Protein AF-A0A1G0GWR7-F1 (afdb_monomer_lite)

Radius of gyration: 89.34 Å; chains: 1; bounding box: 170×66×258 Å

Structure (mmCIF, N/CA/C/O backbone):
data_AF-A0A1G0GWR7-F1
#
_entry.id   AF-A0A1G0GWR7-F1
#
loop_
_atom_site.group_PDB
_atom_site.id
_atom_site.type_symbol
_atom_site.label_atom_id
_atom_site.label_alt_id
_atom_site.label_comp_id
_atom_site.label_asym_id
_atom_site.label_entity_id
_atom_site.label_seq_id
_atom_site.pdbx_PDB_ins_code
_atom_site.Cartn_x
_atom_site.Cartn_y
_atom_site.Cartn_z
_atom_site.occupancy
_atom_site.B_iso_or_equiv
_atom_site.auth_seq_id
_atom_site.auth_comp_id
_atom_site.auth_asym_id
_atom_site.auth_atom_id
_atom_site.pdbx_PDB_model_num
ATOM 1 N N . MET A 1 1 ? -38.645 11.127 32.306 1.00 42.06 1 MET A N 1
ATOM 2 C CA . MET A 1 1 ? -38.079 10.622 31.038 1.00 42.06 1 MET A CA 1
ATOM 3 C C . MET A 1 1 ? -36.682 10.114 31.333 1.00 42.06 1 MET A C 1
ATOM 5 O O . MET A 1 1 ? -35.895 10.870 31.886 1.00 42.06 1 MET A O 1
ATOM 9 N N . SER A 1 2 ? -36.414 8.832 31.087 1.00 45.28 2 SER A N 1
ATOM 10 C CA . SER A 1 2 ? -35.081 8.247 31.250 1.00 45.28 2 SER A CA 1
ATOM 11 C C . SER A 1 2 ? -34.125 8.934 30.279 1.00 45.28 2 SER A C 1
ATOM 13 O O . SER A 1 2 ? -34.294 8.790 29.069 1.00 45.28 2 SER A O 1
ATOM 15 N N . SER A 1 3 ? -33.160 9.706 30.778 1.00 58.22 3 SER A N 1
ATOM 16 C CA . SER A 1 3 ? -32.087 10.187 29.914 1.00 58.22 3 SER A CA 1
ATOM 17 C C . SER A 1 3 ? -31.274 8.975 29.467 1.00 58.22 3 SER A C 1
ATOM 19 O O . SER A 1 3 ? -30.761 8.222 30.295 1.00 58.22 3 SER A O 1
ATOM 21 N N . LEU A 1 4 ? -31.224 8.738 28.157 1.00 59.91 4 LEU A N 1
ATOM 22 C CA . LEU A 1 4 ? -30.293 7.779 27.576 1.00 59.91 4 LEU A CA 1
ATOM 23 C C . LEU A 1 4 ? -28.876 8.318 27.837 1.00 59.91 4 LEU A C 1
ATOM 25 O O . LEU A 1 4 ? -28.631 9.519 27.706 1.00 59.91 4 LEU A O 1
ATOM 29 N N . ARG A 1 5 ? -27.963 7.454 28.286 1.00 63.62 5 ARG A N 1
ATOM 30 C CA . ARG A 1 5 ? -26.603 7.829 28.706 1.00 63.62 5 ARG A CA 1
ATOM 31 C C . ARG A 1 5 ? -25.585 7.073 27.862 1.00 63.62 5 ARG A C 1
ATOM 33 O O . ARG A 1 5 ? -25.709 5.858 27.722 1.00 63.62 5 ARG A O 1
ATOM 40 N N . ALA A 1 6 ? -24.589 7.779 27.338 1.00 66.56 6 ALA A N 1
ATOM 41 C CA . ALA A 1 6 ? -23.495 7.190 26.575 1.00 66.56 6 ALA A CA 1
ATOM 42 C C . ALA A 1 6 ? -22.298 6.901 27.497 1.00 66.56 6 ALA A C 1
ATOM 44 O O . ALA A 1 6 ? -21.932 7.723 28.338 1.00 66.56 6 ALA A O 1
ATOM 45 N N . THR A 1 7 ? -21.696 5.717 27.363 1.00 70.81 7 THR A N 1
ATOM 46 C CA . THR A 1 7 ? -20.482 5.311 28.099 1.00 70.81 7 THR A CA 1
ATOM 47 C C . THR A 1 7 ? -19.192 5.627 27.340 1.00 70.81 7 THR A C 1
ATOM 49 O O . THR A 1 7 ? -18.118 5.599 27.935 1.00 70.81 7 THR A O 1
ATOM 52 N N . VAL A 1 8 ? -19.299 5.923 26.042 1.00 74.00 8 VAL A N 1
ATOM 53 C CA . VAL A 1 8 ? -18.197 6.180 25.106 1.00 74.00 8 VAL A CA 1
ATOM 54 C C . VAL A 1 8 ? -18.635 7.319 24.168 1.00 74.00 8 VAL A C 1
ATOM 56 O O . VAL A 1 8 ? -19.813 7.329 23.799 1.00 74.00 8 VAL A O 1
ATOM 59 N N . PRO A 1 9 ? -17.746 8.263 23.796 1.00 78.81 9 PRO A N 1
ATOM 60 C CA . PRO A 1 9 ? -18.073 9.347 22.865 1.00 78.81 9 PRO A CA 1
ATOM 61 C C . PRO A 1 9 ? -18.464 8.830 21.476 1.00 78.81 9 PRO A C 1
ATOM 63 O O . PRO A 1 9 ? -17.998 7.772 21.039 1.00 78.81 9 PRO A O 1
ATOM 66 N N . ALA A 1 10 ? -19.279 9.606 20.760 1.00 82.19 10 ALA A N 1
ATOM 67 C CA . ALA A 1 10 ? -19.738 9.289 19.409 1.00 82.19 10 ALA A CA 1
ATOM 68 C C . ALA A 1 10 ? -18.582 9.034 18.424 1.00 82.19 10 ALA A C 1
ATOM 70 O O . ALA A 1 10 ? -18.697 8.162 17.564 1.00 82.19 10 ALA A O 1
ATOM 71 N N . GLU A 1 11 ? -17.447 9.718 18.600 1.00 84.69 11 GLU A N 1
ATOM 72 C CA . GLU A 1 11 ? -16.244 9.568 17.769 1.00 84.69 11 GLU A CA 1
ATOM 73 C C . GLU A 1 11 ? -15.712 8.125 17.709 1.00 84.69 11 GLU A C 1
ATOM 75 O O . GLU A 1 11 ? -15.186 7.705 16.681 1.00 84.69 11 GLU A O 1
ATOM 80 N N . ALA A 1 12 ? -15.897 7.330 18.770 1.00 81.75 12 ALA A N 1
ATOM 81 C CA . ALA A 1 12 ? -15.454 5.934 18.790 1.00 81.75 12 ALA A CA 1
ATOM 82 C C . ALA A 1 12 ? -16.246 5.032 17.827 1.00 81.75 12 ALA A C 1
ATOM 84 O O . ALA A 1 12 ? -15.749 3.987 17.410 1.00 81.75 12 ALA A O 1
ATOM 85 N N . TYR A 1 13 ? -17.476 5.422 17.486 1.00 82.38 13 TYR A N 1
ATOM 86 C CA . TYR A 1 13 ? -18.337 4.700 16.547 1.00 82.38 13 TYR A CA 1
ATOM 87 C C . TYR A 1 13 ? -18.332 5.339 15.156 1.00 82.38 13 TYR A C 1
ATOM 89 O O . TYR A 1 13 ? -18.451 4.642 14.151 1.00 82.38 13 TYR A O 1
ATOM 97 N N . PHE A 1 14 ? -18.188 6.661 15.100 1.00 85.81 14 PHE A N 1
ATOM 98 C CA . PHE A 1 14 ? -18.290 7.474 13.896 1.00 85.81 14 PHE A CA 1
ATOM 99 C C . PHE A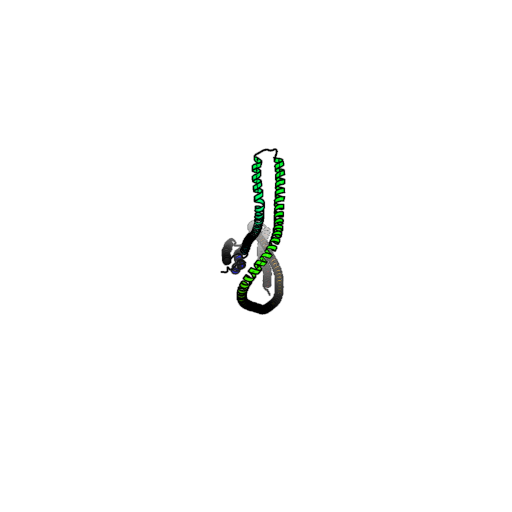 1 14 ? -16.926 8.073 13.537 1.00 85.81 14 PHE A C 1
ATOM 101 O O . PHE A 1 14 ? -16.718 9.276 13.558 1.00 85.81 14 PHE A O 1
ATOM 108 N N . THR A 1 15 ? -15.944 7.241 13.207 1.00 86.00 15 THR A N 1
ATOM 109 C CA . THR A 1 15 ? -14.600 7.764 12.929 1.00 86.00 15 THR A CA 1
ATOM 110 C C . THR A 1 15 ? -14.571 8.625 11.660 1.00 86.00 15 THR A C 1
ATOM 112 O O . THR A 1 15 ? -15.275 8.361 10.678 1.00 86.00 15 THR A O 1
ATOM 115 N N . GLN A 1 16 ? -13.713 9.651 11.661 1.00 86.31 16 GLN A N 1
ATOM 116 C CA . GLN A 1 16 ? -13.496 10.522 10.496 1.00 86.31 16 GLN A CA 1
ATOM 117 C C . GLN A 1 16 ? -13.063 9.714 9.262 1.00 86.31 16 GLN A C 1
ATOM 119 O O . GLN A 1 16 ? -13.526 9.974 8.153 1.00 86.31 16 GLN A O 1
ATOM 124 N N . GLU A 1 17 ? -12.250 8.679 9.477 1.00 84.19 17 GLU A N 1
ATOM 125 C CA . GLU A 1 17 ? -11.787 7.766 8.433 1.00 84.19 17 GLU A CA 1
ATOM 126 C C . GLU A 1 17 ? -12.955 7.018 7.765 1.00 84.19 17 GLU A C 1
ATOM 128 O O . GLU A 1 17 ? -13.076 7.004 6.539 1.00 84.19 17 GLU A O 1
ATOM 133 N N . ALA A 1 18 ? -13.876 6.455 8.558 1.00 83.12 18 ALA A N 1
ATOM 134 C CA . ALA A 1 18 ? -14.999 5.677 8.036 1.00 83.12 18 ALA A CA 1
ATOM 135 C C . ALA A 1 18 ? -16.063 6.538 7.338 1.00 83.12 18 ALA A C 1
ATOM 137 O O . ALA A 1 18 ? -16.641 6.118 6.331 1.00 83.12 18 ALA A O 1
ATOM 138 N N . LEU A 1 19 ? -16.337 7.734 7.867 1.00 84.25 19 LEU A N 1
ATOM 139 C CA . LEU A 1 19 ? -17.391 8.614 7.356 1.00 84.25 19 LEU A CA 1
ATOM 140 C C . LEU A 1 19 ? -16.945 9.496 6.188 1.00 84.25 19 LEU A C 1
ATOM 142 O O . LEU A 1 19 ? -17.766 9.814 5.328 1.00 84.25 19 LEU A O 1
ATOM 146 N N . VAL A 1 20 ? -15.677 9.906 6.156 1.00 86.06 20 VAL A N 1
ATOM 147 C CA . VAL A 1 20 ? -15.172 10.880 5.179 1.00 86.06 20 VAL A CA 1
ATOM 148 C C . VAL A 1 20 ? -14.153 10.234 4.254 1.00 86.06 20 VAL A C 1
ATOM 150 O O . VAL A 1 20 ? -14.372 10.212 3.043 1.00 86.06 20 VAL A O 1
ATOM 153 N N . ASP A 1 21 ? -13.073 9.674 4.798 1.00 83.94 21 ASP A N 1
ATOM 154 C CA . ASP A 1 21 ? -11.919 9.281 3.982 1.00 83.94 21 ASP A CA 1
ATOM 155 C C . ASP A 1 21 ? -12.234 8.103 3.052 1.00 83.94 21 ASP A C 1
ATOM 157 O O . ASP A 1 21 ? -11.906 8.158 1.863 1.00 83.94 21 ASP A O 1
ATOM 161 N N . ILE A 1 22 ? -12.949 7.087 3.548 1.00 83.38 22 ILE A N 1
ATOM 162 C CA . ILE A 1 22 ? -13.365 5.923 2.748 1.00 83.38 22 ILE A CA 1
ATOM 163 C C . ILE A 1 22 ? -14.424 6.306 1.703 1.00 83.38 22 ILE A C 1
ATOM 165 O O . ILE A 1 22 ? -14.354 5.861 0.559 1.00 83.38 22 ILE A O 1
ATOM 169 N N . GLN A 1 23 ? -15.400 7.145 2.065 1.00 81.25 23 GLN A N 1
ATOM 170 C CA . GLN A 1 23 ? -16.527 7.485 1.184 1.00 81.25 23 GLN A CA 1
ATOM 171 C C . GLN A 1 23 ? -16.124 8.431 0.050 1.00 81.25 23 GLN A C 1
ATOM 173 O O . GLN A 1 23 ? -16.582 8.288 -1.083 1.00 81.25 23 GLN A O 1
ATOM 178 N N . ILE A 1 24 ? -15.257 9.401 0.347 1.00 80.62 24 ILE A N 1
ATOM 179 C CA . ILE A 1 24 ? -14.766 10.383 -0.629 1.00 80.62 24 ILE A CA 1
ATOM 180 C C . ILE A 1 24 ? -13.544 9.839 -1.386 1.00 80.62 24 ILE A C 1
ATOM 182 O O . ILE A 1 24 ? -13.124 10.429 -2.382 1.00 80.62 24 ILE A O 1
ATOM 186 N N . ASN A 1 25 ? -12.999 8.692 -0.958 1.00 81.19 25 ASN A N 1
ATOM 187 C CA . ASN A 1 25 ? -11.735 8.148 -1.444 1.00 81.19 25 ASN A CA 1
ATOM 188 C C . ASN A 1 25 ? -10.640 9.224 -1.371 1.00 81.19 25 ASN A C 1
ATOM 190 O O . ASN A 1 25 ? -10.013 9.589 -2.370 1.00 81.19 25 ASN A O 1
ATOM 194 N N . ALA A 1 26 ? -10.481 9.803 -0.178 1.00 81.56 26 ALA A N 1
ATOM 195 C CA . ALA A 1 26 ? -9.620 10.960 0.058 1.00 81.56 26 ALA A CA 1
ATOM 196 C C . ALA A 1 26 ? -8.168 10.702 -0.385 1.00 81.56 26 ALA A C 1
ATOM 198 O O . ALA A 1 26 ? -7.508 11.610 -0.889 1.00 81.56 26 ALA A O 1
ATOM 199 N N . ASP A 1 27 ? -7.700 9.456 -0.297 1.00 83.19 27 ASP A N 1
ATOM 200 C CA . ASP A 1 27 ? -6.367 9.059 -0.753 1.00 83.19 27 ASP A CA 1
ATOM 201 C C . ASP A 1 27 ? -6.169 9.222 -2.266 1.00 83.19 27 ASP A C 1
ATOM 203 O O . ASP A 1 27 ? -5.107 9.673 -2.701 1.00 83.19 27 ASP A O 1
ATOM 207 N N . TYR A 1 28 ? -7.189 8.956 -3.088 1.00 85.50 28 TYR A N 1
ATOM 208 C CA . TYR A 1 28 ? -7.103 9.211 -4.529 1.00 85.50 28 TYR A CA 1
ATOM 209 C C . TYR A 1 28 ? -6.862 10.698 -4.820 1.00 85.50 28 TYR A C 1
ATOM 211 O O . TYR A 1 28 ? -5.961 11.052 -5.587 1.00 85.50 28 TYR A O 1
ATOM 219 N N . PHE A 1 29 ? -7.629 11.580 -4.176 1.00 85.94 29 PHE A N 1
ATOM 220 C CA . PHE A 1 29 ? -7.494 13.025 -4.360 1.00 85.94 29 PHE A CA 1
ATOM 221 C C . PHE A 1 29 ? -6.189 13.574 -3.784 1.00 85.94 29 PHE A C 1
ATOM 223 O O . PHE A 1 29 ? -5.621 14.490 -4.373 1.00 85.94 29 PHE A O 1
ATOM 230 N N . ARG A 1 30 ? -5.657 12.960 -2.725 1.00 85.69 30 ARG A N 1
ATOM 231 C CA . ARG A 1 30 ? -4.356 13.304 -2.140 1.00 85.69 30 ARG A CA 1
ATOM 232 C C . ARG A 1 30 ? -3.186 13.013 -3.087 1.00 85.69 30 ARG A C 1
ATOM 234 O O . ARG A 1 30 ? -2.184 13.727 -3.078 1.00 85.69 30 ARG A O 1
ATOM 241 N N . HIS A 1 31 ? -3.308 11.992 -3.936 1.00 89.38 31 HIS A N 1
ATOM 242 C CA . HIS A 1 31 ? -2.294 11.644 -4.940 1.00 89.38 31 HIS A CA 1
ATOM 243 C C . HIS A 1 31 ? -2.500 12.332 -6.300 1.00 89.38 31 HIS A C 1
ATOM 245 O O . HIS A 1 31 ? -1.546 12.468 -7.073 1.00 89.38 31 HIS A O 1
ATOM 251 N N . LEU A 1 32 ? -3.711 12.816 -6.591 1.00 89.25 32 LEU A N 1
ATOM 252 C CA . LEU A 1 32 ? -4.079 13.422 -7.873 1.00 89.25 32 LEU A CA 1
ATOM 253 C C . LEU A 1 32 ? -3.199 14.626 -8.288 1.00 89.25 32 LEU A C 1
ATOM 255 O O . LEU A 1 32 ? -2.803 14.672 -9.456 1.00 89.25 32 LEU A O 1
ATOM 259 N N . PRO A 1 33 ? -2.805 15.560 -7.393 1.00 92.31 33 PRO A N 1
ATOM 260 C CA . PRO A 1 33 ? -1.864 16.629 -7.730 1.00 92.31 33 PRO A CA 1
ATOM 261 C C . PRO A 1 33 ? -0.513 16.100 -8.223 1.00 92.31 33 PRO A C 1
ATOM 263 O O . PRO A 1 33 ? 0.042 16.638 -9.177 1.00 92.31 33 PRO A O 1
ATOM 266 N N . GLY A 1 34 ? -0.004 15.024 -7.613 1.00 90.56 34 GLY A N 1
ATOM 267 C CA . GLY A 1 34 ? 1.245 14.376 -8.023 1.00 90.56 34 GLY A CA 1
ATOM 268 C C . GLY A 1 34 ? 1.144 13.715 -9.399 1.00 90.56 34 GLY A C 1
ATOM 269 O O . GLY A 1 34 ? 2.070 13.793 -10.202 1.00 90.56 34 GLY A O 1
ATOM 270 N N . ILE A 1 35 ? -0.008 13.118 -9.711 1.00 92.81 35 ILE A N 1
ATOM 271 C CA . ILE A 1 35 ? -0.278 12.560 -11.043 1.00 92.81 35 ILE A CA 1
ATOM 272 C C . ILE A 1 35 ? -0.329 13.684 -12.087 1.00 92.81 35 ILE A C 1
ATOM 274 O O . ILE A 1 35 ? 0.278 13.564 -13.149 1.00 92.81 35 ILE A O 1
ATOM 278 N N . MET A 1 36 ? -0.998 14.799 -11.780 1.00 90.12 36 MET A N 1
ATOM 279 C CA . MET A 1 36 ? -1.095 15.953 -12.681 1.00 90.12 36 MET A CA 1
ATOM 280 C C . MET A 1 36 ? 0.268 16.597 -12.954 1.00 90.12 36 MET A C 1
ATOM 282 O O . MET A 1 36 ? 0.587 16.881 -14.109 1.00 90.12 36 MET A O 1
ATOM 286 N N . THR A 1 37 ? 1.112 16.778 -11.933 1.00 92.44 37 THR A N 1
ATOM 287 C CA . THR A 1 37 ? 2.478 17.291 -12.137 1.00 92.44 37 THR A CA 1
ATOM 288 C C . THR A 1 37 ? 3.347 16.300 -12.910 1.00 92.44 37 THR A C 1
ATOM 290 O O . THR A 1 37 ? 4.094 16.717 -13.794 1.00 92.44 37 THR A O 1
ATOM 293 N N . GLY A 1 38 ? 3.197 14.994 -12.665 1.00 91.69 38 GLY A N 1
ATOM 294 C CA . GLY A 1 38 ? 3.847 13.939 -13.445 1.00 91.69 38 GLY A CA 1
ATOM 295 C C . GLY A 1 38 ? 3.469 13.972 -14.930 1.00 91.69 38 GLY A C 1
ATOM 296 O O . GLY A 1 38 ? 4.351 13.944 -15.789 1.00 91.69 38 GLY A O 1
ATOM 297 N N . ILE A 1 39 ? 2.178 14.117 -15.249 1.00 91.88 39 ILE A N 1
ATOM 298 C CA . ILE A 1 39 ? 1.692 14.299 -16.628 1.00 91.88 39 ILE A CA 1
ATOM 299 C C . ILE A 1 39 ? 2.287 15.571 -17.246 1.00 91.88 39 ILE A C 1
ATOM 301 O O . ILE A 1 39 ? 2.725 15.540 -18.395 1.00 91.88 39 ILE A O 1
ATOM 305 N N . GLY A 1 40 ? 2.366 16.666 -16.484 1.00 92.19 40 GLY A N 1
ATOM 306 C CA . GLY A 1 40 ? 3.014 17.907 -16.918 1.00 92.19 40 GLY A CA 1
ATOM 307 C C . GLY A 1 40 ? 4.483 17.710 -17.300 1.00 92.19 40 GLY A C 1
ATOM 308 O O . GLY A 1 40 ? 4.903 18.163 -18.364 1.00 92.19 40 GLY A O 1
ATOM 309 N N . ILE A 1 41 ? 5.244 16.971 -16.483 1.00 92.62 41 ILE A N 1
ATOM 310 C CA . ILE A 1 41 ? 6.655 16.642 -16.743 1.00 92.62 41 ILE A CA 1
ATOM 311 C C . ILE A 1 41 ? 6.792 15.797 -18.016 1.00 92.62 41 ILE A C 1
ATOM 313 O O . ILE A 1 41 ? 7.589 16.137 -18.896 1.00 92.62 41 ILE A O 1
ATOM 317 N N . ILE A 1 42 ? 5.992 14.735 -18.152 1.00 91.50 42 ILE A N 1
ATOM 318 C CA . ILE A 1 42 ? 5.976 13.877 -19.349 1.00 91.50 42 ILE A CA 1
ATOM 319 C C . ILE A 1 42 ? 5.618 14.697 -20.596 1.00 91.50 42 ILE A C 1
ATOM 321 O O . ILE A 1 42 ? 6.236 14.518 -21.646 1.00 91.50 42 ILE A O 1
ATOM 325 N N . GLY A 1 43 ? 4.675 15.634 -20.476 1.00 88.50 43 GLY A N 1
ATOM 326 C CA . GLY A 1 43 ? 4.306 16.577 -21.530 1.00 88.50 43 GLY A CA 1
ATOM 327 C C . GLY A 1 43 ? 5.475 17.462 -21.962 1.00 88.50 43 GLY A C 1
ATOM 328 O O . GLY A 1 43 ? 5.758 17.551 -23.156 1.00 88.50 43 GLY A O 1
ATOM 329 N N . THR A 1 44 ? 6.220 18.042 -21.011 1.00 90.81 44 THR A N 1
ATOM 330 C CA . THR A 1 44 ? 7.439 18.808 -21.328 1.00 90.81 44 THR A CA 1
ATOM 331 C C . THR A 1 44 ? 8.489 17.965 -22.031 1.00 90.81 44 THR A C 1
ATOM 333 O O . THR A 1 44 ? 9.010 18.386 -23.060 1.00 90.81 44 THR A O 1
ATOM 336 N N . PHE A 1 45 ? 8.772 16.759 -21.536 1.00 90.69 45 PHE A N 1
ATOM 337 C CA . PHE A 1 45 ? 9.738 15.870 -22.180 1.00 90.69 45 PHE A CA 1
ATOM 338 C C . PHE A 1 45 ? 9.301 15.472 -23.591 1.00 90.69 45 PHE A C 1
ATOM 340 O O . PHE A 1 45 ? 10.116 15.500 -24.509 1.00 90.69 45 PHE A O 1
ATOM 347 N N . SER A 1 46 ? 8.020 15.166 -23.788 1.00 87.44 46 SER A N 1
ATOM 348 C CA . SER A 1 46 ? 7.482 14.798 -25.102 1.00 87.44 46 SER A CA 1
ATOM 349 C C . SER A 1 46 ? 7.585 15.955 -26.100 1.00 87.44 46 SER A C 1
ATOM 351 O O . SER A 1 46 ? 8.027 15.751 -27.229 1.00 87.44 46 SER A O 1
ATOM 353 N N . GLY A 1 47 ? 7.265 17.181 -25.672 1.00 85.56 47 GLY A N 1
ATOM 354 C CA . GLY A 1 47 ? 7.413 18.379 -26.502 1.00 85.56 47 GLY A CA 1
ATOM 355 C C . GLY A 1 47 ? 8.869 18.697 -26.851 1.00 85.56 47 GLY A C 1
ATOM 356 O O . GLY A 1 47 ? 9.165 19.048 -27.991 1.00 85.56 47 GLY A O 1
ATOM 357 N N . LEU A 1 48 ? 9.808 18.484 -25.919 1.00 88.00 48 LEU A N 1
ATOM 358 C CA . LEU A 1 48 ? 11.244 18.601 -26.204 1.00 88.00 48 LEU A CA 1
ATOM 359 C C . LEU A 1 48 ? 11.711 17.558 -27.227 1.00 88.00 48 LEU A C 1
ATOM 361 O O . LEU A 1 48 ? 12.449 17.900 -28.147 1.00 88.00 48 LEU A O 1
ATOM 365 N N . VAL A 1 49 ? 11.271 16.304 -27.100 1.00 88.06 49 VAL A N 1
ATOM 366 C CA . VAL A 1 49 ? 11.631 15.223 -28.034 1.00 88.06 49 VAL A CA 1
ATOM 367 C C . VAL A 1 49 ? 11.104 15.510 -29.443 1.00 88.06 49 VAL A C 1
ATOM 369 O O . VAL A 1 49 ? 11.851 15.369 -30.410 1.00 88.06 49 VAL A O 1
ATOM 372 N N . TRP A 1 50 ? 9.857 15.966 -29.583 1.00 85.88 50 TRP A N 1
ATOM 373 C CA . TRP A 1 50 ? 9.302 16.353 -30.887 1.00 85.88 50 TRP A CA 1
ATOM 374 C C . TRP A 1 50 ? 9.946 17.605 -31.477 1.00 85.88 50 TRP A C 1
ATOM 376 O O . TRP A 1 50 ? 10.228 17.639 -32.679 1.00 85.88 50 TRP A O 1
ATOM 386 N N . GLY A 1 51 ? 10.241 18.603 -30.644 1.00 84.44 51 GLY A N 1
ATOM 387 C CA . GLY A 1 51 ? 10.992 19.779 -31.065 1.00 84.44 51 GLY A CA 1
ATOM 388 C C . GLY A 1 51 ? 12.372 19.398 -31.610 1.00 84.44 51 GLY A C 1
ATOM 389 O O . GLY A 1 51 ? 12.751 19.846 -32.691 1.00 84.44 51 GLY A O 1
ATOM 390 N N . LEU A 1 52 ? 13.094 18.517 -30.909 1.00 85.38 52 LEU A N 1
ATOM 391 C CA . LEU A 1 52 ? 14.415 18.029 -31.319 1.00 85.38 52 LEU A CA 1
ATOM 392 C C . LEU A 1 52 ? 14.368 17.155 -32.576 1.00 85.38 52 LEU A C 1
ATOM 394 O O . LEU A 1 52 ? 15.285 17.224 -33.385 1.00 85.38 52 LEU A O 1
ATOM 398 N N . HIS A 1 53 ? 13.301 16.379 -32.785 1.00 84.19 53 HIS A N 1
ATOM 399 C CA . HIS A 1 53 ? 13.115 15.620 -34.025 1.00 84.19 53 HIS A CA 1
ATOM 400 C C . HIS A 1 53 ? 12.978 16.535 -35.255 1.00 84.19 53 HIS A C 1
ATOM 402 O O . HIS A 1 53 ? 13.378 16.170 -36.357 1.00 84.19 53 HIS A O 1
ATOM 408 N N . SER A 1 54 ? 12.421 17.733 -35.072 1.00 80.06 54 SER A N 1
ATOM 409 C CA . SER A 1 54 ? 12.255 18.727 -36.142 1.00 80.06 54 SER A CA 1
ATOM 410 C C . SER A 1 54 ? 13.469 19.655 -36.299 1.00 80.06 54 SER A C 1
ATOM 412 O O . SER A 1 54 ? 13.491 20.500 -37.195 1.00 80.06 54 SER A O 1
ATOM 414 N N . PHE A 1 55 ? 14.477 19.523 -35.433 1.00 84.56 55 PHE A N 1
ATOM 415 C CA . PHE A 1 55 ? 15.678 20.348 -35.449 1.00 84.56 55 PHE A CA 1
ATOM 416 C C . PHE A 1 55 ? 16.719 19.794 -36.430 1.00 84.56 55 PHE A C 1
ATOM 418 O O . PHE A 1 55 ? 17.062 18.614 -36.398 1.00 84.56 55 PHE A O 1
ATOM 425 N N . SER A 1 56 ? 17.275 20.665 -37.274 1.00 79.88 56 SER A N 1
ATOM 426 C CA . SER A 1 56 ? 18.356 20.325 -38.200 1.00 79.88 56 SER A CA 1
ATOM 427 C C . SER A 1 56 ? 19.572 21.201 -37.929 1.00 79.88 56 SER A C 1
ATOM 429 O O . SER A 1 56 ? 19.520 22.422 -38.064 1.00 79.88 56 SER A O 1
ATOM 431 N N . ALA A 1 57 ? 20.709 20.576 -37.614 1.00 74.81 57 ALA A N 1
ATOM 432 C CA . ALA A 1 57 ? 21.964 21.290 -37.375 1.00 74.81 57 ALA A CA 1
ATOM 433 C C . ALA A 1 57 ? 22.504 22.008 -38.631 1.00 74.81 57 ALA A C 1
ATOM 435 O O . ALA A 1 57 ? 23.275 22.956 -38.513 1.00 74.81 57 ALA A O 1
ATOM 436 N N . ILE A 1 58 ? 22.088 21.574 -39.826 1.00 78.19 58 ILE A N 1
ATOM 437 C CA . ILE A 1 58 ? 22.548 22.112 -41.116 1.00 78.19 58 ILE A CA 1
ATOM 438 C C . ILE A 1 58 ? 21.766 23.382 -41.494 1.00 78.19 58 ILE A C 1
ATOM 440 O O . ILE A 1 58 ? 22.333 24.310 -42.061 1.00 78.19 58 ILE A O 1
ATOM 444 N N . ALA A 1 59 ? 20.481 23.452 -41.128 1.00 80.00 59 ALA A N 1
ATOM 445 C CA . ALA A 1 59 ? 19.588 24.588 -41.380 1.00 80.00 59 ALA A CA 1
ATOM 446 C C . ALA A 1 59 ? 19.139 25.242 -40.061 1.00 80.00 59 ALA A C 1
ATOM 448 O O . ALA A 1 59 ? 17.959 25.528 -39.849 1.00 80.00 59 ALA A O 1
ATOM 449 N N . ALA A 1 60 ? 20.092 25.463 -39.149 1.00 74.94 60 ALA A N 1
ATOM 450 C CA . ALA A 1 60 ? 19.807 25.854 -37.771 1.00 74.94 60 ALA A CA 1
ATOM 451 C C . ALA A 1 60 ? 18.929 27.115 -37.667 1.00 74.94 60 ALA A C 1
ATOM 453 O O . ALA A 1 60 ? 18.009 27.138 -36.856 1.00 74.94 60 ALA A O 1
ATOM 454 N N . ALA A 1 61 ? 19.151 28.125 -38.516 1.00 76.62 61 ALA A N 1
ATOM 455 C CA . ALA A 1 61 ? 18.377 29.371 -38.507 1.00 76.62 61 ALA A CA 1
ATOM 456 C C . ALA A 1 61 ? 16.885 29.172 -38.844 1.00 76.62 61 ALA A C 1
ATOM 458 O O . ALA A 1 61 ? 16.037 29.852 -38.271 1.00 76.62 61 ALA A O 1
ATOM 459 N N . GLU A 1 62 ? 16.556 28.220 -39.722 1.00 78.69 62 GLU A N 1
ATOM 460 C CA . GLU A 1 62 ? 15.172 27.919 -40.115 1.00 78.69 62 GLU A CA 1
ATOM 461 C C . GLU A 1 62 ? 14.503 26.929 -39.151 1.00 78.69 62 GLU A C 1
ATOM 463 O O . GLU A 1 62 ? 13.322 27.074 -38.836 1.00 78.69 62 GLU A O 1
ATOM 468 N N . SER A 1 63 ? 15.254 25.959 -38.611 1.00 78.88 63 SER A N 1
ATOM 469 C CA . SER A 1 63 ? 14.710 24.949 -37.688 1.00 78.88 63 SER A CA 1
ATOM 470 C C . SER A 1 63 ? 14.627 25.395 -36.220 1.00 78.88 63 SER A C 1
ATOM 472 O O . SER A 1 63 ? 13.946 24.753 -35.420 1.00 78.88 63 SER A O 1
ATOM 474 N N . LEU A 1 64 ? 15.280 26.504 -35.844 1.00 82.00 64 LEU A N 1
ATOM 475 C CA . LEU A 1 64 ? 15.263 27.022 -34.470 1.00 82.00 64 LEU A CA 1
ATOM 476 C C . LEU A 1 64 ? 13.895 27.596 -34.072 1.00 82.00 64 LEU A C 1
ATOM 478 O O . LEU A 1 64 ? 13.467 27.428 -32.933 1.00 82.00 64 LEU A O 1
ATOM 482 N N . GLY A 1 65 ? 13.192 28.253 -34.998 1.00 84.94 65 GLY A N 1
ATOM 483 C CA . GLY A 1 65 ? 11.868 28.833 -34.740 1.00 84.94 65 GLY A CA 1
ATOM 484 C C . GLY A 1 65 ? 10.820 27.784 -34.333 1.00 84.94 65 GLY A C 1
ATOM 485 O O . GLY A 1 65 ? 10.216 27.923 -33.266 1.00 84.94 65 GLY A O 1
ATOM 486 N N . PRO A 1 66 ? 10.622 26.714 -35.130 1.00 83.88 66 PRO A N 1
ATOM 487 C CA . PRO A 1 66 ? 9.750 25.595 -34.772 1.00 83.88 66 PRO A CA 1
ATOM 488 C C . PRO A 1 66 ? 10.152 24.910 -33.460 1.00 83.88 66 PRO A C 1
ATOM 490 O O . PRO A 1 66 ? 9.285 24.665 -32.624 1.00 83.88 66 PRO A O 1
ATOM 493 N N . LEU A 1 67 ? 11.455 24.688 -33.229 1.00 84.38 67 LEU A N 1
ATOM 494 C CA . LEU A 1 67 ? 11.967 24.119 -31.977 1.00 84.38 67 LEU A CA 1
ATOM 495 C C . LEU A 1 67 ? 11.567 24.973 -30.766 1.00 84.38 67 LEU A C 1
ATOM 497 O O . LEU A 1 67 ? 10.999 24.455 -29.810 1.00 84.38 67 LEU A O 1
ATOM 501 N N . LEU A 1 68 ? 11.821 26.286 -30.804 1.00 85.50 68 LEU A N 1
ATOM 502 C CA . LEU A 1 68 ? 11.471 27.188 -29.704 1.00 85.50 68 LEU A CA 1
ATOM 503 C C . LEU A 1 68 ? 9.959 27.259 -29.475 1.00 85.50 68 LEU A C 1
ATOM 505 O O . LEU A 1 68 ? 9.523 27.372 -28.329 1.00 85.50 68 LEU A O 1
ATOM 509 N N . LYS A 1 69 ? 9.153 27.162 -30.537 1.00 86.50 69 LYS A N 1
ATOM 510 C CA . LYS A 1 69 ? 7.690 27.161 -30.431 1.00 86.50 69 LYS A CA 1
ATOM 511 C C . LYS A 1 69 ? 7.165 25.897 -29.743 1.00 86.50 69 LYS A C 1
ATOM 513 O O . LYS A 1 69 ? 6.316 26.025 -28.864 1.00 86.50 69 LYS A O 1
ATOM 518 N N . GLU A 1 70 ? 7.693 24.723 -30.088 1.00 85.94 70 GLU A N 1
ATOM 519 C CA . GLU A 1 70 ? 7.342 23.446 -29.443 1.00 85.94 70 GLU A CA 1
ATOM 520 C C . GLU A 1 70 ? 7.851 23.363 -27.998 1.00 85.94 70 GLU A C 1
ATOM 522 O O . GLU A 1 70 ? 7.143 22.917 -27.100 1.00 85.94 70 GLU A O 1
ATOM 527 N N . VAL A 1 71 ? 9.052 23.878 -27.723 1.00 87.12 71 VAL A N 1
ATOM 528 C CA . VAL A 1 71 ? 9.557 23.997 -26.347 1.00 87.12 71 VAL A CA 1
ATOM 529 C C . VAL A 1 71 ? 8.627 24.904 -25.532 1.00 87.12 71 VAL A C 1
ATOM 531 O O . VAL A 1 71 ? 8.199 24.538 -24.439 1.00 87.12 71 VAL A O 1
ATOM 534 N N . THR A 1 72 ? 8.258 26.070 -26.068 1.00 87.75 72 THR A N 1
ATOM 535 C CA . THR A 1 72 ? 7.387 27.033 -25.375 1.00 87.75 72 THR A CA 1
ATOM 536 C C . THR A 1 72 ? 5.991 26.462 -25.118 1.00 87.75 72 THR A C 1
ATOM 538 O O . THR A 1 72 ? 5.472 26.618 -24.012 1.00 87.75 72 THR A O 1
ATOM 541 N N . SER A 1 73 ? 5.384 25.773 -26.092 1.00 87.38 73 SER A N 1
ATOM 542 C CA . SER A 1 73 ? 4.074 25.131 -25.912 1.00 87.38 73 SER A CA 1
ATOM 543 C C . SER A 1 73 ? 4.122 24.049 -24.827 1.00 87.38 73 SER A C 1
ATOM 545 O O . SER A 1 73 ? 3.228 23.989 -23.979 1.00 87.38 73 SER A O 1
ATOM 547 N N . ALA A 1 74 ? 5.200 23.263 -24.779 1.00 89.81 74 ALA A N 1
ATOM 548 C CA . ALA A 1 74 ? 5.406 22.226 -23.777 1.00 89.81 74 ALA A CA 1
ATOM 549 C C . ALA A 1 74 ? 5.577 22.810 -22.361 1.00 89.81 74 ALA A C 1
ATOM 551 O O . ALA A 1 74 ? 4.963 22.324 -21.409 1.00 89.81 74 ALA A O 1
ATOM 552 N N . PHE A 1 75 ? 6.336 23.904 -22.219 1.00 89.38 75 PHE A N 1
ATOM 553 C CA . PHE A 1 75 ? 6.479 24.630 -20.950 1.00 89.38 75 PHE A CA 1
ATOM 554 C C . PHE A 1 75 ? 5.156 25.234 -20.464 1.00 89.38 75 PHE A C 1
ATOM 556 O O . PHE A 1 75 ? 4.839 25.127 -19.279 1.00 89.38 75 PHE A O 1
ATOM 563 N N . ILE A 1 76 ? 4.357 25.822 -21.362 1.00 91.31 76 ILE A N 1
ATOM 564 C CA . ILE A 1 76 ? 3.015 26.323 -21.022 1.00 91.31 76 ILE A CA 1
ATOM 565 C C . ILE A 1 76 ? 2.123 25.167 -20.552 1.00 91.31 76 ILE A C 1
ATOM 567 O O . ILE A 1 76 ? 1.435 25.307 -19.542 1.00 91.31 76 ILE A O 1
ATOM 571 N N . GLY A 1 77 ? 2.179 24.011 -21.222 1.00 89.31 77 GLY A N 1
ATOM 572 C CA . GLY A 1 77 ? 1.454 22.805 -20.816 1.00 89.31 77 GLY A CA 1
ATOM 573 C C . GLY A 1 77 ? 1.793 22.351 -19.391 1.00 89.31 77 GLY A C 1
ATOM 574 O O . GLY A 1 77 ? 0.891 22.075 -18.601 1.00 89.31 77 GLY A O 1
ATOM 575 N N . SER A 1 78 ? 3.077 22.350 -19.022 1.00 92.69 78 SER A N 1
ATOM 576 C CA . SER A 1 78 ? 3.510 22.039 -17.651 1.00 92.69 78 SER A CA 1
ATOM 577 C C . SER A 1 78 ? 3.068 23.106 -16.643 1.00 92.69 78 SER A C 1
ATOM 579 O O . SER A 1 78 ? 2.578 22.773 -15.564 1.00 92.69 78 SER A O 1
ATOM 581 N N . GLY A 1 79 ? 3.119 24.389 -17.018 1.00 91.81 79 GLY A N 1
ATOM 582 C CA . GLY A 1 79 ? 2.579 25.478 -16.199 1.00 91.81 79 GLY A CA 1
ATOM 583 C C . GLY A 1 79 ? 1.086 25.310 -15.895 1.00 91.81 79 GLY A C 1
ATOM 584 O O . GLY A 1 79 ? 0.669 25.475 -14.748 1.00 91.81 79 GLY A O 1
ATOM 585 N N . VAL A 1 80 ? 0.288 24.907 -16.890 1.00 93.38 80 VAL A N 1
ATOM 586 C CA . VAL A 1 80 ? -1.144 24.606 -16.717 1.00 93.38 80 VAL A CA 1
ATOM 587 C C . VAL A 1 80 ? -1.353 23.384 -15.821 1.00 93.38 80 VAL A C 1
ATOM 589 O O . VAL A 1 80 ? -2.217 23.419 -14.948 1.00 93.38 80 VAL A O 1
ATOM 592 N N . ALA A 1 81 ? -0.553 22.328 -15.982 1.00 93.19 81 ALA A N 1
ATOM 593 C CA . ALA A 1 81 ? -0.641 21.128 -15.150 1.00 93.19 81 ALA A CA 1
ATOM 594 C C . ALA A 1 81 ? -0.320 21.413 -13.671 1.00 93.19 81 ALA A C 1
ATOM 596 O O . ALA A 1 81 ? -1.040 20.959 -12.781 1.00 93.19 81 ALA A O 1
ATOM 597 N N . ILE A 1 82 ? 0.711 22.221 -13.399 1.00 93.44 82 ILE A N 1
ATOM 598 C CA . ILE A 1 82 ? 1.065 22.664 -12.041 1.00 93.44 82 ILE A CA 1
ATOM 599 C C . ILE A 1 82 ? -0.044 23.544 -11.459 1.00 93.44 82 ILE A C 1
ATOM 601 O O . ILE A 1 82 ? -0.450 23.347 -10.314 1.00 93.44 82 ILE A O 1
ATOM 605 N N . PHE A 1 83 ? -0.568 24.490 -12.240 1.00 94.19 83 PHE A N 1
ATOM 606 C CA . PHE A 1 83 ? -1.667 25.345 -11.798 1.00 94.19 83 PHE A CA 1
ATOM 607 C C . PHE A 1 83 ? -2.919 24.525 -11.451 1.00 94.19 83 PHE A C 1
ATOM 609 O O . PHE A 1 83 ? -3.490 24.695 -10.375 1.00 94.19 83 PHE A O 1
ATOM 616 N N . ALA A 1 84 ? -3.295 23.571 -12.307 1.00 93.25 84 ALA A N 1
ATOM 617 C CA . ALA A 1 84 ? -4.403 22.655 -12.055 1.00 93.25 84 ALA A CA 1
ATOM 618 C C . ALA A 1 84 ? -4.174 21.805 -10.793 1.00 93.25 84 ALA A C 1
ATOM 620 O O . ALA A 1 84 ? -5.087 21.667 -9.980 1.00 93.25 84 ALA A O 1
ATOM 621 N N . ALA A 1 85 ? -2.955 21.299 -10.576 1.00 94.38 85 ALA A N 1
ATOM 622 C CA . ALA A 1 85 ? -2.595 20.551 -9.371 1.00 94.38 85 ALA A CA 1
ATOM 623 C C . ALA A 1 85 ? -2.758 21.394 -8.091 1.00 94.38 85 ALA A C 1
ATOM 625 O O . ALA A 1 85 ? -3.301 20.909 -7.095 1.00 94.38 85 ALA A O 1
ATOM 626 N N . ILE A 1 86 ? -2.356 22.670 -8.121 1.00 93.38 86 ILE A N 1
ATOM 627 C CA . ILE A 1 86 ? -2.538 23.606 -7.000 1.00 93.38 86 ILE A CA 1
ATOM 628 C C . ILE A 1 86 ? -4.028 23.860 -6.742 1.00 93.38 86 ILE A C 1
ATOM 630 O O . ILE A 1 86 ? -4.464 23.787 -5.593 1.00 93.38 86 ILE A O 1
ATOM 634 N N . CYS A 1 87 ? -4.824 24.113 -7.786 1.00 94.06 87 CYS A N 1
ATOM 635 C CA . CYS A 1 87 ? -6.268 24.322 -7.654 1.00 94.06 87 CYS A CA 1
ATOM 636 C C . CYS A 1 87 ? -6.982 23.100 -7.063 1.00 94.06 87 CYS A C 1
ATOM 638 O O . CYS A 1 87 ? -7.798 23.252 -6.154 1.00 94.06 87 CYS A O 1
ATOM 640 N N . ILE A 1 88 ? -6.644 21.897 -7.533 1.00 92.50 88 ILE A N 1
ATOM 641 C CA . ILE A 1 88 ? -7.188 20.638 -7.007 1.00 92.50 88 ILE A CA 1
ATOM 642 C C . ILE A 1 88 ? -6.825 20.480 -5.530 1.00 92.50 88 ILE A C 1
ATOM 644 O O . ILE A 1 88 ? -7.718 20.263 -4.721 1.00 92.50 88 ILE A O 1
ATOM 648 N N . THR A 1 89 ? -5.554 20.676 -5.161 1.00 92.69 89 THR A N 1
ATOM 649 C CA . THR A 1 89 ? -5.098 20.579 -3.758 1.00 92.69 89 THR A CA 1
ATOM 650 C C . THR A 1 89 ? -5.826 21.583 -2.859 1.00 92.69 89 THR A C 1
ATOM 652 O O . THR A 1 89 ? -6.184 21.291 -1.718 1.00 92.69 89 THR A O 1
ATOM 655 N N . PHE A 1 90 ? -6.059 22.797 -3.359 1.00 93.44 90 PHE A N 1
ATOM 656 C CA . PHE A 1 90 ? -6.778 23.828 -2.619 1.00 93.44 90 PHE A CA 1
ATOM 657 C C . PHE A 1 90 ? -8.242 23.436 -2.372 1.00 93.44 90 PHE A C 1
ATOM 659 O O . PHE A 1 90 ? -8.721 23.526 -1.239 1.00 93.44 90 PHE A O 1
ATOM 666 N N . TRP A 1 91 ? -8.948 22.963 -3.402 1.00 91.44 91 TRP A N 1
ATOM 667 C CA . TRP A 1 91 ? -10.335 22.509 -3.266 1.00 91.44 91 TRP A CA 1
ATOM 668 C C . TRP A 1 91 ? -10.477 21.232 -2.446 1.00 91.44 91 TRP A C 1
ATOM 670 O O . TRP A 1 91 ? -11.403 21.148 -1.639 1.00 91.44 91 TRP A O 1
ATOM 680 N N . GLU A 1 92 ? -9.558 20.281 -2.592 1.00 92.00 92 GLU A N 1
ATOM 681 C CA . GLU A 1 92 ? -9.464 19.081 -1.760 1.00 92.00 92 GLU A CA 1
ATOM 682 C C . GLU A 1 92 ? -9.398 19.476 -0.280 1.00 92.00 92 GLU A C 1
ATOM 684 O O . GLU A 1 92 ? -10.279 19.106 0.496 1.00 92.00 92 GLU A O 1
ATOM 689 N N . LYS A 1 93 ? -8.426 20.314 0.107 1.00 89.81 93 LYS A N 1
ATOM 690 C CA . LYS A 1 93 ? -8.249 20.732 1.507 1.00 89.81 93 LYS A CA 1
ATOM 691 C C . LYS A 1 93 ? -9.448 21.489 2.064 1.00 89.81 93 LYS A C 1
ATOM 693 O O . LYS A 1 93 ? -9.802 21.296 3.224 1.00 89.81 93 LYS A O 1
ATOM 698 N N . ILE A 1 94 ? -10.082 22.348 1.265 1.00 91.94 94 ILE A N 1
ATOM 699 C CA . ILE A 1 94 ? -11.296 23.056 1.696 1.00 91.94 94 ILE A CA 1
ATOM 700 C C . ILE A 1 94 ? -12.444 22.075 1.922 1.00 91.94 94 ILE A C 1
ATOM 702 O O . ILE A 1 94 ? -13.161 22.198 2.915 1.00 91.94 94 ILE A O 1
ATOM 706 N N . THR A 1 95 ? -12.630 21.126 1.010 1.00 88.69 95 THR A N 1
ATOM 707 C CA . THR A 1 95 ? -13.741 20.173 1.069 1.00 88.69 95 THR A CA 1
ATOM 708 C C . THR A 1 95 ? -13.555 19.202 2.230 1.00 88.69 95 THR A C 1
ATOM 710 O O . THR A 1 95 ? -14.464 19.076 3.045 1.00 88.69 95 THR A O 1
ATOM 713 N N . LEU A 1 96 ? -12.361 18.619 2.390 1.00 90.38 96 LEU A N 1
ATOM 714 C CA . LEU A 1 96 ? -12.045 17.724 3.507 1.00 90.38 96 LEU A CA 1
ATOM 715 C C . LEU A 1 96 ? -12.193 18.426 4.859 1.00 90.38 96 LEU A C 1
ATOM 717 O O . LEU A 1 96 ? -12.891 17.918 5.729 1.00 90.38 96 LEU A O 1
ATOM 721 N N . ASN A 1 97 ? -11.657 19.641 5.017 1.00 90.19 97 ASN A N 1
ATOM 722 C CA . ASN A 1 97 ? -11.828 20.391 6.266 1.00 90.19 97 ASN A CA 1
ATOM 723 C C . ASN A 1 97 ? -13.299 20.696 6.581 1.00 90.19 97 ASN A C 1
ATOM 725 O O . ASN A 1 97 ? -13.673 20.745 7.750 1.00 90.19 97 ASN A O 1
ATOM 729 N N . ARG A 1 98 ? -14.145 20.922 5.567 1.00 90.75 98 ARG A N 1
ATOM 730 C CA . ARG A 1 98 ? -15.591 21.091 5.780 1.00 90.75 98 ARG A CA 1
ATOM 731 C C . ARG A 1 98 ? -16.249 19.788 6.213 1.00 90.75 98 ARG A C 1
ATOM 733 O O . ARG A 1 98 ? -17.043 19.813 7.144 1.00 90.75 98 ARG A O 1
ATOM 740 N N . CYS A 1 99 ? -15.913 18.671 5.575 1.00 89.00 99 CYS A N 1
ATOM 741 C CA . CYS A 1 99 ? -16.431 17.358 5.948 1.00 89.00 99 CYS A CA 1
ATOM 742 C C . CYS A 1 99 ? -16.019 16.975 7.373 1.00 89.00 99 CYS A C 1
ATOM 744 O O . CYS A 1 99 ? -16.876 16.572 8.149 1.00 89.00 99 CYS A O 1
ATOM 746 N N . TYR A 1 100 ? -14.757 17.184 7.757 1.00 90.94 100 TYR A N 1
ATOM 747 C CA . TYR A 1 100 ? -14.304 16.923 9.125 1.00 90.94 100 TYR A CA 1
ATOM 748 C C . TYR A 1 100 ? -15.018 17.805 10.151 1.00 90.94 100 TYR A C 1
ATOM 750 O O . TYR A 1 100 ? -15.453 17.293 11.177 1.00 90.94 100 TYR A O 1
ATOM 758 N N . LYS A 1 101 ? -15.245 19.092 9.850 1.00 90.62 101 LYS A N 1
ATOM 759 C CA . LYS A 1 101 ? -16.063 19.961 10.714 1.00 90.62 101 LYS A CA 1
ATOM 760 C C . LYS A 1 101 ? -17.507 19.484 10.842 1.00 90.62 101 LYS A C 1
ATOM 762 O O . LYS A 1 101 ? -18.054 19.527 11.933 1.00 90.62 101 LYS A O 1
ATOM 767 N N . LEU A 1 102 ? -18.121 19.018 9.756 1.00 90.44 102 LEU A N 1
ATOM 768 C CA . LEU A 1 102 ? -19.477 18.461 9.799 1.00 90.44 102 LEU A CA 1
ATOM 769 C C . LEU A 1 102 ? -19.537 17.172 10.626 1.00 90.44 102 LEU A C 1
ATOM 771 O O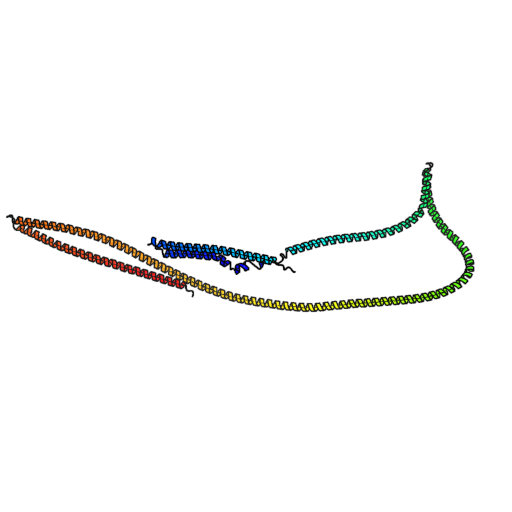 . LEU A 1 102 ? -20.512 16.956 11.336 1.00 90.44 102 LEU A O 1
ATOM 775 N N . VAL A 1 103 ? -18.503 16.329 10.560 1.00 91.12 103 VAL A N 1
ATOM 776 C CA . VAL A 1 103 ? -18.388 15.135 11.411 1.00 91.12 103 VAL A CA 1
ATOM 777 C C . VAL A 1 103 ? -18.203 15.524 12.877 1.00 91.12 103 VAL A C 1
ATOM 779 O O . VAL A 1 103 ? -18.838 14.937 13.743 1.00 91.12 103 VAL A O 1
ATOM 782 N N . GLU A 1 104 ? -17.411 16.551 13.168 1.00 89.75 104 GLU A N 1
ATOM 783 C CA . GLU A 1 104 ? -17.258 17.084 14.524 1.00 89.75 104 GLU A CA 1
ATOM 784 C C . GLU A 1 104 ? -18.571 17.684 15.059 1.00 89.75 104 GLU A C 1
ATOM 786 O O . GLU A 1 104 ? -18.970 17.407 16.187 1.00 89.75 104 GLU A O 1
ATOM 791 N N . GLU A 1 105 ? -19.302 18.449 14.245 1.00 90.81 105 GLU A N 1
ATOM 792 C CA . GLU A 1 105 ? -20.642 18.944 14.586 1.00 90.81 105 GLU A CA 1
ATOM 793 C C . GLU A 1 105 ? -21.639 17.796 14.793 1.00 90.81 105 GLU A C 1
ATOM 795 O O . GLU A 1 105 ? -22.457 17.850 15.715 1.00 90.81 105 GLU A O 1
ATOM 800 N N . LEU A 1 106 ? -21.554 16.737 13.984 1.00 89.44 106 LEU A N 1
ATOM 801 C CA . LEU A 1 106 ? -22.347 15.523 14.150 1.00 89.44 106 LEU A CA 1
ATOM 802 C C . LEU A 1 106 ? -22.017 14.831 15.476 1.00 89.44 106 LEU A C 1
ATOM 804 O O . LEU A 1 106 ? -22.943 14.502 16.212 1.00 89.44 106 LEU A O 1
ATOM 808 N N . HIS A 1 107 ? -20.736 14.659 15.814 1.00 89.94 107 HIS A N 1
ATOM 809 C CA . HIS A 1 107 ? -20.310 14.101 17.101 1.00 89.94 107 HIS A CA 1
ATOM 810 C C . HIS A 1 107 ? -20.842 14.926 18.255 1.00 89.94 107 HIS A C 1
ATOM 812 O O . HIS A 1 107 ? -21.519 14.381 19.114 1.00 89.94 107 HIS A O 1
ATOM 818 N N . ASN A 1 108 ? -20.648 16.243 18.218 1.00 86.94 108 ASN A N 1
ATOM 819 C CA . ASN A 1 108 ? -21.147 17.144 19.249 1.00 86.94 108 ASN A CA 1
ATOM 820 C C . ASN A 1 108 ? -22.675 17.079 19.375 1.00 86.94 108 ASN A C 1
ATOM 822 O O . ASN A 1 108 ? -23.202 17.108 20.483 1.00 86.94 108 ASN A O 1
ATOM 826 N N . THR A 1 109 ? -23.402 16.951 18.262 1.00 87.44 109 THR A N 1
ATOM 827 C CA . THR A 1 109 ? -24.864 16.809 18.275 1.00 87.44 109 THR A CA 1
ATOM 828 C C . THR A 1 109 ? -25.280 15.476 18.895 1.00 87.44 109 THR A C 1
ATOM 830 O O . THR A 1 109 ? -26.138 15.464 19.778 1.00 87.44 109 THR A O 1
ATOM 833 N N . ILE A 1 110 ? -24.660 14.367 18.481 1.00 85.69 110 ILE A N 1
ATOM 834 C CA . ILE A 1 110 ? -24.914 13.029 19.030 1.00 85.69 110 ILE A CA 1
ATOM 835 C C . ILE A 1 110 ? -24.570 13.002 20.518 1.00 85.69 110 ILE A C 1
ATOM 837 O O . ILE A 1 110 ? -25.408 12.610 21.321 1.00 85.69 110 ILE A O 1
ATOM 841 N N . ASP A 1 111 ? -23.394 13.480 20.904 1.00 84.00 111 ASP A N 1
ATOM 842 C CA . ASP A 1 111 ? -22.962 13.531 22.296 1.00 84.00 111 ASP A CA 1
ATOM 843 C C . ASP A 1 111 ? -23.859 14.458 23.126 1.00 84.00 111 ASP A C 1
ATOM 845 O O . ASP A 1 111 ? -24.149 14.137 24.270 1.00 84.00 111 ASP A O 1
ATOM 849 N N . SER A 1 112 ? -24.402 15.543 22.558 1.00 82.44 112 SER A N 1
ATOM 850 C CA . SER A 1 112 ? -25.371 16.406 23.257 1.00 82.44 112 SER A CA 1
ATOM 851 C C . SER A 1 112 ? -26.741 15.753 23.494 1.00 82.44 112 SER A C 1
ATOM 853 O O . SER A 1 112 ? -27.463 16.157 24.408 1.00 82.44 112 SER A O 1
ATOM 855 N N . LEU A 1 113 ? -27.111 14.740 22.699 1.00 82.31 113 LEU A N 1
ATOM 856 C CA . LEU A 1 113 ? -28.343 13.962 22.887 1.00 82.31 113 LEU A CA 1
ATOM 857 C C . LEU A 1 113 ? -28.240 13.001 24.083 1.00 82.31 113 LEU A C 1
ATOM 859 O O . LEU A 1 113 ? -29.272 12.559 24.598 1.00 82.31 113 LEU A O 1
ATOM 863 N N . PHE A 1 114 ? -27.025 12.697 24.547 1.00 76.88 114 PHE A N 1
ATOM 864 C CA . PHE A 1 114 ? -26.768 11.821 25.685 1.00 76.88 114 PHE A CA 1
ATOM 865 C C . PHE A 1 114 ? -26.176 12.611 26.858 1.00 76.88 114 PHE A C 1
ATOM 867 O O . PHE A 1 114 ? -25.322 13.472 26.699 1.00 76.88 114 PHE A O 1
ATOM 874 N N . ALA A 1 115 ? -26.610 12.322 28.086 1.00 62.44 115 ALA A N 1
ATOM 875 C CA . ALA A 1 115 ? -25.995 12.960 29.251 1.00 62.44 115 ALA A CA 1
ATOM 876 C C . ALA A 1 115 ? -24.548 12.454 29.422 1.00 62.44 115 ALA A C 1
ATOM 878 O O . ALA A 1 115 ? -24.324 11.241 29.493 1.00 62.44 115 ALA A O 1
ATOM 879 N N . THR A 1 116 ? -23.587 13.378 29.483 1.00 56.91 116 THR A N 1
ATOM 880 C CA . THR A 1 116 ? -22.153 13.102 29.622 1.00 56.91 116 THR A CA 1
ATOM 881 C C . THR A 1 116 ? -21.826 12.378 30.929 1.00 56.91 116 THR A C 1
ATOM 883 O O . THR A 1 116 ? -22.350 12.698 31.992 1.00 56.91 116 THR A O 1
ATOM 886 N N . GLY A 1 117 ? -20.903 11.414 30.854 1.00 54.81 117 GLY A N 1
ATOM 887 C CA . GLY A 1 117 ? -20.120 10.958 32.004 1.00 54.81 117 GLY A CA 1
ATOM 888 C C . GLY A 1 117 ? -20.869 10.100 33.027 1.00 54.81 117 GLY A C 1
ATOM 889 O O . GLY A 1 117 ? -21.211 10.549 34.118 1.00 54.81 117 GLY A O 1
ATOM 890 N N . ALA A 1 118 ? -20.990 8.800 32.754 1.00 53.09 118 ALA A N 1
ATOM 891 C CA . ALA A 1 118 ? -21.391 7.820 33.767 1.00 53.09 118 ALA A CA 1
ATOM 892 C C . ALA A 1 118 ? -20.385 7.682 34.934 1.00 53.09 118 ALA A C 1
ATOM 894 O O . ALA A 1 118 ? -20.720 7.036 35.917 1.00 53.09 118 ALA A O 1
ATOM 895 N N . GLY A 1 119 ? -19.174 8.251 34.842 1.00 55.34 119 GLY A N 1
ATOM 896 C CA . GLY A 1 119 ? -18.120 8.124 35.857 1.00 55.34 119 GLY A CA 1
ATOM 897 C C . GLY A 1 119 ? -18.076 9.270 36.869 1.00 55.34 119 GLY A C 1
ATOM 898 O O . GLY A 1 119 ? -18.164 9.030 38.070 1.00 55.34 119 GLY A O 1
ATOM 899 N N . GLU A 1 120 ? -17.962 10.517 36.405 1.00 59.56 120 GLU A N 1
ATOM 900 C CA . GLU A 1 120 ? -17.719 11.672 37.283 1.00 59.56 120 GLU A CA 1
ATOM 901 C C . GLU A 1 120 ? -18.941 12.068 38.114 1.00 59.56 120 GLU A C 1
ATOM 903 O O . GLU A 1 120 ? -18.802 12.331 39.304 1.00 59.56 120 GLU A O 1
ATOM 908 N N . GLU A 1 121 ? -20.152 12.032 37.549 1.00 56.91 121 GLU A N 1
ATOM 909 C CA . GLU A 1 121 ? -21.368 12.298 38.326 1.00 56.91 121 GLU A CA 1
ATOM 910 C C . GLU A 1 121 ? -21.709 11.127 39.260 1.00 56.91 121 GLU A C 1
ATOM 912 O O . GLU A 1 121 ? -22.219 11.346 40.354 1.00 56.91 121 GLU A O 1
ATOM 917 N N . TYR A 1 122 ? -21.384 9.880 38.893 1.00 58.88 122 TYR A N 1
ATOM 918 C CA . TYR A 1 122 ? -21.490 8.748 39.825 1.00 58.88 122 TYR A CA 1
ATOM 919 C C . TYR A 1 122 ? -20.508 8.890 40.983 1.00 58.88 122 TYR A C 1
ATOM 921 O O . TYR A 1 122 ? -20.901 8.663 42.123 1.00 58.88 122 TYR A O 1
ATOM 929 N N . LEU A 1 123 ? -19.267 9.307 40.719 1.00 64.88 123 LEU A N 1
ATOM 930 C CA . LEU A 1 123 ? -18.279 9.621 41.750 1.00 64.88 123 LEU A CA 1
ATOM 931 C C . LEU A 1 123 ? -18.748 10.788 42.622 1.00 64.88 123 LEU A C 1
ATOM 933 O O . LEU A 1 123 ? -18.755 10.665 43.842 1.00 64.88 123 LEU A O 1
ATOM 937 N N . ALA A 1 124 ? -19.233 11.875 42.023 1.00 70.12 124 ALA A N 1
ATOM 938 C CA . ALA A 1 124 ? -19.768 13.023 42.749 1.00 70.12 124 ALA A CA 1
ATOM 939 C C . ALA A 1 124 ? -21.003 12.650 43.579 1.00 70.12 124 ALA A C 1
ATOM 941 O O . ALA A 1 124 ? -21.136 13.078 44.722 1.00 70.12 124 ALA A O 1
ATOM 942 N N . ARG A 1 125 ? -21.896 11.807 43.053 1.00 73.75 125 ARG A N 1
ATOM 943 C CA . ARG A 1 125 ? -23.094 11.341 43.759 1.00 73.75 125 ARG A CA 1
ATOM 944 C C . ARG A 1 125 ? -22.760 10.332 44.848 1.00 73.75 125 ARG A C 1
ATOM 946 O O . ARG A 1 125 ? -23.420 10.354 45.880 1.00 73.75 125 ARG A O 1
ATOM 953 N N . LEU A 1 126 ? -21.746 9.489 44.657 1.00 71.75 126 LEU A N 1
ATOM 954 C CA . LEU A 1 126 ? -21.229 8.590 45.687 1.00 71.75 126 LEU A CA 1
ATOM 955 C C . LEU A 1 126 ? -20.574 9.390 46.819 1.00 71.75 126 LEU A C 1
ATOM 957 O O . LEU A 1 126 ? -20.836 9.111 47.984 1.00 71.75 126 LEU A O 1
ATOM 961 N N . VAL A 1 127 ? -19.799 10.426 46.487 1.00 77.31 127 VAL A N 1
ATOM 962 C CA . VAL A 1 127 ? -19.199 11.351 47.460 1.00 77.31 127 VAL A CA 1
ATOM 963 C C . VAL A 1 127 ? -20.280 12.136 48.200 1.00 77.31 127 VAL A C 1
ATOM 965 O O . VAL A 1 127 ? -20.281 12.123 49.423 1.00 77.31 127 VAL A O 1
ATOM 968 N N . LEU A 1 128 ? -21.260 12.720 47.507 1.00 74.88 128 LEU A N 1
ATOM 969 C CA . LEU A 1 128 ? -22.385 13.429 48.132 1.00 74.88 128 LEU A CA 1
ATOM 970 C C . LEU A 1 128 ? -23.262 12.505 48.982 1.00 74.88 128 LEU A C 1
ATOM 972 O O . LEU A 1 128 ? -23.745 12.908 50.039 1.00 74.88 128 LEU A O 1
ATOM 976 N N . ALA A 1 129 ? -23.492 11.267 48.537 1.00 77.44 129 ALA A N 1
ATOM 977 C CA . ALA A 1 129 ? -24.198 10.269 49.329 1.00 77.44 129 ALA A CA 1
ATOM 978 C C . ALA A 1 129 ? -23.387 9.897 50.575 1.00 77.44 129 ALA A C 1
ATOM 980 O O . ALA A 1 129 ? -23.964 9.832 51.653 1.00 77.44 129 ALA A O 1
ATOM 981 N N . SER A 1 130 ? -22.067 9.729 50.459 1.00 71.44 130 SER A N 1
ATOM 982 C CA . SER A 1 130 ? -21.165 9.469 51.586 1.00 71.44 130 SER A CA 1
ATOM 983 C C . SER A 1 130 ? -21.102 10.646 52.563 1.00 71.44 130 SER A C 1
ATOM 985 O O . SER A 1 130 ? -21.128 10.441 53.773 1.00 71.44 130 SER A O 1
ATOM 987 N N . GLU A 1 131 ? -21.068 11.879 52.063 1.00 75.06 131 GLU A N 1
ATOM 988 C CA . GLU A 1 131 ? -21.064 13.105 52.864 1.00 75.06 131 GLU A CA 1
ATOM 989 C C . GLU A 1 131 ? -22.389 13.264 53.624 1.00 75.06 131 GLU A C 1
ATOM 991 O O . GLU A 1 131 ? -22.388 13.478 54.837 1.00 75.06 131 GLU A O 1
ATOM 996 N N . LYS A 1 132 ? -23.527 13.026 52.953 1.00 76.44 132 LYS A N 1
ATOM 997 C CA . LYS A 1 132 ? -24.850 12.967 53.598 1.00 76.44 132 LYS A CA 1
ATOM 998 C C . LYS A 1 132 ? -24.974 11.823 54.603 1.00 76.44 132 LYS A C 1
ATOM 1000 O O . LYS A 1 132 ? -25.617 11.987 55.634 1.00 76.44 132 LYS A O 1
ATOM 1005 N N . ASN A 1 133 ? -24.369 10.668 54.337 1.00 71.81 133 ASN A N 1
ATOM 1006 C CA . ASN A 1 133 ? -24.396 9.548 55.278 1.00 71.81 133 ASN A CA 1
ATOM 1007 C C . ASN A 1 133 ? -23.552 9.852 56.524 1.00 71.81 133 ASN A C 1
ATOM 1009 O O . ASN A 1 133 ? -23.943 9.507 57.638 1.00 71.81 133 ASN A O 1
ATOM 1013 N N . SER A 1 134 ? -22.425 10.550 56.358 1.00 72.25 134 SER A N 1
ATOM 1014 C CA . SER A 1 134 ? -21.595 11.018 57.469 1.00 72.25 134 SER A CA 1
ATOM 1015 C C . SER A 1 134 ? -22.337 12.033 58.342 1.00 72.25 134 SER A C 1
ATOM 1017 O O . SER A 1 134 ? -22.296 11.920 59.566 1.00 72.25 134 SER A O 1
ATOM 1019 N N . THR A 1 135 ? -23.060 12.990 57.749 1.00 71.31 135 THR A N 1
ATOM 1020 C CA . THR A 1 135 ? -23.860 13.958 58.519 1.00 71.31 135 THR A CA 1
ATOM 1021 C C . THR A 1 135 ? -25.051 13.304 59.214 1.00 71.31 135 THR A C 1
ATOM 1023 O O . THR A 1 135 ? -25.286 13.589 60.385 1.00 71.31 135 THR A O 1
ATOM 1026 N N . HIS A 1 136 ? -25.745 12.361 58.569 1.00 69.88 136 HIS A N 1
ATOM 1027 C CA . HIS A 1 136 ? -26.792 11.570 59.226 1.00 69.88 136 HIS A CA 1
ATOM 1028 C C . HIS A 1 136 ? -26.254 10.700 60.370 1.00 69.88 136 HIS A C 1
ATOM 1030 O O . HIS A 1 136 ? -26.915 10.578 61.397 1.00 69.88 136 HIS A O 1
ATOM 1036 N N . THR A 1 137 ? -25.052 10.134 60.233 1.00 74.38 137 THR A N 1
ATOM 1037 C CA . THR A 1 137 ? -24.410 9.339 61.295 1.00 74.38 137 THR A CA 1
ATOM 1038 C C . THR A 1 137 ? -23.987 10.217 62.474 1.00 74.38 137 THR A C 1
ATOM 1040 O O . THR A 1 137 ? -24.156 9.816 63.624 1.00 74.38 137 THR A O 1
ATOM 1043 N N . ALA A 1 138 ? -23.486 11.428 62.213 1.00 71.19 138 ALA A N 1
ATOM 1044 C CA . ALA A 1 138 ? -23.183 12.406 63.257 1.00 71.19 138 ALA A CA 1
ATOM 1045 C C . ALA A 1 138 ? -24.456 12.863 63.990 1.00 71.19 138 ALA A C 1
ATOM 1047 O O . ALA A 1 138 ? -24.494 12.827 65.213 1.00 71.19 138 ALA A O 1
ATOM 1048 N N . ALA A 1 139 ? -25.527 13.177 63.256 1.00 73.06 139 ALA A N 1
ATOM 1049 C CA . ALA A 1 139 ? -26.808 13.565 63.844 1.00 73.06 139 ALA A CA 1
ATOM 1050 C C . ALA A 1 139 ? -27.454 12.431 64.661 1.00 73.06 139 ALA A C 1
ATOM 1052 O O . ALA A 1 139 ? -27.976 12.677 65.743 1.00 73.06 139 ALA A O 1
ATOM 1053 N N . LEU A 1 140 ? -27.384 11.181 64.184 1.00 72.19 140 LEU A N 1
ATOM 1054 C CA . LEU A 1 140 ? -27.831 10.011 64.947 1.00 72.19 140 LEU A CA 1
ATOM 1055 C C . LEU A 1 140 ? -27.016 9.824 66.222 1.00 72.19 140 LEU A C 1
ATOM 1057 O O . LEU A 1 140 ? -27.592 9.532 67.264 1.00 72.19 140 LEU A O 1
ATOM 1061 N N . LYS A 1 141 ? -25.692 9.994 66.148 1.00 79.06 141 LYS A N 1
ATOM 1062 C CA . LYS A 1 141 ? -24.808 9.925 67.314 1.00 79.06 141 LYS A CA 1
ATOM 1063 C C . LYS A 1 141 ? -25.177 10.994 68.344 1.00 79.06 141 LYS A C 1
ATOM 1065 O O . LYS A 1 141 ? -25.269 10.665 69.522 1.00 79.06 141 LYS A O 1
ATOM 1070 N N . ASP A 1 142 ? -25.401 12.231 67.916 1.00 75.94 142 ASP A N 1
ATOM 1071 C CA . ASP A 1 142 ? -25.742 13.330 68.820 1.00 75.94 142 ASP A CA 1
ATOM 1072 C C . ASP A 1 142 ? -27.129 13.127 69.452 1.00 75.94 142 ASP A C 1
ATOM 1074 O O . ASP A 1 142 ? -27.254 13.231 70.671 1.00 75.94 142 ASP A O 1
ATOM 1078 N N . ALA A 1 143 ? -28.130 12.704 68.668 1.00 75.19 143 ALA A N 1
ATOM 1079 C CA . ALA A 1 143 ? -29.465 12.372 69.173 1.00 75.19 143 ALA A CA 1
ATOM 1080 C C . ALA A 1 143 ? -29.443 11.203 70.176 1.00 75.19 143 ALA A C 1
ATOM 1082 O O . ALA A 1 143 ? -30.062 11.279 71.233 1.00 75.19 143 ALA A O 1
ATOM 1083 N N . LEU A 1 144 ? -28.670 10.143 69.902 1.00 72.69 144 LEU A N 1
ATOM 1084 C CA . LEU A 1 144 ? -28.506 9.017 70.831 1.00 72.69 144 LEU A CA 1
ATOM 1085 C C . LEU A 1 144 ? -27.819 9.429 72.134 1.00 72.69 144 LEU A C 1
ATOM 1087 O O . LEU A 1 144 ? -28.178 8.931 73.200 1.00 72.69 144 LEU A O 1
ATOM 1091 N N . ILE A 1 145 ? -26.818 10.310 72.063 1.00 77.69 145 ILE A N 1
ATOM 1092 C CA . ILE A 1 145 ? -26.114 10.804 73.251 1.00 77.69 145 ILE A CA 1
ATOM 1093 C C . ILE A 1 145 ? -27.041 11.688 74.092 1.00 77.69 145 ILE A C 1
ATOM 1095 O O . ILE A 1 145 ? -27.026 11.582 75.319 1.00 77.69 145 ILE A O 1
ATOM 1099 N N . GLU A 1 146 ? -27.855 12.532 73.461 1.00 77.00 146 GLU A N 1
ATOM 1100 C CA . GLU A 1 146 ? -28.816 13.399 74.143 1.00 77.00 146 GLU A CA 1
ATOM 1101 C C . GLU A 1 146 ? -29.957 12.605 74.799 1.00 77.00 146 GLU A C 1
ATOM 1103 O O . GLU A 1 146 ? -30.228 12.799 75.989 1.00 77.00 146 GLU A O 1
ATOM 1108 N N . ASP A 1 147 ? -30.540 11.633 74.095 1.00 77.00 147 ASP A N 1
ATOM 1109 C CA . ASP A 1 147 ? -31.582 10.754 74.642 1.00 77.00 147 ASP A CA 1
ATOM 1110 C C . ASP A 1 147 ? -31.050 9.893 75.798 1.00 77.00 147 ASP A C 1
ATOM 1112 O O . ASP A 1 147 ? -31.696 9.783 76.844 1.00 77.00 147 ASP A O 1
ATOM 1116 N N . LEU A 1 148 ? -29.839 9.334 75.671 1.00 71.88 148 LEU A N 1
ATOM 1117 C CA . LEU A 1 148 ? -29.217 8.541 76.737 1.00 71.88 148 LEU A CA 1
ATOM 1118 C C . LEU A 1 148 ? -28.932 9.391 77.983 1.00 71.88 148 LEU A C 1
ATOM 1120 O O . LEU A 1 148 ? -29.143 8.938 79.110 1.00 71.88 148 LEU A O 1
ATOM 1124 N N . LYS A 1 149 ? -28.472 10.632 77.789 1.00 71.69 149 LYS A N 1
ATOM 1125 C CA . LYS A 1 149 ? -28.211 11.577 78.881 1.00 71.69 149 LYS A CA 1
ATOM 1126 C C . LYS A 1 149 ? -29.504 11.970 79.593 1.00 71.69 149 LYS A C 1
ATOM 1128 O O . LYS A 1 149 ? -29.525 12.036 80.820 1.00 71.69 149 LYS A O 1
ATOM 1133 N N . THR A 1 150 ? -30.576 12.177 78.836 1.00 75.31 150 THR A N 1
ATOM 1134 C CA . THR A 1 150 ? -31.900 12.495 79.378 1.00 75.31 150 THR A CA 1
ATOM 1135 C C . THR A 1 150 ? -32.444 11.326 80.192 1.00 75.31 150 THR A C 1
ATOM 1137 O O . THR A 1 150 ? -32.816 11.515 81.344 1.00 75.31 150 THR A O 1
ATOM 1140 N N . LEU A 1 151 ? -32.385 10.101 79.661 1.00 73.12 151 LEU A N 1
ATOM 1141 C CA . LEU A 1 151 ? -32.858 8.899 80.352 1.00 73.12 151 LEU A CA 1
ATOM 1142 C C . LEU A 1 151 ? -32.060 8.623 81.638 1.00 73.12 151 LEU A C 1
ATOM 1144 O O . LEU A 1 151 ? -32.651 8.310 82.671 1.00 73.12 151 LEU A O 1
ATOM 1148 N N . MET A 1 152 ? -30.731 8.795 81.619 1.00 69.19 152 MET A N 1
ATOM 1149 C CA . MET A 1 152 ? -29.910 8.664 82.831 1.00 69.19 152 MET A CA 1
ATOM 1150 C C . MET A 1 152 ? -30.256 9.706 83.897 1.00 69.19 152 MET A C 1
ATOM 1152 O O . MET A 1 152 ? -30.331 9.348 85.072 1.00 69.19 152 MET A O 1
ATOM 1156 N N . ASN A 1 153 ? -30.486 10.963 83.507 1.00 73.75 153 ASN A N 1
ATOM 1157 C CA . ASN A 1 153 ? -30.893 12.008 84.446 1.00 73.75 153 ASN A CA 1
ATOM 1158 C C . ASN A 1 153 ? -32.286 11.729 85.026 1.00 73.75 153 ASN A C 1
ATOM 1160 O O . ASN A 1 153 ? -32.458 11.810 86.235 1.00 73.75 153 ASN A O 1
ATOM 1164 N N . ASP A 1 154 ? -33.246 11.300 84.204 1.00 74.25 154 ASP A N 1
ATOM 1165 C CA . ASP A 1 154 ? -34.622 11.026 84.640 1.00 74.25 154 ASP A CA 1
ATOM 1166 C C . ASP A 1 154 ? -34.697 9.850 85.634 1.00 74.25 154 ASP A C 1
ATOM 1168 O O . ASP A 1 154 ? -35.456 9.870 86.609 1.00 74.25 154 ASP A O 1
ATOM 1172 N N . VAL A 1 155 ? -33.876 8.814 85.418 1.00 69.62 155 VAL A N 1
ATOM 1173 C CA . VAL A 1 155 ? -33.755 7.668 86.334 1.00 69.62 155 VAL A CA 1
ATOM 1174 C C . VAL A 1 155 ? -33.040 8.064 87.627 1.00 69.62 155 VAL A C 1
ATOM 1176 O O . VAL A 1 155 ? -33.484 7.668 88.709 1.00 69.62 155 VAL A O 1
ATOM 1179 N N . ALA A 1 156 ? -31.969 8.858 87.541 1.00 67.94 156 ALA A N 1
ATOM 1180 C CA . ALA A 1 156 ? -31.256 9.353 88.714 1.00 67.94 156 ALA A CA 1
ATOM 1181 C C . ALA A 1 156 ? -32.151 10.258 89.577 1.00 67.94 156 ALA A C 1
ATOM 1183 O O . ALA A 1 156 ? -32.233 10.051 90.789 1.00 67.94 156 ALA A O 1
ATOM 1184 N N . ASP A 1 157 ? -32.894 11.179 88.960 1.00 71.25 157 ASP A N 1
ATOM 1185 C CA . ASP A 1 157 ? -33.799 12.095 89.656 1.00 71.25 157 ASP A CA 1
ATOM 1186 C C . ASP A 1 157 ? -34.966 11.357 90.312 1.00 71.25 157 ASP A C 1
ATOM 1188 O O . ASP A 1 157 ? -35.276 11.615 91.479 1.00 71.25 157 ASP A O 1
ATOM 1192 N N . LYS A 1 158 ? -35.584 10.378 89.635 1.00 72.62 158 LYS A N 1
ATOM 1193 C CA . LYS A 1 158 ? -36.641 9.555 90.253 1.00 72.62 158 LYS A CA 1
ATOM 1194 C C . LYS A 1 158 ? -36.122 8.737 91.434 1.00 72.62 158 LYS A C 1
ATOM 1196 O O . LYS A 1 158 ? -36.810 8.649 92.452 1.00 72.62 158 LYS A O 1
ATOM 1201 N N . HIS A 1 159 ? -34.919 8.171 91.334 1.00 63.91 159 HIS A N 1
ATOM 1202 C CA . HIS A 1 159 ? -34.325 7.382 92.413 1.00 63.91 159 HIS A CA 1
ATOM 1203 C C . HIS A 1 159 ? -33.936 8.255 93.618 1.00 63.91 159 HIS A C 1
ATOM 1205 O O . HIS A 1 159 ? -34.243 7.908 94.759 1.00 63.91 159 HIS A O 1
ATOM 1211 N N . ILE A 1 160 ? -33.317 9.416 93.381 1.00 67.50 160 ILE A N 1
ATOM 1212 C CA . ILE A 1 160 ? -32.961 10.376 94.436 1.00 67.50 160 ILE A CA 1
ATOM 1213 C C . ILE A 1 160 ? -34.223 10.921 95.115 1.00 67.50 160 ILE A C 1
ATOM 1215 O O . ILE A 1 160 ? -34.273 10.985 96.342 1.00 67.50 160 ILE A O 1
ATOM 1219 N N . SER A 1 161 ? -35.269 11.238 94.349 1.00 69.38 161 SER A N 1
ATOM 1220 C CA . SER A 1 161 ? -36.535 11.759 94.886 1.00 69.38 161 SER A CA 1
ATOM 1221 C C . SER A 1 161 ? -37.267 10.733 95.756 1.00 69.38 161 SER A C 1
ATOM 1223 O O . SER A 1 161 ? -37.763 11.068 96.833 1.00 69.38 161 SER A O 1
ATOM 1225 N N . ALA A 1 162 ? -37.301 9.466 95.332 1.00 68.50 162 ALA A N 1
ATOM 1226 C CA . ALA A 1 162 ? -37.892 8.387 96.122 1.00 68.50 162 ALA A CA 1
ATOM 1227 C C . ALA A 1 162 ? -37.107 8.137 97.427 1.00 68.50 162 ALA A C 1
ATOM 1229 O O . ALA A 1 162 ? -37.706 7.997 98.495 1.00 68.50 162 ALA A O 1
ATOM 1230 N N . GLN A 1 163 ? -35.771 8.164 97.368 1.00 59.75 163 GLN A N 1
ATOM 1231 C CA . GLN A 1 163 ? -34.888 7.995 98.529 1.00 59.75 163 GLN A CA 1
ATOM 1232 C C . GLN A 1 163 ? -34.974 9.176 99.517 1.00 59.75 163 GLN A C 1
ATOM 1234 O O . GLN A 1 163 ? -34.965 8.978 100.738 1.00 59.75 163 GLN A O 1
ATOM 1239 N N . ALA A 1 164 ? -35.069 10.406 99.006 1.00 65.38 164 ALA A N 1
ATOM 1240 C CA . ALA A 1 164 ? -35.189 11.618 99.812 1.00 65.38 164 ALA A CA 1
ATOM 1241 C C . ALA A 1 164 ? -36.507 11.644 100.601 1.00 65.38 164 ALA A C 1
ATOM 1243 O O . ALA A 1 164 ? -36.495 11.918 101.802 1.00 65.38 164 ALA A O 1
ATOM 1244 N N . ASN A 1 165 ? -37.625 11.271 99.971 1.00 64.81 165 ASN A N 1
ATOM 1245 C CA . ASN A 1 165 ? -38.935 11.226 100.629 1.00 64.81 165 ASN A CA 1
ATOM 1246 C C . ASN A 1 165 ? -39.004 10.160 101.737 1.00 64.81 165 ASN A C 1
ATOM 1248 O O . ASN A 1 165 ? -39.553 10.420 102.808 1.00 64.81 165 ASN A O 1
ATOM 1252 N N . GLN A 1 166 ? -38.385 8.994 101.528 1.00 62.94 166 GLN A N 1
ATOM 1253 C CA . GLN A 1 166 ? -38.275 7.952 102.555 1.00 62.94 166 GLN A CA 1
ATOM 1254 C C . GLN A 1 166 ? -37.432 8.421 103.757 1.00 62.94 166 GLN A C 1
ATOM 1256 O O . GLN A 1 166 ? -37.784 8.168 104.910 1.00 62.94 166 GLN A O 1
ATOM 1261 N N . SER A 1 167 ? -36.330 9.132 103.497 1.00 58.44 167 SER A N 1
ATOM 1262 C CA . SER A 1 167 ? -35.422 9.630 104.541 1.00 58.44 167 SER A CA 1
ATOM 1263 C C . SER A 1 167 ? -36.044 10.772 105.354 1.00 58.44 167 SER A C 1
ATOM 1265 O O . SER A 1 167 ? -35.855 10.838 106.567 1.00 58.44 167 SER A O 1
ATOM 1267 N N . ALA A 1 168 ? -36.837 11.635 104.712 1.00 65.31 168 ALA A N 1
ATOM 1268 C CA . ALA A 1 168 ? -37.562 12.719 105.374 1.00 65.31 168 ALA A CA 1
ATOM 1269 C C . ALA A 1 168 ? -38.646 12.201 106.337 1.00 65.31 168 ALA A C 1
ATOM 1271 O O . ALA A 1 168 ? -38.778 12.717 107.447 1.00 65.31 168 ALA A O 1
ATOM 1272 N N . ALA A 1 169 ? -39.377 11.148 105.956 1.00 65.81 169 ALA A N 1
ATOM 1273 C CA . ALA A 1 169 ? -40.381 10.527 106.823 1.00 65.81 169 ALA A CA 1
ATOM 1274 C C . ALA A 1 169 ? -39.753 9.900 108.082 1.00 65.81 169 ALA A C 1
ATOM 1276 O O . ALA A 1 169 ? -40.291 10.037 109.182 1.00 65.81 169 ALA A O 1
ATOM 1277 N N . LEU A 1 170 ? -38.582 9.271 107.935 1.00 62.31 170 LEU A N 1
ATOM 1278 C CA . LEU A 1 170 ? -37.839 8.689 109.053 1.00 62.31 170 LEU A CA 1
ATOM 1279 C C . LEU A 1 170 ? -37.267 9.770 109.988 1.00 62.31 170 LEU A C 1
ATOM 1281 O O . LEU A 1 170 ? -37.336 9.646 111.210 1.00 62.31 170 LEU A O 1
ATOM 1285 N N . ALA A 1 171 ? -36.737 10.856 109.415 1.00 61.56 171 ALA A N 1
ATOM 1286 C CA . ALA A 1 171 ? -36.199 11.982 110.171 1.00 61.56 171 ALA A CA 1
ATOM 1287 C C . ALA A 1 171 ? -37.282 12.718 110.979 1.00 61.56 171 ALA A C 1
ATOM 1289 O O . ALA A 1 171 ? -37.016 13.121 112.109 1.00 61.56 171 ALA A O 1
ATOM 1290 N N . GLY A 1 172 ? -38.506 12.844 110.452 1.00 67.31 172 GLY A N 1
ATOM 1291 C CA . GLY A 1 172 ? -39.631 13.468 111.160 1.00 67.31 172 GLY A CA 1
ATOM 1292 C C . GLY A 1 172 ? -40.029 12.715 112.431 1.00 67.31 172 GLY A C 1
ATOM 1293 O O . GLY A 1 172 ? -40.120 13.310 113.500 1.00 67.31 172 GLY A O 1
ATOM 1294 N N . GLN A 1 173 ? -40.158 11.390 112.347 1.00 64.81 173 GLN A N 1
ATOM 1295 C CA . GLN A 1 173 ? -40.533 10.559 113.498 1.00 64.81 173 GLN A CA 1
ATOM 1296 C C . GLN A 1 173 ? -39.479 10.577 114.615 1.00 64.81 173 GLN A C 1
ATOM 1298 O O . GLN A 1 173 ? -39.821 10.604 115.797 1.00 64.81 173 GLN A O 1
ATOM 1303 N N . ILE A 1 174 ? -38.194 10.606 114.251 1.00 64.00 174 ILE A N 1
ATOM 1304 C CA . ILE A 1 174 ? -37.090 10.707 115.216 1.00 64.00 174 ILE A CA 1
ATOM 1305 C C . ILE A 1 174 ? -37.016 12.124 115.802 1.00 64.00 174 ILE A C 1
ATOM 1307 O O . ILE A 1 174 ? -36.822 12.286 117.007 1.00 64.00 174 ILE A O 1
ATOM 1311 N N . SER A 1 175 ? -37.212 13.156 114.976 1.00 61.56 175 SER A N 1
ATOM 1312 C CA . SER A 1 175 ? -37.176 14.548 115.422 1.00 61.56 175 SER A CA 1
ATOM 1313 C C . SER A 1 175 ? -38.325 14.885 116.375 1.00 61.56 175 SER A C 1
ATOM 1315 O O . SER A 1 175 ? -38.093 15.625 117.327 1.00 61.56 175 SER A O 1
ATOM 1317 N N . ASP A 1 176 ? -39.526 14.331 116.184 1.00 65.69 176 ASP A N 1
ATOM 1318 C CA . ASP A 1 176 ? -40.666 14.552 117.087 1.00 65.69 176 ASP A CA 1
ATOM 1319 C C . ASP A 1 176 ? -40.461 13.884 118.455 1.00 65.69 176 ASP A C 1
ATOM 1321 O O . ASP A 1 176 ? -40.763 14.474 119.496 1.00 65.69 176 ASP A O 1
ATOM 1325 N N . ALA A 1 177 ? -39.873 12.685 118.477 1.00 63.22 177 ALA A N 1
ATOM 1326 C CA . ALA A 1 177 ? -39.539 11.984 119.715 1.00 63.22 177 ALA A CA 1
ATOM 1327 C C . ALA A 1 177 ? -38.436 12.705 120.515 1.00 63.22 177 ALA A C 1
ATOM 1329 O O . ALA A 1 177 ? -38.540 12.854 121.732 1.00 63.22 177 ALA A O 1
ATOM 1330 N N . ILE A 1 178 ? -37.400 13.203 119.832 1.00 61.44 178 ILE A N 1
ATOM 1331 C CA . ILE A 1 178 ? -36.293 13.936 120.463 1.00 61.44 178 ILE A CA 1
ATOM 1332 C C . ILE A 1 178 ? -36.745 15.326 120.930 1.00 61.44 178 ILE A C 1
ATOM 1334 O O . ILE A 1 178 ? -36.386 15.747 122.030 1.00 61.44 178 ILE A O 1
ATOM 1338 N N . LYS A 1 179 ? -37.562 16.031 120.136 1.00 61.88 179 LYS A N 1
ATOM 1339 C CA . LYS A 1 179 ? -38.074 17.365 120.478 1.00 61.88 179 LYS A CA 1
ATOM 1340 C C . LYS A 1 179 ? -38.913 17.328 121.754 1.00 61.88 179 LYS A C 1
ATOM 1342 O O . LYS A 1 179 ? -38.615 18.072 122.682 1.00 61.88 179 LYS A O 1
ATOM 1347 N N . ASN A 1 180 ? -39.863 16.400 121.856 1.00 63.38 180 ASN A N 1
ATOM 1348 C CA . ASN A 1 180 ? -40.698 16.276 123.055 1.00 63.38 180 ASN A CA 1
ATOM 1349 C C . ASN A 1 180 ? -39.904 15.823 124.295 1.00 63.38 180 ASN A C 1
ATOM 1351 O O . ASN A 1 180 ? -40.283 16.148 125.414 1.00 63.38 180 ASN A O 1
ATOM 1355 N N . SER A 1 181 ? -38.792 15.103 124.109 1.00 60.50 181 SER A N 1
ATOM 1356 C CA . SER A 1 181 ? -37.947 14.612 125.206 1.00 60.50 181 SER A CA 1
ATOM 1357 C C . SER A 1 181 ? -36.924 15.632 125.725 1.00 60.50 181 SER A C 1
ATOM 1359 O O . SER A 1 181 ? -36.462 15.483 126.855 1.00 60.50 181 SER A O 1
ATOM 1361 N N . LEU A 1 182 ? -36.511 16.617 124.920 1.00 60.00 182 LEU A N 1
ATOM 1362 C CA . LEU A 1 182 ? -35.406 17.533 125.252 1.00 60.00 182 LEU A CA 1
ATOM 1363 C C . LEU A 1 182 ? -35.819 19.011 125.346 1.00 60.00 182 LEU A C 1
ATOM 1365 O O . LEU A 1 182 ? -35.029 19.825 125.825 1.00 60.00 182 LEU A O 1
ATOM 1369 N N . GLU A 1 183 ? -37.034 19.382 124.933 1.00 60.84 183 GLU A N 1
ATOM 1370 C CA . GLU A 1 183 ? -37.509 20.776 124.939 1.00 60.84 183 GLU A CA 1
ATOM 1371 C C . GLU A 1 183 ? -37.584 21.388 126.350 1.00 60.84 183 GLU A C 1
ATOM 1373 O O . GLU A 1 183 ? -37.227 22.551 126.554 1.00 60.84 183 GLU A O 1
ATOM 1378 N N . GLU A 1 184 ? -38.000 20.605 127.341 1.00 58.47 184 GLU A N 1
ATOM 1379 C CA . GLU A 1 184 ? -38.203 21.078 128.712 1.00 58.47 184 GLU A CA 1
ATOM 1380 C C . GLU A 1 184 ? -36.881 21.270 129.498 1.00 58.47 184 GLU A C 1
ATOM 1382 O O . GLU A 1 184 ? -36.678 22.358 130.052 1.00 58.47 184 GLU A O 1
ATOM 1387 N N . PRO A 1 185 ? -35.906 20.334 129.452 1.00 60.22 185 PRO A N 1
ATOM 1388 C CA . PRO A 1 185 ? -34.581 20.515 130.061 1.00 60.22 185 PRO A CA 1
ATOM 1389 C C . PRO A 1 185 ? -33.800 21.734 129.541 1.00 60.22 185 PRO A C 1
ATOM 1391 O O . PRO A 1 185 ? -33.109 22.410 130.305 1.00 60.22 185 PRO A O 1
ATOM 1394 N N . PHE A 1 186 ? -33.918 22.063 128.249 1.00 60.12 186 PHE A N 1
ATOM 1395 C CA . PHE A 1 186 ? -33.244 23.231 127.667 1.00 60.12 186 PHE A CA 1
ATOM 1396 C C . PHE A 1 186 ? -33.863 24.566 128.107 1.00 60.12 186 PHE A C 1
ATOM 1398 O O . PHE A 1 186 ? -33.147 25.564 128.253 1.00 60.12 186 PHE A O 1
ATOM 1405 N N . LYS A 1 187 ? -35.177 24.597 128.361 1.00 62.56 187 LYS A N 1
ATOM 1406 C CA . LYS A 1 187 ? -35.880 25.777 128.888 1.00 62.56 187 LYS A CA 1
ATOM 1407 C C . LYS A 1 187 ? -35.455 26.098 130.322 1.00 62.56 187 LYS A C 1
ATOM 1409 O O . LYS A 1 187 ? -35.242 27.268 130.638 1.00 62.56 187 LYS A O 1
ATOM 1414 N N . GLU A 1 188 ? -35.268 25.076 131.156 1.00 57.62 188 GLU A N 1
ATOM 1415 C CA . GLU A 1 188 ? -34.710 25.229 132.508 1.00 57.62 188 GLU A CA 1
ATOM 1416 C C . GLU A 1 188 ? -33.261 25.746 132.480 1.00 57.62 188 GLU A C 1
ATOM 1418 O O . GLU A 1 188 ? -32.927 26.695 133.196 1.00 57.62 188 GLU A O 1
ATOM 1423 N N . LEU A 1 189 ? -32.416 25.205 131.596 1.00 59.00 189 LEU A N 1
ATOM 1424 C CA . LEU A 1 189 ? -31.016 25.623 131.426 1.00 59.00 189 LEU A CA 1
ATOM 1425 C C . LEU A 1 189 ? -30.887 27.116 131.061 1.00 59.00 189 LEU A C 1
ATOM 1427 O O . LEU A 1 189 ? -30.059 27.835 131.625 1.00 59.00 189 LEU A O 1
ATOM 1431 N N . GLY A 1 190 ? -31.752 27.619 130.174 1.00 58.94 190 GLY A N 1
ATOM 1432 C CA . GLY A 1 190 ? -31.796 29.036 129.787 1.00 58.94 190 GLY A CA 1
ATOM 1433 C C . GLY A 1 190 ? -32.311 29.991 130.877 1.00 58.94 190 GLY A C 1
ATOM 1434 O O . GLY A 1 190 ? -32.019 31.192 130.832 1.00 58.94 190 GLY A O 1
ATOM 1435 N N . GLY A 1 191 ? -33.057 29.480 131.860 1.00 61.03 191 GLY A N 1
ATOM 1436 C CA . GLY A 1 191 ? -33.488 30.233 133.041 1.00 61.03 191 GLY A CA 1
ATOM 1437 C C . GLY A 1 191 ? -32.361 30.419 134.059 1.00 61.03 191 GLY A C 1
ATOM 1438 O O . GLY A 1 191 ? -32.169 31.514 134.581 1.00 61.03 191 GLY A O 1
ATOM 1439 N N . ILE A 1 192 ? -31.556 29.379 134.282 1.00 58.34 192 ILE A N 1
ATOM 1440 C CA . ILE A 1 192 ? -30.480 29.368 135.287 1.00 58.34 192 ILE A CA 1
ATOM 1441 C C . ILE A 1 192 ? -29.289 30.245 134.863 1.00 58.34 192 ILE A C 1
ATOM 1443 O O . ILE A 1 192 ? -28.734 30.975 135.686 1.00 58.34 192 ILE A O 1
ATOM 1447 N N . VAL A 1 193 ? -28.942 30.269 133.572 1.00 57.59 193 VAL A N 1
ATOM 1448 C CA . VAL A 1 193 ? -27.852 31.114 133.038 1.00 57.59 193 VAL A CA 1
ATOM 1449 C C . VAL A 1 193 ? -28.149 32.616 133.186 1.00 57.59 193 VAL A C 1
ATOM 1451 O O . VAL A 1 193 ? -27.231 33.407 133.399 1.00 57.59 193 VAL A O 1
ATOM 1454 N N . ARG A 1 194 ? -29.426 33.029 133.163 1.00 57.72 194 ARG A N 1
ATOM 1455 C CA . ARG A 1 194 ? -29.813 34.425 133.449 1.00 57.72 194 ARG A CA 1
ATOM 1456 C C . ARG A 1 194 ? -29.638 34.806 134.918 1.00 57.72 194 ARG A C 1
ATOM 1458 O O . ARG A 1 194 ? -29.315 35.955 135.198 1.00 57.72 194 ARG A O 1
ATOM 1465 N N . THR A 1 195 ? -29.808 33.861 135.838 1.00 56.12 195 THR A N 1
ATOM 1466 C CA . THR A 1 195 ? -29.684 34.099 137.286 1.00 56.12 195 THR A CA 1
ATOM 1467 C C . THR A 1 195 ? -28.221 34.064 137.753 1.00 56.12 195 THR A C 1
ATOM 1469 O O . THR A 1 195 ? -27.840 34.843 138.624 1.00 56.12 195 THR A O 1
ATOM 1472 N N . ALA A 1 196 ? -27.363 33.251 137.123 1.00 55.44 196 ALA A N 1
ATOM 1473 C CA . ALA A 1 196 ? -25.924 33.179 137.420 1.00 55.44 196 ALA A CA 1
ATOM 1474 C C . ALA A 1 196 ? -25.135 34.448 137.027 1.00 55.44 196 ALA A C 1
ATOM 1476 O O . ALA A 1 196 ? -24.074 34.720 137.583 1.00 55.44 196 ALA A O 1
ATOM 1477 N N . SER A 1 197 ? -25.658 35.262 136.105 1.00 54.84 197 SER A N 1
ATOM 1478 C CA . SER A 1 197 ? -25.017 36.509 135.658 1.00 54.84 197 SER A CA 1
ATOM 1479 C C . SER A 1 197 ? -25.179 37.687 136.639 1.00 54.84 197 SER A C 1
ATOM 1481 O O . SER A 1 197 ? -24.674 38.774 136.359 1.00 54.84 197 SER A O 1
ATOM 1483 N N . GLY A 1 198 ? -25.904 37.514 137.753 1.00 56.44 198 GLY A N 1
ATOM 1484 C CA . GLY A 1 198 ? -26.342 38.617 138.612 1.00 56.44 198 GLY A CA 1
ATOM 1485 C C . GLY A 1 198 ? -25.584 38.842 139.924 1.00 56.44 198 GLY A C 1
ATOM 1486 O O . GLY A 1 198 ? -25.624 39.969 140.400 1.00 56.44 198 GLY A O 1
ATOM 1487 N N . ASN A 1 199 ? -24.915 37.850 140.535 1.00 50.44 199 ASN A N 1
ATOM 1488 C CA . ASN A 1 199 ? -24.174 38.064 141.793 1.00 50.44 199 ASN A CA 1
ATOM 1489 C C . ASN A 1 199 ? -23.125 36.970 142.125 1.00 50.44 199 ASN A C 1
ATOM 1491 O O . ASN A 1 199 ? -23.451 35.794 142.204 1.00 50.44 199 ASN A O 1
ATOM 1495 N N . GLN A 1 200 ? -21.902 37.448 142.412 1.00 50.81 200 GLN A N 1
ATOM 1496 C CA . GLN A 1 200 ? -20.770 36.889 143.189 1.00 50.81 200 GLN A CA 1
ATOM 1497 C C . GLN A 1 200 ? -20.006 35.630 142.709 1.00 50.81 200 GLN A C 1
ATOM 1499 O O . GLN A 1 200 ? -20.405 34.479 142.858 1.00 50.81 200 GLN A O 1
ATOM 1504 N N . GLY A 1 201 ? -18.789 35.903 142.218 1.00 58.34 201 GLY A N 1
ATOM 1505 C CA . GLY A 1 201 ? -17.829 34.991 141.595 1.00 58.34 201 GLY A CA 1
ATOM 1506 C C . GLY A 1 201 ? -16.811 34.314 142.516 1.00 58.34 201 GLY A C 1
ATOM 1507 O O . GLY A 1 201 ? -15.654 34.201 142.141 1.00 58.34 201 GLY A O 1
ATOM 1508 N N . GLU A 1 202 ? -17.229 33.782 143.659 1.00 56.16 202 GLU A N 1
ATOM 1509 C CA . GLU A 1 202 ? -16.446 32.733 144.352 1.00 56.16 202 GLU A CA 1
ATOM 1510 C C . GLU A 1 202 ? -17.179 31.375 144.332 1.00 56.16 202 GLU A C 1
ATOM 1512 O O . GLU A 1 202 ? -16.656 30.346 144.744 1.00 56.16 202 GLU A O 1
ATOM 1517 N N . GLN A 1 203 ? -18.386 31.362 143.750 1.00 52.72 203 GLN A N 1
ATOM 1518 C CA . GLN A 1 203 ? -19.342 30.252 143.757 1.00 52.72 203 GLN A CA 1
ATOM 1519 C C . GLN A 1 203 ? -19.495 29.556 142.394 1.00 52.72 203 GLN A C 1
ATOM 1521 O O . GLN A 1 203 ? -20.256 28.602 142.277 1.00 52.72 203 GLN A O 1
ATOM 1526 N N . VAL A 1 204 ? -18.762 29.985 141.358 1.00 57.25 204 VAL A N 1
ATOM 1527 C CA . VAL A 1 204 ? -18.985 29.524 139.971 1.00 57.25 204 VAL A CA 1
ATOM 1528 C C . VAL A 1 204 ? -18.338 28.164 139.669 1.00 57.25 204 VAL A C 1
ATOM 1530 O O . VAL A 1 204 ? -18.932 27.368 138.945 1.00 57.25 204 VAL A O 1
ATOM 1533 N N . SER A 1 205 ? -17.190 27.828 140.275 1.00 54.81 205 SER A N 1
ATOM 1534 C CA . SER A 1 205 ? -16.596 26.483 140.128 1.00 54.81 205 SER A CA 1
ATOM 1535 C C . SER A 1 205 ? -17.489 25.401 140.753 1.00 54.81 205 SER A C 1
ATOM 1537 O O . SER A 1 205 ? -17.663 24.337 140.169 1.00 54.81 205 SER A O 1
ATOM 1539 N N . GLY A 1 206 ? -18.131 25.719 141.886 1.00 59.53 206 GLY A N 1
ATOM 1540 C CA . GLY A 1 206 ? -19.135 24.868 142.532 1.00 59.53 206 GLY A CA 1
ATOM 1541 C C . GLY A 1 206 ? -20.492 24.869 141.822 1.00 59.53 206 GLY A C 1
ATOM 1542 O O . GLY A 1 206 ? -21.230 23.900 141.920 1.00 59.53 206 GLY A O 1
ATOM 1543 N N . LEU A 1 207 ? -20.824 25.907 141.049 1.00 59.78 207 LEU A N 1
ATOM 1544 C CA . LEU A 1 207 ? -22.068 25.969 140.273 1.00 59.78 207 LEU A CA 1
ATOM 1545 C C . LEU A 1 207 ? -22.047 25.038 139.053 1.00 59.78 207 LEU A C 1
ATOM 1547 O O . LEU A 1 207 ? -23.077 24.475 138.697 1.00 59.78 207 LEU A O 1
ATOM 1551 N N . LEU A 1 208 ? -20.879 24.853 138.432 1.00 58.34 208 LEU A N 1
ATOM 1552 C CA . LEU A 1 208 ? -20.692 23.929 137.309 1.00 58.34 208 LEU A CA 1
ATOM 1553 C C . LEU A 1 208 ? -20.607 22.469 137.761 1.00 58.34 208 LEU A C 1
ATOM 1555 O O . LEU A 1 208 ? -21.207 21.609 137.123 1.00 58.34 208 LEU A O 1
ATOM 1559 N N . GLU A 1 209 ? -19.947 22.192 138.886 1.00 59.16 209 GLU A N 1
ATOM 1560 C CA . GLU A 1 209 ? -19.969 20.866 139.516 1.00 59.16 209 GLU A CA 1
ATOM 1561 C C . GLU A 1 209 ? -21.388 20.511 139.994 1.00 59.16 209 GLU A C 1
ATOM 1563 O O . GLU A 1 209 ? -21.863 19.403 139.749 1.00 59.16 209 GLU A O 1
ATOM 1568 N N . ASN A 1 210 ? -22.133 21.489 140.527 1.00 61.72 210 ASN A N 1
ATOM 1569 C CA . ASN A 1 210 ? -23.556 21.350 140.843 1.00 61.72 210 ASN A CA 1
ATOM 1570 C C . ASN A 1 210 ? -24.449 21.206 139.603 1.00 61.72 210 ASN A C 1
ATOM 1572 O O . ASN A 1 210 ? -25.478 20.556 139.702 1.00 61.72 210 ASN A O 1
ATOM 1576 N N . LEU A 1 211 ? -24.090 21.756 138.439 1.00 60.12 211 LEU A N 1
ATOM 1577 C CA . LEU A 1 211 ? -24.840 21.586 137.186 1.00 60.12 211 LEU A CA 1
ATOM 1578 C C . LEU A 1 211 ? -24.575 20.239 136.520 1.00 60.12 211 LEU A C 1
ATOM 1580 O O . LEU A 1 211 ? -25.504 19.640 135.998 1.00 60.12 211 LEU A O 1
ATOM 1584 N N . LEU A 1 212 ? -23.339 19.741 136.547 1.00 58.47 212 LEU A N 1
ATOM 1585 C CA . LEU A 1 212 ? -23.013 18.405 136.044 1.00 58.47 212 LEU A CA 1
ATOM 1586 C C . LEU A 1 212 ? -23.596 17.331 136.967 1.00 58.47 212 LEU A C 1
ATOM 1588 O O . LEU A 1 212 ? -24.130 16.337 136.487 1.00 58.47 212 LEU A O 1
ATOM 1592 N N . THR A 1 213 ? -23.604 17.596 138.275 1.00 64.56 213 THR A N 1
ATOM 1593 C CA . THR A 1 213 ? -24.307 16.785 139.273 1.00 64.56 213 THR A CA 1
ATOM 1594 C C . THR A 1 213 ? -25.820 16.921 139.141 1.00 64.56 213 THR A C 1
ATOM 1596 O O . THR A 1 213 ? -26.492 15.912 139.222 1.00 64.56 213 THR A O 1
ATOM 1599 N N . ALA A 1 214 ? -26.387 18.099 138.860 1.00 59.50 214 ALA A N 1
ATOM 1600 C CA . ALA A 1 214 ? -27.823 18.271 138.613 1.00 59.50 214 ALA A CA 1
ATOM 1601 C C . ALA A 1 214 ? -28.260 17.710 137.255 1.00 59.50 214 ALA A C 1
ATOM 1603 O O . ALA A 1 214 ? -29.396 17.291 137.119 1.00 59.50 214 ALA A O 1
ATOM 1604 N N . PHE A 1 215 ? -27.381 17.658 136.257 1.00 64.25 215 PHE A N 1
ATOM 1605 C CA . PHE A 1 215 ? -27.644 17.053 134.955 1.00 64.25 215 PHE A CA 1
ATOM 1606 C C . PHE A 1 215 ? -27.486 15.531 135.004 1.00 64.25 215 PHE A C 1
ATOM 1608 O O . PHE A 1 215 ? -28.335 14.832 134.469 1.00 64.25 215 PHE A O 1
ATOM 1615 N N . MET A 1 216 ? -26.481 14.994 135.709 1.00 60.44 216 MET A N 1
ATOM 1616 C CA . MET A 1 216 ? -26.408 13.559 136.013 1.00 60.44 216 MET A CA 1
ATOM 1617 C C . MET A 1 216 ? -27.512 13.130 136.972 1.00 60.44 216 MET A C 1
ATOM 1619 O O . MET A 1 216 ? -28.095 12.085 136.747 1.00 60.44 216 MET A O 1
ATOM 1623 N N . ALA A 1 217 ? -27.870 13.946 137.962 1.00 61.72 217 ALA A N 1
ATOM 1624 C CA . ALA A 1 217 ? -29.016 13.705 138.829 1.00 61.72 217 ALA A CA 1
ATOM 1625 C C . ALA A 1 217 ? -30.337 13.878 138.084 1.00 61.72 217 ALA A C 1
ATOM 1627 O O . ALA A 1 217 ? -31.263 13.171 138.411 1.00 61.72 217 ALA A O 1
ATOM 1628 N N . LYS A 1 218 ? -30.455 14.738 137.063 1.00 58.94 218 LYS A N 1
ATOM 1629 C CA . LYS A 1 218 ? -31.653 14.807 136.209 1.00 58.94 218 LYS A CA 1
ATOM 1630 C C . LYS A 1 218 ? -31.662 13.703 135.158 1.00 58.94 218 LYS A C 1
ATOM 1632 O O . LYS A 1 218 ? -32.735 13.315 134.738 1.00 58.94 218 LYS A O 1
ATOM 1637 N N . ILE A 1 219 ? -30.524 13.143 134.754 1.00 63.34 219 ILE A N 1
ATOM 1638 C CA . ILE A 1 219 ? -30.464 11.909 133.957 1.00 63.34 219 ILE A CA 1
ATOM 1639 C C . ILE A 1 219 ? -30.804 10.698 134.830 1.00 63.34 219 ILE A C 1
ATOM 1641 O O . ILE A 1 219 ? -31.579 9.867 134.385 1.00 63.34 219 ILE A O 1
ATOM 1645 N N . ASP A 1 220 ? -30.318 10.623 136.068 1.00 56.50 220 ASP A N 1
ATOM 1646 C CA . ASP A 1 220 ? -30.628 9.566 137.041 1.00 56.50 220 ASP A CA 1
ATOM 1647 C C . ASP A 1 220 ? -32.044 9.722 137.629 1.00 56.50 220 ASP A C 1
ATOM 1649 O O . ASP A 1 220 ? -32.692 8.731 137.920 1.00 56.50 220 ASP A O 1
ATOM 1653 N N . ASP A 1 221 ? -32.598 10.937 137.696 1.00 60.94 221 ASP A N 1
ATOM 1654 C CA . ASP A 1 221 ? -34.005 11.222 138.019 1.00 60.94 221 ASP A CA 1
ATOM 1655 C C . ASP A 1 221 ? -34.887 11.044 136.778 1.00 60.94 221 ASP A C 1
ATOM 1657 O O . ASP A 1 221 ? -35.927 10.434 136.875 1.00 60.94 221 ASP A O 1
ATOM 1661 N N . THR A 1 222 ? -34.492 11.408 135.557 1.00 58.91 222 THR A N 1
ATOM 1662 C CA . THR A 1 222 ? -35.339 11.138 134.373 1.00 58.91 222 THR A CA 1
ATOM 1663 C C . THR A 1 222 ? -35.335 9.651 134.023 1.00 58.91 222 THR A C 1
ATOM 1665 O O . THR A 1 222 ? -36.400 9.094 133.781 1.00 58.91 222 THR A O 1
ATOM 1668 N N . PHE A 1 223 ? -34.188 8.963 134.066 1.00 60.19 223 PHE A N 1
ATOM 1669 C CA . PHE A 1 223 ? -34.123 7.511 133.868 1.00 60.19 223 PHE A CA 1
ATOM 1670 C C . PHE A 1 223 ? -34.571 6.734 135.104 1.00 60.19 223 PHE A C 1
ATOM 1672 O O . PHE A 1 223 ? -35.222 5.710 134.940 1.00 60.19 223 PHE A O 1
ATOM 1679 N N . GLY A 1 224 ? -34.303 7.203 136.322 1.00 61.25 224 GLY A N 1
ATOM 1680 C CA . GLY A 1 224 ? -34.744 6.573 137.569 1.00 61.25 224 GLY A CA 1
ATOM 1681 C C . GLY A 1 224 ? -36.205 6.846 137.916 1.00 61.25 224 GLY A C 1
ATOM 1682 O O . GLY A 1 224 ? -36.833 5.967 138.487 1.00 61.25 224 GLY A O 1
ATOM 1683 N N . GLN A 1 225 ? -36.797 7.973 137.510 1.00 59.62 225 GLN A N 1
ATOM 1684 C CA . GLN A 1 225 ? -38.226 8.307 137.633 1.00 59.62 225 GLN A CA 1
ATOM 1685 C C . GLN A 1 225 ? -39.026 7.845 136.402 1.00 59.62 225 GLN A C 1
ATOM 1687 O O . GLN A 1 225 ? -40.202 7.532 136.557 1.00 59.62 225 GLN A O 1
ATOM 1692 N N . GLN A 1 226 ? -38.425 7.655 135.215 1.00 55.75 226 GLN A N 1
ATOM 1693 C CA . GLN A 1 226 ? -39.034 6.815 134.165 1.00 55.75 226 GLN A CA 1
ATOM 1694 C C . GLN A 1 226 ? -38.945 5.326 134.514 1.00 55.75 226 GLN A C 1
ATOM 1696 O O . GLN A 1 226 ? -39.924 4.625 134.294 1.00 55.75 226 GLN A O 1
ATOM 1701 N N . LEU A 1 227 ? -37.861 4.823 135.120 1.00 57.09 227 LEU A N 1
ATOM 1702 C CA . LEU A 1 227 ? -37.792 3.436 135.607 1.00 57.09 227 LEU A CA 1
ATOM 1703 C C . LEU A 1 227 ? -38.645 3.218 136.854 1.00 57.09 227 LEU A C 1
ATOM 1705 O O . LEU A 1 227 ? -39.289 2.183 136.945 1.00 57.09 227 LEU A O 1
ATOM 1709 N N . ALA A 1 228 ? -38.733 4.178 137.774 1.00 57.38 228 ALA A N 1
ATOM 1710 C CA . ALA A 1 228 ? -39.679 4.151 138.886 1.00 57.38 228 ALA A CA 1
ATOM 1711 C C . ALA A 1 228 ? -41.103 4.469 138.425 1.00 57.38 228 ALA A C 1
ATOM 1713 O O . ALA A 1 228 ? -42.033 4.014 139.063 1.00 57.38 228 ALA A O 1
ATOM 1714 N N . GLY A 1 229 ? -41.306 5.163 137.305 1.00 62.09 229 GLY A N 1
ATOM 1715 C CA . GLY A 1 229 ? -42.598 5.317 136.635 1.00 62.09 229 GLY A CA 1
ATOM 1716 C C . GLY A 1 229 ? -43.033 4.033 135.932 1.00 62.09 229 GLY A C 1
ATOM 1717 O O . GLY A 1 229 ? -44.201 3.675 135.996 1.00 62.09 229 GLY A O 1
ATOM 1718 N N . ILE A 1 230 ? -42.096 3.279 135.354 1.00 58.12 230 ILE A N 1
ATOM 1719 C CA . ILE A 1 230 ? -42.317 1.927 134.825 1.00 58.12 230 ILE A CA 1
ATOM 1720 C C . ILE A 1 230 ? -42.548 0.943 135.979 1.00 58.12 230 ILE A C 1
ATOM 1722 O O . ILE A 1 230 ? -43.474 0.144 135.917 1.00 58.12 230 ILE A O 1
ATOM 1726 N N . ASN A 1 231 ? -41.784 1.028 137.069 1.00 52.16 231 ASN A N 1
ATOM 1727 C CA . ASN A 1 231 ? -41.921 0.148 138.231 1.00 52.16 231 ASN A CA 1
ATOM 1728 C C . ASN A 1 231 ? -43.163 0.504 139.065 1.00 52.16 231 ASN A C 1
ATOM 1730 O O . ASN A 1 231 ? -43.885 -0.385 139.481 1.00 52.16 231 ASN A O 1
ATOM 1734 N N . ALA A 1 232 ? -43.527 1.781 139.197 1.00 58.50 232 ALA A N 1
ATOM 1735 C CA . ALA A 1 232 ? -44.805 2.222 139.754 1.00 58.50 232 ALA A CA 1
ATOM 1736 C C . ALA A 1 232 ? -45.971 1.964 138.795 1.00 58.50 232 ALA A C 1
ATOM 1738 O O . ALA A 1 232 ? -47.068 1.740 139.278 1.00 58.50 232 ALA A O 1
ATOM 1739 N N . ALA A 1 233 ? -45.783 1.922 137.472 1.00 57.34 233 ALA A N 1
ATOM 1740 C CA . ALA A 1 233 ? -46.800 1.417 136.546 1.00 57.34 233 ALA A CA 1
ATOM 1741 C C . ALA A 1 233 ? -46.983 -0.100 136.697 1.00 57.34 233 ALA A C 1
ATOM 1743 O O . ALA A 1 233 ? -48.113 -0.571 136.646 1.00 57.34 233 ALA A O 1
ATOM 1744 N N . ILE A 1 234 ? -45.916 -0.857 136.966 1.00 57.75 234 ILE A N 1
ATOM 1745 C CA . ILE A 1 234 ? -45.964 -2.301 137.247 1.00 57.75 234 ILE A CA 1
ATOM 1746 C C . ILE A 1 234 ? -46.552 -2.581 138.645 1.00 57.75 234 ILE A C 1
ATOM 1748 O O . ILE A 1 234 ? -47.392 -3.466 138.785 1.00 57.75 234 ILE A O 1
ATOM 1752 N N . GLN A 1 235 ? -46.221 -1.789 139.665 1.00 57.56 235 GLN A N 1
ATOM 1753 C CA . GLN A 1 235 ? -46.742 -1.935 141.028 1.00 57.56 235 GLN A CA 1
ATOM 1754 C C . GLN A 1 235 ? -48.175 -1.392 141.153 1.00 57.56 235 GLN A C 1
ATOM 1756 O O . GLN A 1 235 ? -49.015 -2.052 141.746 1.00 57.56 235 GLN A O 1
ATOM 1761 N N . LYS A 1 236 ? -48.513 -0.265 140.504 1.00 58.34 236 LYS A N 1
ATOM 1762 C CA . LYS A 1 236 ? -49.899 0.214 140.326 1.00 58.34 236 LYS A CA 1
ATOM 1763 C C . LYS A 1 236 ? -50.704 -0.744 139.457 1.00 58.34 236 LYS A C 1
ATOM 1765 O O . LYS A 1 236 ? -51.906 -0.834 139.663 1.00 58.34 236 LYS A O 1
ATOM 1770 N N . SER A 1 237 ? -50.079 -1.484 138.538 1.00 54.19 237 SER A N 1
ATOM 1771 C CA . SER A 1 237 ? -50.706 -2.615 137.840 1.00 54.19 237 SER A CA 1
ATOM 1772 C C . SER A 1 237 ? -50.960 -3.793 138.792 1.00 54.19 237 SER A C 1
ATOM 1774 O O . SER A 1 237 ? -52.035 -4.374 138.737 1.00 54.19 237 SER A O 1
ATOM 1776 N N . SER A 1 238 ? -50.061 -4.079 139.743 1.00 53.16 238 SER A N 1
ATOM 1777 C CA . SER A 1 238 ? -50.227 -5.125 140.773 1.00 53.16 238 SER A CA 1
ATOM 1778 C C . SER A 1 238 ? -51.270 -4.776 141.851 1.00 53.16 238 SER A C 1
ATOM 1780 O O . SER A 1 238 ? -52.100 -5.611 142.217 1.00 53.16 238 SER A O 1
ATOM 1782 N N . ASP A 1 239 ? -51.297 -3.530 142.323 1.00 57.19 239 ASP A N 1
ATOM 1783 C CA . ASP A 1 239 ? -52.317 -3.019 143.247 1.00 57.19 239 ASP A CA 1
ATOM 1784 C C . ASP A 1 239 ? -53.656 -2.827 142.525 1.00 57.19 239 ASP A C 1
ATOM 1786 O O . ASP A 1 239 ? -54.704 -3.142 143.088 1.00 57.19 239 ASP A O 1
ATOM 1790 N N . SER A 1 240 ? -53.639 -2.439 141.239 1.00 55.44 240 SER A N 1
ATOM 1791 C CA . SER A 1 240 ? -54.816 -2.549 140.370 1.00 55.44 240 SER A CA 1
ATOM 1792 C C . SER A 1 240 ? -55.214 -4.003 140.155 1.00 55.44 240 SER A C 1
ATOM 1794 O O . SER A 1 240 ? -56.398 -4.234 140.043 1.00 55.44 240 SER A O 1
ATOM 1796 N N . MET A 1 241 ? -54.314 -4.993 140.160 1.00 51.69 241 MET A N 1
ATOM 1797 C CA . MET A 1 241 ? -54.666 -6.421 140.068 1.00 51.69 241 MET A CA 1
ATOM 1798 C C . MET A 1 241 ? -55.343 -6.935 141.345 1.00 51.69 241 MET A C 1
ATOM 1800 O O . MET A 1 241 ? -56.234 -7.776 141.269 1.00 51.69 241 MET A O 1
ATOM 1804 N N . THR A 1 242 ? -54.987 -6.384 142.507 1.00 56.94 242 THR A N 1
ATOM 1805 C CA . THR A 1 242 ? -55.581 -6.746 143.806 1.00 56.94 242 THR A CA 1
ATOM 1806 C C . THR A 1 242 ? -56.926 -6.034 144.019 1.00 56.94 242 THR A C 1
ATOM 1808 O O . THR A 1 242 ? -57.910 -6.674 144.394 1.00 56.94 242 THR A O 1
ATOM 1811 N N . LEU A 1 243 ? -57.028 -4.752 143.636 1.00 59.38 243 LEU A N 1
ATOM 1812 C CA . LEU A 1 243 ? -58.304 -4.040 143.477 1.00 59.38 243 LEU A CA 1
ATOM 1813 C C . LEU A 1 243 ? -59.161 -4.648 142.364 1.00 59.38 243 LEU A C 1
ATOM 1815 O O . LEU A 1 243 ? -60.373 -4.670 142.507 1.00 59.38 243 LEU A O 1
ATOM 1819 N N . VAL A 1 244 ? -58.571 -5.189 141.295 1.00 57.81 244 VAL A N 1
ATOM 1820 C CA . VAL A 1 244 ? -59.269 -5.962 140.259 1.00 57.81 244 VAL A CA 1
ATOM 1821 C C . VAL A 1 244 ? -59.769 -7.269 140.831 1.00 57.81 244 VAL A C 1
ATOM 1823 O O . VAL A 1 244 ? -60.811 -7.682 140.375 1.00 57.81 244 VAL A O 1
ATOM 1826 N N . GLN A 1 245 ? -59.136 -7.897 141.824 1.00 48.84 245 GLN A N 1
ATOM 1827 C CA . GLN A 1 245 ? -59.623 -9.140 142.436 1.00 48.84 245 GLN A CA 1
ATOM 1828 C C . GLN A 1 245 ? -60.811 -8.896 143.384 1.00 48.84 245 GLN A C 1
ATOM 1830 O O . GLN A 1 245 ? -61.794 -9.640 143.368 1.00 48.84 245 GLN A O 1
ATOM 1835 N N . GLU A 1 246 ? -60.764 -7.814 144.163 1.00 57.22 246 GLU A N 1
ATOM 1836 C CA . GLU A 1 246 ? -61.855 -7.393 145.052 1.00 57.22 246 GLU A CA 1
ATOM 1837 C C . GLU A 1 246 ? -63.011 -6.747 144.266 1.00 57.22 246 GLU A C 1
ATOM 1839 O O . GLU A 1 246 ? -64.183 -7.059 144.498 1.00 57.22 246 GLU A O 1
ATOM 1844 N N . ALA A 1 247 ? -62.688 -5.947 143.243 1.00 59.00 247 ALA A N 1
ATOM 1845 C CA . ALA A 1 247 ? -63.634 -5.508 142.229 1.00 59.00 247 ALA A CA 1
ATOM 1846 C C . ALA A 1 247 ? -64.131 -6.690 141.402 1.00 59.00 247 ALA A C 1
ATOM 1848 O O . ALA A 1 247 ? -65.304 -6.678 141.112 1.00 59.00 247 ALA A O 1
ATOM 1849 N N . MET A 1 248 ? -63.363 -7.743 141.093 1.00 57.19 248 MET A N 1
ATOM 1850 C CA . MET A 1 248 ? -63.881 -8.937 140.402 1.00 57.19 248 MET A CA 1
ATOM 1851 C C . MET A 1 248 ? -64.877 -9.659 141.280 1.00 57.19 248 MET A C 1
ATOM 1853 O O . MET A 1 248 ? -65.878 -10.099 140.762 1.00 57.19 248 MET A O 1
ATOM 1857 N N . SER A 1 249 ? -64.661 -9.777 142.587 1.00 58.66 249 SER A N 1
ATOM 1858 C CA . SER A 1 249 ? -65.624 -10.438 143.477 1.00 58.66 249 SER A CA 1
ATOM 1859 C C . SER A 1 249 ? -66.941 -9.652 143.580 1.00 58.66 249 SER A C 1
ATOM 1861 O O . SER A 1 249 ? -68.029 -10.221 143.489 1.00 58.66 249 SER A O 1
ATOM 1863 N N . ARG A 1 250 ? -66.859 -8.317 143.667 1.00 62.88 250 ARG A N 1
ATOM 1864 C CA . ARG A 1 250 ? -68.025 -7.416 143.702 1.00 62.88 250 ARG A CA 1
ATOM 1865 C C . ARG A 1 250 ? -68.706 -7.277 142.337 1.00 62.88 250 ARG A C 1
ATOM 1867 O O . ARG A 1 250 ? -69.921 -7.362 142.255 1.00 62.88 250 ARG A O 1
ATOM 1874 N N . LEU A 1 251 ? -67.921 -7.178 141.269 1.00 61.78 251 LEU A N 1
ATOM 1875 C CA . LEU A 1 251 ? -68.330 -7.218 139.867 1.00 61.78 251 LEU A CA 1
ATOM 1876 C C . LEU A 1 251 ? -68.855 -8.607 139.508 1.00 61.78 251 LEU A C 1
ATOM 1878 O O . LEU A 1 251 ? -69.734 -8.659 138.690 1.00 61.78 251 LEU A O 1
ATOM 1882 N N . ILE A 1 252 ? -68.432 -9.716 140.121 1.00 61.19 252 ILE A N 1
ATOM 1883 C CA . ILE A 1 252 ? -69.034 -11.051 139.944 1.00 61.19 252 ILE A CA 1
ATOM 1884 C C . ILE A 1 252 ? -70.375 -11.126 140.675 1.00 61.19 252 ILE A C 1
ATOM 1886 O O . ILE A 1 252 ? -71.287 -11.750 140.156 1.00 61.19 252 ILE A O 1
ATOM 1890 N N . GLY A 1 253 ? -70.544 -10.472 141.826 1.00 69.44 253 GLY A N 1
ATOM 1891 C CA . GLY A 1 253 ? -71.849 -10.342 142.491 1.00 69.44 253 GLY A CA 1
ATOM 1892 C C . GLY A 1 253 ? -72.830 -9.447 141.723 1.00 69.44 253 GLY A C 1
ATOM 1893 O O . GLY A 1 253 ? -73.991 -9.809 141.524 1.00 69.44 253 GLY A O 1
ATOM 1894 N N . ASP A 1 254 ? -72.346 -8.315 141.218 1.00 68.69 254 ASP A N 1
ATOM 1895 C CA . ASP A 1 254 ? -73.133 -7.370 140.429 1.00 68.69 254 ASP A CA 1
ATOM 1896 C C . ASP A 1 254 ? -73.316 -7.855 138.975 1.00 68.69 254 ASP A C 1
ATOM 1898 O O . ASP A 1 254 ? -74.386 -7.653 138.420 1.00 68.69 254 ASP A O 1
ATOM 1902 N N . ILE A 1 255 ? -72.375 -8.605 138.382 1.00 57.47 255 ILE A N 1
ATOM 1903 C CA . ILE A 1 255 ? -72.529 -9.363 137.117 1.00 57.47 255 ILE A CA 1
ATOM 1904 C C . ILE A 1 255 ? -73.359 -10.627 137.332 1.00 57.47 255 ILE A C 1
ATOM 1906 O O . ILE A 1 255 ? -74.028 -11.043 136.405 1.00 57.47 255 ILE A O 1
ATOM 1910 N N . ALA A 1 256 ? -73.410 -11.251 138.506 1.00 59.53 256 ALA A N 1
ATOM 1911 C CA . ALA A 1 256 ? -74.335 -12.364 138.726 1.00 59.53 256 ALA A CA 1
ATOM 1912 C C . ALA A 1 256 ? -75.784 -11.858 138.747 1.00 59.53 256 ALA A C 1
ATOM 1914 O O . ALA A 1 256 ? -76.641 -12.449 138.104 1.00 59.53 256 ALA A O 1
ATOM 1915 N N . ASN A 1 257 ? -76.065 -10.725 139.396 1.00 61.69 257 ASN A N 1
ATOM 1916 C CA . ASN A 1 257 ? -77.420 -10.163 139.461 1.00 61.69 257 ASN A CA 1
ATOM 1917 C C . ASN A 1 257 ? -77.813 -9.352 138.213 1.00 61.69 257 ASN A C 1
ATOM 1919 O O . ASN A 1 257 ? -78.902 -9.546 137.659 1.00 61.69 257 ASN A O 1
ATOM 1923 N N . ALA A 1 258 ? -76.930 -8.478 137.723 1.00 61.53 258 ALA A N 1
ATOM 1924 C CA . ALA A 1 258 ? -77.133 -7.762 136.467 1.00 61.53 258 ALA A CA 1
ATOM 1925 C C . ALA A 1 258 ? -76.949 -8.686 135.267 1.00 61.53 258 ALA A C 1
ATOM 1927 O O . ALA A 1 258 ? -77.633 -8.493 134.281 1.00 61.53 258 ALA A O 1
ATOM 1928 N N . GLY A 1 259 ? -76.113 -9.719 135.337 1.00 59.88 259 GLY A N 1
ATOM 1929 C CA . GLY A 1 259 ? -75.990 -10.744 134.303 1.00 59.88 259 GLY A CA 1
ATOM 1930 C C . GLY A 1 259 ? -77.064 -11.821 134.375 1.00 59.88 259 GLY A C 1
ATOM 1931 O O . GLY A 1 259 ? -77.360 -12.363 133.335 1.00 59.88 259 GLY A O 1
ATOM 1932 N N . GLN A 1 260 ? -77.758 -12.091 135.485 1.00 62.94 260 GLN A N 1
ATOM 1933 C CA . GLN A 1 260 ? -78.988 -12.906 135.439 1.00 62.94 260 GLN A CA 1
ATOM 1934 C C . GLN A 1 260 ? -80.129 -12.137 134.747 1.00 62.94 260 GLN A C 1
ATOM 1936 O O . GLN A 1 260 ? -80.873 -12.702 133.946 1.00 62.94 260 GLN A O 1
ATOM 1941 N N . SER A 1 261 ? -80.242 -10.834 135.018 1.00 64.69 261 SER A N 1
ATOM 1942 C CA . SER A 1 261 ? -81.279 -9.970 134.433 1.00 64.69 261 SER A CA 1
ATOM 1943 C C . SER A 1 261 ? -80.95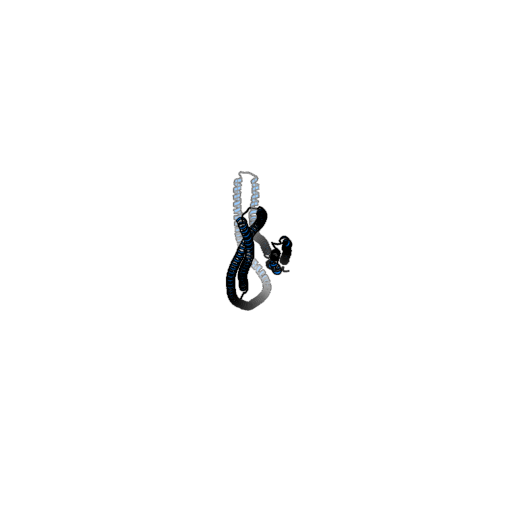6 -9.599 132.982 1.00 64.69 261 SER A C 1
ATOM 1945 O O . SER A 1 261 ? -81.780 -9.794 132.093 1.00 64.69 261 SER A O 1
ATOM 1947 N N . ALA A 1 262 ? -79.718 -9.183 132.714 1.00 60.75 262 ALA A N 1
ATOM 1948 C CA . ALA A 1 262 ? -79.218 -8.916 131.376 1.00 60.75 262 ALA A CA 1
ATOM 1949 C C . ALA A 1 262 ? -79.007 -10.200 130.579 1.00 60.75 262 ALA A C 1
ATOM 1951 O O . ALA A 1 262 ? -79.257 -10.143 129.397 1.00 60.75 262 ALA A O 1
ATOM 1952 N N . ALA A 1 263 ? -78.634 -11.361 131.133 1.00 58.75 263 ALA A N 1
ATOM 1953 C CA . ALA A 1 263 ? -78.624 -12.605 130.350 1.00 58.75 263 ALA A CA 1
ATOM 1954 C C . ALA A 1 263 ? -80.031 -13.136 130.090 1.00 58.75 263 ALA A C 1
ATOM 1956 O O . ALA A 1 263 ? -80.200 -13.802 129.089 1.00 58.75 263 ALA A O 1
ATOM 1957 N N . SER A 1 264 ? -81.052 -12.839 130.895 1.00 66.00 264 SER A N 1
ATOM 1958 C CA . SER A 1 264 ? -82.440 -13.172 130.532 1.00 66.00 264 SER A CA 1
ATOM 1959 C C . SER A 1 264 ? -82.936 -12.294 129.374 1.00 66.00 264 SER A C 1
ATOM 1961 O O . SER A 1 264 ? -83.452 -12.785 128.369 1.00 66.00 264 SER A O 1
ATOM 1963 N N . GLU A 1 265 ? -82.693 -10.986 129.458 1.00 66.25 265 GLU A N 1
ATOM 1964 C CA . GLU A 1 265 ? -83.124 -10.013 128.450 1.00 66.25 265 GLU A CA 1
ATOM 1965 C C . GLU A 1 265 ? -82.265 -10.079 127.175 1.00 66.25 265 GLU A C 1
ATOM 1967 O O . GLU A 1 265 ? -82.786 -10.070 126.061 1.00 66.25 265 GLU A O 1
ATOM 1972 N N . MET A 1 266 ? -80.952 -10.265 127.329 1.00 56.97 266 MET A N 1
ATOM 1973 C CA . MET A 1 266 ? -80.006 -10.564 126.259 1.00 56.97 266 MET A CA 1
ATOM 1974 C C . MET A 1 266 ? -80.229 -11.967 125.722 1.00 56.97 266 MET A C 1
ATOM 1976 O O . MET A 1 266 ? -80.237 -12.080 124.521 1.00 56.97 266 MET A O 1
ATOM 1980 N N . SER A 1 267 ? -80.500 -13.024 126.494 1.00 64.38 267 SER A N 1
ATOM 1981 C CA . SER A 1 267 ? -80.838 -14.333 125.901 1.00 64.38 267 SER A CA 1
ATOM 1982 C C . SER A 1 267 ? -82.110 -14.236 125.070 1.00 64.38 267 SER A C 1
ATOM 1984 O O . SER A 1 267 ? -82.137 -14.795 123.989 1.00 64.38 267 SER A O 1
ATOM 1986 N N . SER A 1 268 ? -83.111 -13.450 125.474 1.00 68.12 268 SER A N 1
ATOM 1987 C CA . SER A 1 268 ? -84.287 -13.192 124.635 1.00 68.12 268 SER A CA 1
ATOM 1988 C C . SER A 1 268 ? -83.949 -12.384 123.368 1.00 68.12 268 SER A C 1
ATOM 1990 O O . SER A 1 268 ? -84.376 -12.738 122.270 1.00 68.12 268 SER A O 1
ATOM 1992 N N . LYS A 1 269 ? -83.131 -11.326 123.469 1.00 67.94 269 LYS A N 1
ATOM 1993 C CA . LYS A 1 269 ? -82.720 -10.500 122.312 1.00 67.94 269 LYS A CA 1
ATOM 1994 C C . LYS A 1 269 ? -81.659 -11.134 121.418 1.00 67.94 269 LYS A C 1
ATOM 1996 O O . LYS A 1 269 ? -81.593 -10.807 120.236 1.00 67.94 269 LYS A O 1
ATOM 2001 N N . LEU A 1 270 ? -80.850 -12.028 121.962 1.00 65.88 270 LEU A N 1
ATOM 2002 C CA . LEU A 1 270 ? -79.772 -12.777 121.327 1.00 65.88 270 LEU A CA 1
ATOM 2003 C C . LEU A 1 270 ? -80.333 -14.090 120.776 1.00 65.88 270 LEU A C 1
ATOM 2005 O O . LEU A 1 270 ? -79.854 -14.507 119.745 1.00 65.88 270 LEU A O 1
ATOM 2009 N N . GLU A 1 271 ? -81.414 -14.661 121.314 1.00 68.62 271 GLU A N 1
ATOM 2010 C CA . GLU A 1 271 ? -82.235 -15.688 120.647 1.00 68.62 271 GLU A CA 1
ATOM 2011 C C . GLU A 1 271 ? -83.001 -15.086 119.460 1.00 68.62 271 GLU A C 1
ATOM 2013 O O . GLU A 1 271 ? -82.975 -15.636 118.361 1.00 68.62 271 GLU A O 1
ATOM 2018 N N . GLU A 1 272 ? -83.585 -13.893 119.616 1.00 71.56 272 GLU A N 1
ATOM 2019 C CA . GLU A 1 272 ? -84.206 -13.159 118.505 1.00 71.56 272 GLU A CA 1
ATOM 2020 C C . GLU A 1 272 ? -83.167 -12.730 117.447 1.00 71.56 272 GLU A C 1
ATOM 2022 O O . GLU A 1 272 ? -83.410 -12.857 116.245 1.00 71.56 272 GLU A O 1
ATOM 2027 N N . SER A 1 273 ? -81.988 -12.261 117.871 1.00 69.75 273 SER A N 1
ATOM 2028 C CA . SER A 1 273 ? -80.902 -11.853 116.970 1.00 69.75 273 SER A CA 1
ATOM 2029 C C . SER A 1 273 ? -80.110 -13.028 116.417 1.00 69.75 273 SER A C 1
ATOM 2031 O O . SER A 1 273 ? -79.668 -12.916 115.289 1.00 69.75 273 SER A O 1
ATOM 2033 N N . MET A 1 274 ? -79.954 -14.154 117.118 1.00 65.19 274 MET A N 1
ATOM 2034 C CA . MET A 1 274 ? -79.393 -15.394 116.563 1.00 65.19 274 MET A CA 1
ATOM 2035 C C . MET A 1 274 ? -80.382 -16.052 115.627 1.00 65.19 274 MET A C 1
ATOM 2037 O O . MET A 1 274 ? -79.941 -16.623 114.652 1.00 65.19 274 MET A O 1
ATOM 2041 N N . SER A 1 275 ? -81.689 -15.961 115.858 1.00 72.38 275 SER A N 1
ATOM 2042 C CA . SER A 1 275 ? -82.685 -16.421 114.889 1.00 72.38 275 SER A CA 1
ATOM 2043 C C . SER A 1 275 ? -82.637 -15.562 113.620 1.00 72.38 275 SER A C 1
ATOM 2045 O O . SER A 1 275 ? -82.505 -16.085 112.516 1.00 72.38 275 SER A O 1
ATOM 2047 N N . LYS A 1 276 ? -82.601 -14.228 113.761 1.00 75.94 276 LYS A N 1
ATOM 2048 C CA . LYS A 1 276 ? -82.428 -13.299 112.629 1.00 75.94 276 LYS A CA 1
ATOM 2049 C C . LYS A 1 276 ? -81.052 -13.403 111.966 1.00 75.94 276 LYS A C 1
ATOM 2051 O O . LYS A 1 276 ? -80.978 -13.295 110.749 1.00 75.94 276 LYS A O 1
ATOM 2056 N N . ALA A 1 277 ? -79.981 -13.625 112.723 1.00 68.69 277 ALA A N 1
ATOM 2057 C CA . ALA A 1 277 ? -78.624 -13.791 112.211 1.00 68.69 277 ALA A CA 1
ATOM 2058 C C . ALA A 1 277 ? -78.402 -15.191 111.646 1.00 68.69 277 ALA A C 1
ATOM 2060 O O . ALA A 1 277 ? -77.683 -15.294 110.676 1.00 68.69 277 ALA A O 1
ATOM 2061 N N . ALA A 1 278 ? -79.035 -16.245 112.160 1.00 66.31 278 ALA A N 1
ATOM 2062 C CA . ALA A 1 278 ? -79.023 -17.574 111.553 1.00 66.31 278 ALA A CA 1
ATOM 2063 C C . ALA A 1 278 ? -79.794 -17.553 110.234 1.00 66.31 278 ALA A C 1
ATOM 2065 O O . ALA A 1 278 ? -79.264 -18.032 109.245 1.00 66.31 278 ALA A O 1
ATOM 2066 N N . LEU A 1 279 ? -80.955 -16.890 110.171 1.00 69.00 279 LEU A N 1
ATOM 2067 C CA . LEU A 1 279 ? -81.671 -16.640 108.914 1.00 69.00 279 LEU A CA 1
ATOM 2068 C C . LEU A 1 279 ? -80.869 -15.753 107.950 1.00 69.00 279 LEU A C 1
ATOM 2070 O O . LEU A 1 279 ? -80.847 -16.008 106.750 1.00 69.00 279 LEU A O 1
ATOM 2074 N N . ALA A 1 280 ? -80.186 -14.718 108.447 1.00 70.81 280 ALA A N 1
ATOM 2075 C CA . ALA A 1 280 ? -79.336 -13.862 107.620 1.00 70.81 280 ALA A CA 1
ATOM 2076 C C . ALA A 1 280 ? -78.046 -14.567 107.179 1.00 70.81 280 ALA A C 1
ATOM 2078 O O . ALA A 1 280 ? -77.611 -14.353 106.060 1.00 70.81 280 ALA A O 1
ATOM 2079 N N . GLN A 1 281 ? -77.451 -15.420 108.013 1.00 61.59 281 GLN A N 1
ATOM 2080 C CA . GLN A 1 281 ? -76.255 -16.215 107.732 1.00 61.59 281 GLN A CA 1
ATOM 2081 C C . GLN A 1 281 ? -76.588 -17.387 106.811 1.00 61.59 281 GLN A C 1
ATOM 2083 O O . GLN A 1 281 ? -75.780 -17.709 105.954 1.00 61.59 281 GLN A O 1
ATOM 2088 N N . GLU A 1 282 ? -77.759 -18.009 106.944 1.00 70.12 282 GLU A N 1
ATOM 2089 C CA . GLU A 1 282 ? -78.276 -19.024 106.024 1.00 70.12 282 GLU A CA 1
ATOM 2090 C C . GLU A 1 282 ? -78.539 -18.393 104.660 1.00 70.12 282 GLU A C 1
ATOM 2092 O O . GLU A 1 282 ? -77.971 -18.849 103.676 1.00 70.12 282 GLU A O 1
ATOM 2097 N N . LYS A 1 283 ? -79.239 -17.254 104.612 1.00 72.88 283 LYS A N 1
ATOM 2098 C CA . LYS A 1 283 ? -79.454 -16.496 103.373 1.00 72.88 283 LYS A CA 1
ATOM 2099 C C . LYS A 1 283 ? -78.155 -15.951 102.772 1.00 72.88 283 LYS A C 1
ATOM 2101 O O . LYS A 1 283 ? -77.999 -15.955 101.560 1.00 72.88 283 LYS A O 1
ATOM 2106 N N . MET A 1 284 ? -77.204 -15.506 103.592 1.00 70.56 284 MET A N 1
ATOM 2107 C CA . MET A 1 284 ? -75.898 -15.015 103.139 1.00 70.56 284 MET A CA 1
ATOM 2108 C C . MET A 1 284 ? -74.973 -16.154 102.712 1.00 70.56 284 MET A C 1
ATOM 2110 O O . MET A 1 284 ? -74.217 -15.976 101.769 1.00 70.56 284 MET A O 1
ATOM 2114 N N . ASN A 1 285 ? -75.033 -17.325 103.349 1.00 72.56 285 ASN A N 1
ATOM 2115 C CA . ASN A 1 285 ? -74.328 -18.524 102.897 1.00 72.56 285 ASN A CA 1
ATOM 2116 C C . ASN A 1 285 ? -74.953 -19.071 101.617 1.00 72.56 285 ASN A C 1
ATOM 2118 O O . ASN A 1 285 ? -74.216 -19.514 100.748 1.00 72.56 285 ASN A O 1
ATOM 2122 N N . GLU A 1 286 ? -76.276 -19.023 101.474 1.00 73.88 286 GLU A N 1
ATOM 2123 C CA . GLU A 1 286 ? -76.985 -19.398 100.253 1.00 73.88 286 GLU A CA 1
ATOM 2124 C C . GLU A 1 286 ? -76.614 -18.447 99.112 1.00 73.88 286 GLU A C 1
ATOM 2126 O O . GLU A 1 286 ? -76.145 -18.912 98.080 1.00 73.88 286 GLU A O 1
ATOM 2131 N N . GLN A 1 287 ? -76.635 -17.131 99.348 1.00 73.75 287 GLN A N 1
ATOM 2132 C CA . GLN A 1 287 ? -76.175 -16.122 98.387 1.00 73.75 287 GLN A CA 1
ATOM 2133 C C . GLN A 1 287 ? -74.671 -16.181 98.111 1.00 73.75 287 GLN A C 1
ATOM 2135 O O . GLN A 1 287 ? -74.268 -15.974 96.976 1.00 73.75 287 GLN A O 1
ATOM 2140 N N . MET A 1 288 ? -73.814 -16.483 99.092 1.00 71.56 288 MET A N 1
ATOM 2141 C CA . MET A 1 288 ? -72.384 -16.711 98.840 1.00 71.56 288 MET A CA 1
ATOM 2142 C C . MET A 1 288 ? -72.159 -17.997 98.058 1.00 71.56 288 MET A C 1
ATOM 2144 O O . MET A 1 288 ? -71.247 -18.052 97.245 1.00 71.56 288 MET A O 1
ATOM 2148 N N . ARG A 1 289 ? -72.956 -19.041 98.284 1.00 76.38 289 ARG A N 1
ATOM 2149 C CA . ARG A 1 289 ? -72.866 -20.292 97.529 1.00 76.38 289 ARG A CA 1
ATOM 2150 C C . ARG A 1 289 ? -73.354 -20.093 96.101 1.00 76.38 289 ARG A C 1
ATOM 2152 O O . ARG A 1 289 ? -72.736 -20.623 95.189 1.00 76.38 289 ARG A O 1
ATOM 2159 N N . GLU A 1 290 ? -74.400 -19.299 95.915 1.00 75.19 290 GLU A N 1
ATOM 2160 C CA . GLU A 1 290 ? -74.908 -18.868 94.616 1.00 75.19 290 GLU A CA 1
ATOM 2161 C C . GLU A 1 290 ? -73.888 -17.972 93.905 1.00 75.19 290 GLU A C 1
ATOM 2163 O O . GLU A 1 290 ? -73.498 -18.290 92.795 1.00 75.19 290 GLU A O 1
ATOM 2168 N N . PHE A 1 291 ? -73.316 -16.972 94.580 1.00 77.50 291 PHE A N 1
ATOM 2169 C CA . PHE A 1 291 ? -72.259 -16.106 94.048 1.00 77.50 291 PHE A CA 1
ATOM 2170 C C . PHE A 1 291 ? -70.968 -16.866 93.729 1.00 77.50 291 PHE A C 1
ATOM 2172 O O . PHE A 1 291 ? -70.342 -16.617 92.709 1.00 77.50 291 PHE A O 1
ATOM 2179 N N . VAL A 1 292 ? -70.543 -17.810 94.572 1.00 79.56 292 VAL A N 1
ATOM 2180 C CA . VAL A 1 292 ? -69.373 -18.660 94.296 1.00 79.56 292 VAL A CA 1
ATOM 2181 C C . VAL A 1 292 ? -69.669 -19.622 93.148 1.00 79.56 292 VAL A C 1
ATOM 2183 O O . VAL A 1 292 ? -68.764 -19.893 92.364 1.00 79.56 292 VAL A O 1
ATOM 2186 N N . ASN A 1 293 ? -70.903 -20.112 93.008 1.00 77.50 293 ASN A N 1
ATOM 2187 C CA . ASN A 1 293 ? -71.310 -20.901 91.847 1.00 77.50 293 ASN A CA 1
ATOM 2188 C C . ASN A 1 293 ? -71.366 -20.041 90.577 1.00 77.50 293 ASN A C 1
ATOM 2190 O O . ASN A 1 293 ? -70.798 -20.455 89.580 1.00 77.50 293 ASN A O 1
ATOM 2194 N N . GLU A 1 294 ? -71.923 -18.830 90.619 1.00 78.31 294 GLU A N 1
ATOM 2195 C CA . GLU A 1 294 ? -71.926 -17.878 89.502 1.00 78.31 294 GLU A CA 1
ATOM 2196 C C . GLU A 1 294 ? -70.510 -17.444 89.124 1.00 78.31 294 GLU A C 1
ATOM 2198 O O . GLU A 1 294 ? -70.181 -17.376 87.949 1.00 78.31 294 GLU A O 1
ATOM 2203 N N . LEU A 1 295 ? -69.634 -17.193 90.098 1.00 75.38 295 LEU A N 1
ATOM 2204 C CA . LEU A 1 295 ? -68.237 -16.841 89.863 1.00 75.38 295 LEU A CA 1
ATOM 2205 C C . LEU A 1 295 ? -67.457 -18.042 89.322 1.00 75.38 295 LEU A C 1
ATOM 2207 O O . LEU A 1 295 ? -66.612 -17.880 88.447 1.00 75.38 295 LEU A O 1
ATOM 2211 N N . ARG A 1 296 ? -67.756 -19.260 89.785 1.00 76.88 296 ARG A N 1
ATOM 2212 C CA . ARG A 1 296 ? -67.196 -20.497 89.230 1.00 76.88 296 ARG A CA 1
ATOM 2213 C C . ARG A 1 296 ? -67.688 -20.737 87.805 1.00 76.88 296 ARG A C 1
ATOM 2215 O O . ARG A 1 296 ? -66.866 -21.076 86.962 1.00 76.88 296 ARG A O 1
ATOM 2222 N N . ASP A 1 297 ? -68.966 -20.522 87.523 1.00 78.50 297 ASP A N 1
ATOM 2223 C CA . ASP A 1 297 ? -69.553 -20.653 86.190 1.00 78.50 297 ASP A CA 1
ATOM 2224 C C . ASP A 1 297 ? -69.042 -19.559 85.251 1.00 78.50 297 ASP A C 1
ATOM 2226 O O . ASP A 1 297 ? -68.705 -19.855 84.108 1.00 78.50 297 ASP A O 1
ATOM 2230 N N . LEU A 1 298 ? -68.863 -18.328 85.735 1.00 77.25 298 LEU A N 1
ATOM 2231 C CA . LEU A 1 298 ? -68.249 -17.234 84.989 1.00 77.25 298 LEU A CA 1
ATOM 2232 C C . LEU A 1 298 ? -66.775 -17.524 84.703 1.00 77.25 298 LEU A C 1
ATOM 2234 O O . LEU A 1 298 ? -66.345 -17.343 83.574 1.00 77.25 298 LEU A O 1
ATOM 2238 N N . ILE A 1 299 ? -66.000 -18.026 85.670 1.00 75.44 299 ILE A N 1
ATOM 2239 C CA . ILE A 1 299 ? -64.601 -18.421 85.443 1.00 75.44 299 ILE A CA 1
ATOM 2240 C C . ILE A 1 299 ? -64.521 -19.600 84.471 1.00 75.44 299 ILE A C 1
ATOM 2242 O O . ILE A 1 299 ? -63.692 -19.568 83.569 1.00 75.44 299 ILE A O 1
ATOM 2246 N N . ILE A 1 300 ? -65.376 -20.618 84.602 1.00 76.94 300 ILE A N 1
ATOM 2247 C CA . ILE A 1 300 ? -65.421 -21.757 83.672 1.00 76.94 300 ILE A CA 1
ATOM 2248 C C . ILE A 1 300 ? -65.837 -21.287 82.275 1.00 76.94 300 ILE A C 1
ATOM 2250 O O . ILE A 1 300 ? -65.237 -21.713 81.291 1.00 76.94 300 ILE A O 1
ATOM 2254 N N . SER A 1 301 ? -66.813 -20.385 82.175 1.00 78.94 301 SER A N 1
ATOM 2255 C CA . SER A 1 301 ? -67.253 -19.783 80.916 1.00 78.94 301 SER A CA 1
ATOM 2256 C C . SER A 1 301 ? -66.136 -18.956 80.287 1.00 78.94 301 SER A C 1
ATOM 2258 O O . SER A 1 301 ? -65.780 -19.206 79.143 1.00 78.94 301 SER A O 1
ATOM 2260 N N . GLN A 1 302 ? -65.502 -18.054 81.040 1.00 72.38 302 GLN A N 1
ATOM 2261 C CA . GLN A 1 302 ? -64.415 -17.203 80.555 1.00 72.38 302 GLN A CA 1
ATOM 2262 C C . GLN A 1 302 ? -63.176 -18.022 80.180 1.00 72.38 302 GLN A C 1
ATOM 2264 O O . GLN A 1 302 ? -62.495 -17.711 79.207 1.00 72.38 302 GLN A O 1
ATOM 2269 N N . GLN A 1 303 ? -62.878 -19.088 80.925 1.00 71.38 303 GLN A N 1
ATOM 2270 C CA . GLN A 1 303 ? -61.771 -19.996 80.638 1.00 71.38 303 GLN A CA 1
ATOM 2271 C C . GLN A 1 303 ? -62.065 -20.869 79.412 1.00 71.38 303 GLN A C 1
ATOM 2273 O O . GLN A 1 303 ? -61.160 -21.095 78.614 1.00 71.38 303 GLN A O 1
ATOM 2278 N N . ASN A 1 304 ? -63.308 -21.320 79.215 1.00 76.88 304 ASN A N 1
ATOM 2279 C CA . ASN A 1 304 ? -63.722 -22.049 78.013 1.00 76.88 304 ASN A CA 1
ATOM 2280 C C . ASN A 1 304 ? -63.774 -21.144 76.779 1.00 76.88 304 ASN A C 1
ATOM 2282 O O . ASN A 1 304 ? -63.316 -21.553 75.717 1.00 76.88 304 ASN A O 1
ATOM 2286 N N . GLU A 1 305 ? -64.273 -19.917 76.911 1.00 75.19 305 GLU A N 1
ATOM 2287 C CA . GLU A 1 305 ? -64.318 -18.924 75.837 1.00 75.19 305 GLU A CA 1
ATOM 2288 C C . GLU A 1 305 ? -62.902 -18.476 75.458 1.00 75.19 305 GLU A C 1
ATOM 2290 O O . GLU A 1 305 ? -62.548 -18.470 74.283 1.00 75.19 305 GLU A O 1
ATOM 2295 N N . SER A 1 306 ? -62.035 -18.230 76.446 1.00 74.50 306 SER A N 1
ATOM 2296 C CA . SER A 1 306 ? -60.622 -17.919 76.215 1.00 74.50 306 SER A CA 1
ATOM 2297 C C . SER A 1 306 ? -59.863 -19.100 75.607 1.00 74.50 306 SER A C 1
ATOM 2299 O O . SER A 1 306 ? -59.069 -18.889 74.697 1.00 74.50 306 SER A O 1
ATOM 2301 N N . LYS A 1 307 ? -60.136 -20.342 76.034 1.00 71.19 307 LYS A N 1
ATOM 2302 C CA . LYS A 1 307 ? -59.557 -21.553 75.433 1.00 71.19 307 LYS A CA 1
ATOM 2303 C C . LYS A 1 307 ? -60.048 -21.767 74.002 1.00 71.19 307 LYS A C 1
ATOM 2305 O O . LYS A 1 307 ? -59.241 -22.093 73.144 1.00 71.19 307 LYS A O 1
ATOM 2310 N N . SER A 1 308 ? -61.329 -21.525 73.732 1.00 77.44 308 SER A N 1
ATOM 2311 C CA . SER A 1 308 ? -61.896 -21.583 72.382 1.00 77.44 308 SER A CA 1
ATOM 2312 C C . SER A 1 308 ? -61.280 -20.518 71.477 1.00 77.44 308 SER A C 1
ATOM 2314 O O . SER A 1 308 ? -60.882 -20.831 70.362 1.00 77.44 308 SER A O 1
ATOM 2316 N N . ALA A 1 309 ? -61.135 -19.284 71.965 1.00 76.31 309 ALA A N 1
ATOM 2317 C CA . ALA A 1 309 ? -60.494 -18.199 71.228 1.00 76.31 309 ALA A CA 1
ATOM 2318 C C . ALA A 1 309 ? -58.999 -18.471 70.982 1.00 76.31 309 ALA A C 1
ATOM 2320 O O . ALA A 1 309 ? -58.491 -18.190 69.898 1.00 76.31 309 ALA A O 1
ATOM 2321 N N . LEU A 1 310 ? -58.294 -19.057 71.959 1.00 77.00 310 LEU A N 1
ATOM 2322 C CA . LEU A 1 310 ? -56.906 -19.505 71.802 1.00 77.00 310 LEU A CA 1
ATOM 2323 C C . LEU A 1 310 ? -56.785 -20.644 70.785 1.00 77.00 310 LEU A C 1
ATOM 2325 O O . LEU A 1 310 ? -55.905 -20.587 69.931 1.00 77.00 310 LEU A O 1
ATOM 2329 N N . ASP A 1 311 ? -57.665 -21.644 70.838 1.00 79.69 311 ASP A N 1
ATOM 2330 C CA . ASP A 1 311 ? -57.684 -22.754 69.883 1.00 79.69 311 ASP A CA 1
ATOM 2331 C C . ASP A 1 311 ? -58.015 -22.258 68.469 1.00 79.69 311 ASP A C 1
ATOM 2333 O O . ASP A 1 311 ? -57.379 -22.681 67.507 1.00 79.69 311 ASP A O 1
ATOM 2337 N N . GLU A 1 312 ? -58.953 -21.323 68.323 1.00 80.62 312 GLU A N 1
ATOM 2338 C CA . GLU A 1 312 ? -59.324 -20.729 67.037 1.00 80.62 312 GLU A CA 1
ATOM 2339 C C . GLU A 1 312 ? -58.191 -19.877 66.448 1.00 80.62 312 GLU A C 1
ATOM 2341 O O . GLU A 1 312 ? -57.835 -20.056 65.280 1.00 80.62 312 GLU A O 1
ATOM 2346 N N . ALA A 1 313 ? -57.544 -19.032 67.259 1.00 78.06 313 ALA A N 1
ATOM 2347 C CA . ALA A 1 313 ? -56.374 -18.258 66.845 1.00 78.06 313 ALA A CA 1
ATOM 2348 C C . ALA A 1 313 ? -55.197 -19.167 66.458 1.00 78.06 313 ALA A C 1
ATOM 2350 O O . ALA A 1 313 ? -54.548 -18.952 65.432 1.00 78.06 313 ALA A O 1
ATOM 2351 N N . MET A 1 314 ? -54.944 -20.224 67.231 1.00 76.44 314 MET A N 1
ATOM 2352 C CA . MET A 1 314 ? -53.874 -21.180 66.949 1.00 76.44 314 MET A CA 1
ATOM 2353 C C . MET A 1 314 ? -54.167 -21.993 65.683 1.00 76.44 314 MET A C 1
ATOM 2355 O O . MET A 1 314 ? -53.261 -22.250 64.892 1.00 76.44 314 MET A O 1
ATOM 2359 N N . LYS A 1 315 ? -55.434 -22.337 65.432 1.00 84.38 315 LYS A N 1
ATOM 2360 C CA . LYS A 1 315 ? -55.875 -23.018 64.209 1.00 84.38 315 LYS A CA 1
ATOM 2361 C C . LYS A 1 315 ? -55.750 -22.116 62.981 1.00 84.38 315 LYS A C 1
ATOM 2363 O O . LYS A 1 315 ? -55.298 -22.594 61.943 1.00 84.38 315 LYS A O 1
ATOM 2368 N N . LEU A 1 316 ? -56.073 -20.827 63.098 1.00 84.12 316 LEU A N 1
ATOM 2369 C CA . LEU A 1 316 ? -55.849 -19.824 62.050 1.00 84.12 316 LEU A CA 1
ATOM 2370 C C . LEU A 1 316 ? -54.364 -19.697 61.703 1.00 84.12 316 LEU A C 1
ATOM 2372 O O . LEU A 1 316 ? -54.005 -19.826 60.535 1.00 84.12 316 LEU A O 1
ATOM 2376 N N . VAL A 1 317 ? -53.497 -19.549 62.710 1.00 83.25 317 VAL A N 1
ATOM 2377 C CA . VAL A 1 317 ? -52.041 -19.460 62.514 1.00 83.25 317 VAL A CA 1
ATOM 2378 C C . VAL A 1 317 ? -51.483 -20.740 61.891 1.00 83.25 317 VAL A C 1
ATOM 2380 O O . VAL A 1 317 ? -50.704 -20.660 60.946 1.00 83.25 317 VAL A O 1
ATOM 2383 N N . LEU A 1 318 ? -51.898 -21.920 62.363 1.00 79.88 318 LEU A N 1
ATOM 2384 C CA . LEU A 1 318 ? -51.468 -23.199 61.787 1.00 79.88 318 LEU A CA 1
ATOM 2385 C C . LEU A 1 318 ? -51.934 -23.359 60.338 1.00 79.88 318 LEU A C 1
ATOM 2387 O O . LEU A 1 318 ? -51.163 -23.825 59.506 1.00 79.88 318 LEU A O 1
ATOM 2391 N N . THR A 1 319 ? -53.157 -22.932 60.020 1.00 88.56 319 THR A N 1
ATOM 2392 C CA . THR A 1 319 ? -53.692 -22.995 58.651 1.00 88.56 319 THR A CA 1
ATOM 2393 C C . THR A 1 319 ? -52.933 -22.044 57.725 1.00 88.56 319 THR A C 1
ATOM 2395 O O . THR A 1 319 ? -52.492 -22.459 56.658 1.00 88.56 319 THR A O 1
ATOM 2398 N N . GLN A 1 320 ? -52.674 -20.807 58.158 1.00 81.75 320 GLN A N 1
ATOM 2399 C CA . GLN A 1 320 ? -51.882 -19.841 57.388 1.00 81.75 320 GLN A CA 1
ATOM 2400 C C . GLN A 1 320 ? -50.423 -20.267 57.216 1.00 81.75 320 GLN A C 1
ATOM 2402 O O . GLN A 1 320 ? -49.849 -20.087 56.142 1.00 81.75 320 GLN A O 1
ATOM 2407 N N . LEU A 1 321 ? -49.817 -20.875 58.237 1.00 81.88 321 LEU A N 1
ATOM 2408 C CA . LEU A 1 321 ? -48.464 -21.418 58.141 1.00 81.88 321 LEU A CA 1
ATOM 2409 C C . LEU A 1 321 ? -48.413 -22.610 57.170 1.00 81.88 321 LEU A C 1
ATOM 2411 O O . LEU A 1 321 ? -47.486 -22.709 56.368 1.00 81.88 321 LEU A O 1
ATOM 2415 N N . GLN A 1 322 ? -49.424 -23.482 57.196 1.00 84.88 322 GLN A N 1
ATOM 2416 C CA . GLN A 1 322 ? -49.566 -24.605 56.266 1.00 84.88 322 GLN A CA 1
ATOM 2417 C C . GLN A 1 322 ? -49.730 -24.120 54.816 1.00 84.88 322 GLN A C 1
ATOM 2419 O O . GLN A 1 322 ? -49.071 -24.646 53.916 1.00 84.88 322 GLN A O 1
ATOM 2424 N N . GLU A 1 323 ? -50.555 -23.098 54.582 1.00 86.25 323 GLU A N 1
ATOM 2425 C CA . GLU A 1 323 ? -50.737 -22.479 53.265 1.00 86.25 323 GLU A CA 1
ATOM 2426 C C . GLU A 1 323 ? -49.453 -21.811 52.762 1.00 86.25 323 GLU A C 1
ATOM 2428 O O . GLU A 1 323 ? -49.065 -22.026 51.612 1.00 86.25 323 GLU A O 1
ATOM 2433 N N . ALA A 1 324 ? -48.737 -21.076 53.618 1.00 81.25 324 ALA A N 1
ATOM 2434 C CA . ALA A 1 324 ? -47.465 -20.451 53.261 1.00 81.25 324 ALA A CA 1
ATOM 2435 C C . ALA A 1 324 ? -46.391 -21.493 52.904 1.00 81.25 324 ALA A C 1
ATOM 2437 O O . ALA A 1 324 ? -45.707 -21.356 51.890 1.00 81.25 324 ALA A O 1
ATOM 2438 N N . ILE A 1 325 ? -46.274 -22.573 53.686 1.00 81.75 325 ILE A N 1
ATOM 2439 C CA . ILE A 1 325 ? -45.343 -23.676 53.404 1.00 81.75 325 ILE A CA 1
ATOM 2440 C C . ILE A 1 325 ? -45.720 -24.385 52.097 1.00 81.75 325 ILE A C 1
ATOM 2442 O O . ILE A 1 325 ? -44.840 -24.679 51.288 1.00 81.75 325 ILE A O 1
ATOM 2446 N N . SER A 1 326 ? -47.012 -24.619 51.856 1.00 86.56 326 SER A N 1
ATOM 2447 C CA . SER A 1 326 ? -47.513 -25.201 50.606 1.00 86.56 326 SER A CA 1
ATOM 2448 C C . SER A 1 326 ? -47.208 -24.310 49.397 1.00 86.56 326 SER A C 1
ATOM 2450 O O . SER A 1 326 ? -46.746 -24.800 48.365 1.00 86.56 326 SER A O 1
ATOM 2452 N N . SER A 1 327 ? -47.407 -22.995 49.526 1.00 85.81 327 SER A N 1
ATOM 2453 C CA . SER A 1 327 ? -47.100 -22.022 48.474 1.00 85.81 327 SER A CA 1
ATOM 2454 C C . SER A 1 327 ? -45.607 -21.996 48.157 1.00 85.81 327 SER A C 1
ATOM 2456 O O . SER A 1 327 ? -45.228 -22.113 46.995 1.00 85.81 327 SER A O 1
ATOM 2458 N N . ILE A 1 328 ? -44.749 -21.940 49.182 1.00 83.94 328 ILE A N 1
ATOM 2459 C CA . ILE A 1 328 ? -43.289 -21.959 49.018 1.00 83.94 328 ILE A CA 1
ATOM 2460 C C . ILE A 1 328 ? -42.824 -23.276 48.385 1.00 83.94 328 ILE A C 1
ATOM 2462 O O . ILE A 1 328 ? -41.963 -23.263 47.508 1.00 83.94 328 ILE A O 1
ATOM 2466 N N . ALA A 1 329 ? -43.386 -24.417 48.794 1.00 83.31 329 ALA A N 1
ATOM 2467 C CA . ALA A 1 329 ? -43.050 -25.719 48.218 1.00 83.31 329 ALA A CA 1
ATOM 2468 C C . ALA A 1 329 ? -43.450 -25.815 46.734 1.00 83.31 329 ALA A C 1
ATOM 2470 O O . ALA A 1 329 ? -42.670 -26.309 45.916 1.00 83.31 329 ALA A O 1
ATOM 2471 N N . SER A 1 330 ? -44.630 -25.300 46.381 1.00 88.56 330 SER A N 1
ATOM 2472 C CA . SER A 1 330 ? -45.118 -25.225 44.999 1.00 88.56 330 SER A CA 1
ATOM 2473 C C . SER A 1 330 ? -44.247 -24.306 44.135 1.00 88.56 330 SER A C 1
ATOM 2475 O O . SER A 1 330 ? -43.794 -24.694 43.057 1.00 88.56 330 SER A O 1
ATOM 2477 N N . GLU A 1 331 ? -43.918 -23.118 44.641 1.00 85.94 331 GLU A N 1
ATOM 2478 C CA . GLU A 1 331 ? -43.083 -22.139 43.945 1.00 85.94 331 GLU A CA 1
ATOM 2479 C C . GLU A 1 331 ? -41.649 -22.646 43.749 1.00 85.94 331 GLU A C 1
ATOM 2481 O O . GLU A 1 331 ? -41.095 -22.531 42.654 1.00 85.94 331 GLU A O 1
ATOM 2486 N N . ARG A 1 332 ? -41.082 -23.332 44.752 1.00 81.88 332 ARG A N 1
ATOM 2487 C CA . ARG A 1 332 ? -39.804 -24.045 44.608 1.00 81.88 332 ARG A CA 1
ATOM 2488 C C . ARG A 1 332 ? -39.858 -25.134 43.545 1.00 81.88 332 ARG A C 1
ATOM 2490 O O . ARG A 1 332 ? -38.895 -25.290 42.799 1.00 81.88 332 ARG A O 1
ATOM 2497 N N . SER A 1 333 ? -40.941 -25.906 43.483 1.00 86.12 333 SER A N 1
ATOM 2498 C CA . SER A 1 333 ? -41.094 -26.960 42.476 1.00 86.12 333 SER A CA 1
ATOM 2499 C C . SER A 1 333 ? -41.122 -26.374 41.063 1.00 86.12 333 SER A C 1
ATOM 2501 O O . SER A 1 333 ? -40.433 -26.879 40.174 1.00 86.12 333 SER A O 1
ATOM 2503 N N . ASN A 1 334 ? -41.853 -25.273 40.866 1.00 86.38 334 ASN A N 1
ATOM 2504 C CA . ASN A 1 334 ? -41.889 -24.558 39.591 1.00 86.38 334 ASN A CA 1
ATOM 2505 C C . ASN A 1 334 ? -40.529 -23.949 39.232 1.00 86.38 334 ASN A C 1
ATOM 2507 O O . ASN A 1 334 ? -40.087 -24.109 38.097 1.00 86.38 334 ASN A O 1
ATOM 2511 N N . GLN A 1 335 ? -39.822 -23.339 40.189 1.00 85.62 335 GLN A N 1
ATOM 2512 C CA . GLN A 1 335 ? -38.461 -22.838 39.967 1.00 85.62 335 GLN A CA 1
ATOM 2513 C C . GLN A 1 335 ? -37.496 -23.946 39.547 1.00 85.62 335 GLN A C 1
ATOM 2515 O O . GLN A 1 335 ? -36.755 -23.767 38.589 1.00 85.62 335 GLN A O 1
ATOM 2520 N N . ILE A 1 336 ? -37.516 -25.106 40.211 1.00 83.94 336 ILE A N 1
ATOM 2521 C CA . ILE A 1 336 ? -36.633 -26.233 39.869 1.00 83.94 336 ILE A CA 1
ATOM 2522 C C . ILE A 1 336 ? -36.923 -26.756 38.454 1.00 83.94 336 ILE A C 1
ATOM 2524 O O . ILE A 1 336 ? -35.994 -27.131 37.734 1.00 83.94 336 ILE A O 1
ATOM 2528 N N . ALA A 1 337 ? -38.193 -26.787 38.042 1.00 87.19 337 ALA A N 1
ATOM 2529 C CA . ALA A 1 337 ? -38.572 -27.161 36.682 1.00 87.19 337 ALA A CA 1
ATOM 2530 C C . ALA A 1 337 ? -38.053 -26.142 35.654 1.00 87.19 337 ALA A C 1
ATOM 2532 O O . ALA A 1 337 ? -37.418 -26.535 34.674 1.00 87.19 337 ALA A O 1
ATOM 2533 N N . GLN A 1 338 ? -38.237 -24.847 35.926 1.00 88.88 338 GLN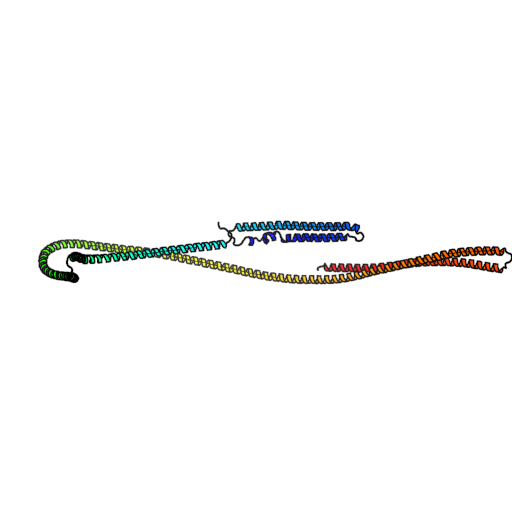 A N 1
ATOM 2534 C CA . GLN A 1 338 ? -37.764 -23.760 35.069 1.00 88.88 338 GLN A CA 1
ATOM 2535 C C . GLN A 1 338 ? -36.234 -23.724 34.964 1.00 88.88 338 GLN A C 1
ATOM 2537 O O . GLN A 1 338 ? -35.696 -23.560 33.871 1.00 88.88 338 GLN A O 1
ATOM 2542 N N . ASP A 1 339 ? -35.520 -23.932 36.071 1.00 83.88 339 ASP A N 1
ATOM 2543 C CA . ASP A 1 339 ? -34.057 -23.977 36.087 1.00 83.88 339 ASP A CA 1
ATOM 2544 C C . ASP A 1 339 ? -33.523 -25.188 35.327 1.00 83.88 339 ASP A C 1
ATOM 2546 O O . ASP A 1 339 ? -32.534 -25.069 34.599 1.00 83.88 339 ASP A O 1
ATOM 2550 N N . ARG A 1 340 ? -34.179 -26.352 35.431 1.00 87.69 340 ARG A N 1
ATOM 2551 C CA . ARG A 1 340 ? -33.833 -27.519 34.606 1.00 87.69 340 ARG A CA 1
ATOM 2552 C C . ARG A 1 340 ? -34.012 -27.231 33.126 1.00 87.69 340 ARG A C 1
ATOM 2554 O O . ARG A 1 340 ? -33.121 -27.562 32.349 1.00 87.69 340 ARG A O 1
ATOM 2561 N N . GLU A 1 341 ? -35.126 -26.619 32.743 1.00 89.25 341 GLU A N 1
ATOM 2562 C CA . GLU A 1 341 ? -35.395 -26.268 31.350 1.00 89.25 341 GLU A CA 1
ATOM 2563 C C . GLU A 1 341 ? -34.377 -25.253 30.829 1.00 89.25 341 GLU A C 1
ATOM 2565 O O . GLU A 1 341 ? -33.730 -25.499 29.814 1.00 89.25 341 GLU A O 1
ATOM 2570 N N . ARG A 1 342 ? -34.117 -24.183 31.588 1.00 86.00 342 ARG A N 1
ATOM 2571 C CA . ARG A 1 342 ? -33.115 -23.168 31.245 1.00 86.00 342 ARG A CA 1
ATOM 2572 C C . ARG A 1 342 ? -31.712 -23.759 31.116 1.00 86.00 342 ARG A C 1
ATOM 2574 O O . ARG A 1 342 ? -30.994 -23.434 30.174 1.00 86.00 342 ARG A O 1
ATOM 2581 N N . THR A 1 343 ? -31.331 -24.655 32.026 1.00 85.75 343 THR A N 1
ATOM 2582 C CA . THR A 1 343 ? -30.036 -25.354 31.983 1.00 85.75 343 THR A CA 1
ATOM 2583 C C . THR A 1 343 ? -29.939 -26.277 30.768 1.00 85.75 343 THR A C 1
ATOM 2585 O O . THR A 1 343 ? -28.880 -26.371 30.146 1.00 85.75 343 THR A O 1
ATOM 2588 N N . ASN A 1 344 ? -31.036 -26.936 30.392 1.00 88.94 344 ASN A N 1
ATOM 2589 C CA . ASN A 1 344 ? -31.076 -27.801 29.220 1.00 88.94 344 ASN A CA 1
ATOM 2590 C C . ASN A 1 344 ? -30.959 -26.985 27.923 1.00 88.94 344 ASN A C 1
ATOM 2592 O O . ASN A 1 344 ? -30.125 -27.307 27.079 1.00 88.94 344 ASN A O 1
ATOM 2596 N N . THR A 1 345 ? -31.703 -25.881 27.801 1.00 90.94 345 THR A N 1
ATOM 2597 C CA . THR A 1 345 ? -31.608 -24.954 26.662 1.00 90.94 345 THR A CA 1
ATOM 2598 C C . THR A 1 345 ? -30.201 -24.382 26.535 1.00 90.94 345 THR A C 1
ATOM 2600 O O . THR A 1 345 ? -29.608 -24.457 25.462 1.00 90.94 345 THR A O 1
ATOM 2603 N N . LEU A 1 346 ? -29.610 -23.920 27.643 1.00 86.62 346 LEU A N 1
ATOM 2604 C CA . LEU A 1 346 ? -28.235 -23.422 27.655 1.00 86.62 346 LEU A CA 1
ATOM 2605 C C . LEU A 1 346 ? -27.236 -24.503 27.213 1.00 86.62 346 LEU A C 1
ATOM 2607 O O . LEU A 1 346 ? -26.313 -24.214 26.454 1.00 86.62 346 LEU A O 1
ATOM 2611 N N . SER A 1 347 ? -27.414 -25.756 27.645 1.00 90.00 347 SER A N 1
ATOM 2612 C CA . SER A 1 347 ? -26.558 -26.873 27.223 1.00 90.00 347 SER A CA 1
ATOM 2613 C C . SER A 1 347 ? -26.679 -27.167 25.725 1.00 90.00 347 SER A C 1
ATOM 2615 O O . SER A 1 347 ? -25.665 -27.398 25.063 1.00 90.00 347 SER A O 1
ATOM 2617 N N . VAL A 1 348 ? -27.898 -27.133 25.178 1.00 92.12 348 VAL A N 1
ATOM 2618 C CA . VAL A 1 348 ? -28.162 -27.348 23.748 1.00 92.12 348 VAL A CA 1
ATOM 2619 C C . VAL A 1 348 ? -27.565 -26.222 22.909 1.00 92.12 348 VAL A C 1
ATOM 2621 O O . VAL A 1 348 ? -26.826 -26.508 21.969 1.00 92.12 348 VAL A O 1
ATOM 2624 N N . GLU A 1 349 ? -27.805 -24.962 23.271 1.00 89.44 349 GLU A N 1
ATOM 2625 C CA . GLU A 1 349 ? -27.234 -23.807 22.571 1.00 89.44 349 GLU A CA 1
ATOM 2626 C C . GLU A 1 349 ? -25.704 -23.796 22.644 1.00 89.44 349 GLU A C 1
ATOM 2628 O O . GLU A 1 349 ? -25.039 -23.574 21.635 1.00 89.44 349 GLU A O 1
ATOM 2633 N N . THR A 1 350 ? -25.125 -24.128 23.802 1.00 87.12 350 THR A N 1
ATOM 2634 C CA . THR A 1 350 ? -23.664 -24.215 23.962 1.00 87.12 350 THR A CA 1
ATOM 2635 C C . THR A 1 350 ? -23.070 -25.334 23.100 1.00 87.12 350 THR A C 1
ATOM 2637 O O . THR A 1 350 ? -22.028 -25.141 22.472 1.00 87.12 350 THR A O 1
ATOM 2640 N N . LYS A 1 351 ? -23.730 -26.499 23.010 1.00 86.69 351 LYS A N 1
ATOM 2641 C CA . LYS A 1 351 ? -23.313 -27.586 22.106 1.00 86.69 351 LYS A CA 1
ATOM 2642 C C . LYS A 1 351 ? -23.444 -27.195 20.636 1.00 86.69 351 LYS A C 1
ATOM 2644 O O . LYS A 1 351 ? -22.564 -27.542 19.853 1.00 86.69 351 LYS A O 1
ATOM 2649 N N . ALA A 1 352 ? -24.499 -26.472 20.266 1.00 87.62 352 ALA A N 1
ATOM 2650 C CA . ALA A 1 352 ? -24.689 -25.969 18.909 1.00 87.62 352 ALA A CA 1
ATOM 2651 C C . ALA A 1 352 ? -23.603 -24.949 18.531 1.00 87.62 352 ALA A C 1
ATOM 2653 O O . ALA A 1 352 ? -23.019 -25.053 17.455 1.00 87.62 352 ALA A O 1
ATOM 2654 N N . LEU A 1 353 ? -23.259 -24.031 19.442 1.00 84.50 353 LEU A N 1
ATOM 2655 C CA . LEU A 1 353 ? -22.141 -23.097 19.285 1.00 84.50 353 LEU A CA 1
ATOM 2656 C C . LEU A 1 353 ? -20.807 -23.828 19.119 1.00 84.50 353 LEU A C 1
ATOM 2658 O O . LEU A 1 353 ? -20.052 -23.517 18.202 1.00 84.50 353 LEU A O 1
ATOM 2662 N N . TYR A 1 354 ? -20.524 -24.821 19.966 1.00 84.62 354 TYR A N 1
ATOM 2663 C CA . TYR A 1 354 ? -19.293 -25.609 19.877 1.00 84.62 354 TYR A CA 1
ATOM 2664 C C . TYR A 1 354 ? -19.209 -26.399 18.560 1.00 84.62 354 TYR A C 1
ATOM 2666 O O . TYR A 1 354 ? -18.160 -26.422 17.917 1.00 84.62 354 TYR A O 1
ATOM 2674 N N . GLY A 1 355 ? -20.323 -26.996 18.123 1.00 87.94 355 GLY A N 1
ATOM 2675 C CA . GLY A 1 355 ? -20.422 -27.688 16.836 1.00 87.94 355 GLY A CA 1
ATOM 2676 C C . GLY A 1 355 ? -20.205 -26.749 15.649 1.00 87.94 355 GLY A C 1
ATOM 2677 O O . GLY A 1 355 ? -19.375 -27.038 14.791 1.00 87.94 355 GLY A O 1
ATOM 2678 N N . GLY A 1 356 ? -20.871 -25.591 15.642 1.00 90.31 356 GLY A N 1
ATOM 2679 C CA . GLY A 1 356 ? -20.712 -24.579 14.594 1.00 90.31 356 GLY A CA 1
ATOM 2680 C C . GLY A 1 356 ? -19.300 -23.990 14.542 1.00 90.31 356 GLY A C 1
ATOM 2681 O O . GLY A 1 356 ? -18.749 -23.803 13.460 1.00 90.31 356 GLY A O 1
ATOM 2682 N N . LEU A 1 357 ? -18.666 -23.757 15.696 1.00 85.19 357 LEU A N 1
ATOM 2683 C CA . LEU A 1 357 ? -17.280 -23.292 15.757 1.00 85.19 357 LEU A CA 1
ATOM 2684 C C . LEU A 1 357 ? -16.313 -24.351 15.213 1.00 85.19 357 LEU A C 1
ATOM 2686 O O . LEU A 1 357 ? -15.412 -24.017 14.450 1.00 85.19 357 LEU A O 1
ATOM 2690 N N . SER A 1 358 ? -16.515 -25.626 15.557 1.00 86.88 358 SER A N 1
ATOM 2691 C CA . SER A 1 358 ? -15.698 -26.727 15.040 1.00 86.88 358 SER A CA 1
ATOM 2692 C C . SER A 1 358 ? -15.859 -26.902 13.528 1.00 86.88 358 SER A C 1
ATOM 2694 O O . SER A 1 358 ? -14.863 -27.096 12.832 1.00 86.88 358 SER A O 1
ATOM 2696 N N . GLU A 1 359 ? -17.079 -26.781 13.001 1.00 89.25 359 GLU A N 1
ATOM 2697 C CA . GLU A 1 359 ? -17.331 -26.837 11.560 1.00 89.25 359 GLU A CA 1
ATOM 2698 C C . GLU A 1 359 ? -16.676 -25.659 10.826 1.00 89.25 359 GLU A C 1
ATOM 2700 O O . GLU A 1 359 ? -16.011 -25.858 9.808 1.00 89.25 359 GLU A O 1
ATOM 2705 N N . ASN A 1 360 ? -16.784 -24.447 11.374 1.00 87.12 360 ASN A N 1
ATOM 2706 C CA . ASN A 1 360 ? -16.137 -23.262 10.813 1.00 87.12 360 ASN A CA 1
ATOM 2707 C C . ASN A 1 360 ? -14.606 -23.364 10.852 1.00 87.12 360 ASN A C 1
ATOM 2709 O O . ASN A 1 360 ? -13.954 -22.992 9.881 1.00 87.12 360 ASN A O 1
ATOM 2713 N N . ILE A 1 361 ? -14.024 -23.904 11.927 1.00 87.88 361 ILE A N 1
ATOM 2714 C CA . ILE A 1 361 ? -12.578 -24.160 12.014 1.00 87.88 361 ILE A CA 1
ATOM 2715 C C . ILE A 1 361 ? -12.148 -25.186 10.959 1.00 87.88 361 ILE A C 1
ATOM 2717 O O . ILE A 1 361 ? -11.131 -24.981 10.300 1.00 87.88 361 ILE A O 1
ATOM 2721 N N . ASN A 1 362 ? -12.919 -26.255 10.747 1.00 88.31 362 ASN A N 1
ATOM 2722 C CA . ASN A 1 362 ? -12.614 -27.245 9.712 1.00 88.31 362 ASN A CA 1
ATOM 2723 C C . ASN A 1 362 ? -12.680 -26.641 8.302 1.00 88.31 362 ASN A C 1
ATOM 2725 O O . ASN A 1 362 ? -11.762 -26.865 7.514 1.00 88.31 362 ASN A O 1
ATOM 2729 N N . LYS A 1 363 ? -13.698 -25.820 8.009 1.00 88.06 363 LYS A N 1
ATOM 2730 C CA . LYS A 1 363 ? -13.778 -25.074 6.741 1.00 88.06 363 LYS A CA 1
ATOM 2731 C C . LYS A 1 363 ? -12.598 -24.125 6.567 1.00 88.06 363 LYS A C 1
ATOM 2733 O O . LYS A 1 363 ? -11.981 -24.125 5.512 1.00 88.06 363 LYS A O 1
ATOM 2738 N N . LEU A 1 364 ? -12.218 -23.392 7.615 1.00 85.69 364 LEU A N 1
ATOM 2739 C CA . LEU A 1 364 ? -11.070 -22.488 7.567 1.00 85.69 364 LEU A CA 1
ATOM 2740 C C . LEU A 1 364 ? -9.758 -23.241 7.296 1.00 85.69 364 LEU A C 1
ATOM 2742 O O . LEU A 1 364 ? -8.926 -22.768 6.529 1.00 85.69 364 LEU A O 1
ATOM 2746 N N . ILE A 1 365 ? -9.567 -24.425 7.887 1.00 87.00 365 ILE A N 1
ATOM 2747 C CA . ILE A 1 365 ? -8.398 -25.279 7.621 1.00 87.00 365 ILE A CA 1
ATOM 2748 C C . ILE A 1 365 ? -8.383 -25.757 6.163 1.00 87.00 365 ILE A C 1
ATOM 2750 O O . ILE A 1 365 ? -7.316 -25.818 5.547 1.00 87.00 365 ILE A O 1
ATOM 2754 N N . GLU A 1 366 ? -9.541 -26.104 5.607 1.00 89.75 366 GLU A N 1
ATOM 2755 C CA . GLU A 1 366 ? -9.666 -26.525 4.212 1.00 89.75 366 GLU A CA 1
ATOM 2756 C C . GLU A 1 366 ? -9.405 -25.370 3.239 1.00 89.75 366 GLU A C 1
ATOM 2758 O O . GLU A 1 366 ? -8.591 -25.514 2.325 1.00 89.75 366 GLU A O 1
ATOM 2763 N N . ASP A 1 367 ? -9.969 -24.193 3.503 1.00 89.25 367 ASP A N 1
ATOM 2764 C CA . ASP A 1 367 ? -9.709 -22.978 2.732 1.00 89.25 367 ASP A CA 1
ATOM 2765 C C . ASP A 1 367 ? -8.227 -22.589 2.784 1.00 89.25 367 ASP A C 1
ATOM 2767 O O . ASP A 1 367 ? -7.630 -22.283 1.750 1.00 89.25 367 ASP A O 1
ATOM 2771 N N . ILE A 1 368 ? -7.590 -22.675 3.958 1.00 85.25 368 ILE A N 1
ATOM 2772 C CA . ILE A 1 368 ? -6.148 -22.435 4.105 1.00 85.25 368 ILE A CA 1
ATOM 2773 C C . ILE A 1 368 ? -5.349 -23.419 3.249 1.00 85.25 368 ILE A C 1
ATOM 2775 O O . ILE A 1 368 ? -4.450 -22.986 2.534 1.00 85.25 368 ILE A O 1
ATOM 2779 N N . LYS A 1 369 ? -5.684 -24.717 3.244 1.00 86.00 369 LYS A N 1
ATOM 2780 C CA . LYS A 1 369 ? -5.008 -25.700 2.376 1.00 86.00 369 LYS A CA 1
ATOM 2781 C C . LYS A 1 369 ? -5.143 -25.350 0.896 1.00 86.00 369 LYS A C 1
ATOM 2783 O O . LYS A 1 369 ? -4.154 -25.415 0.167 1.00 86.00 369 LYS A O 1
ATOM 2788 N N . VAL A 1 370 ? -6.340 -24.963 0.455 1.00 91.50 370 VAL A N 1
ATOM 2789 C CA . VAL A 1 370 ? -6.591 -24.560 -0.937 1.00 91.50 370 VAL A CA 1
ATOM 2790 C C . VAL A 1 370 ? -5.778 -23.317 -1.298 1.00 91.50 370 VAL A C 1
ATOM 2792 O O . VAL A 1 370 ? -5.164 -23.267 -2.365 1.00 91.50 370 VAL A O 1
ATOM 2795 N N . VAL A 1 371 ? -5.737 -22.323 -0.411 1.00 86.62 371 VAL A N 1
ATOM 2796 C CA . VAL A 1 371 ? -4.955 -21.097 -0.608 1.00 86.62 371 VAL A CA 1
ATOM 2797 C C . VAL A 1 371 ? -3.457 -21.396 -0.635 1.00 86.62 371 VAL A C 1
ATOM 2799 O O . VAL A 1 371 ? -2.763 -20.880 -1.510 1.00 86.62 371 VAL A O 1
ATOM 2802 N N . THR A 1 372 ? -2.945 -22.247 0.256 1.00 85.44 372 THR A N 1
ATOM 2803 C CA . THR A 1 372 ? -1.534 -22.657 0.252 1.00 85.44 372 THR A CA 1
ATOM 2804 C C . THR A 1 372 ? -1.167 -23.349 -1.058 1.00 85.44 372 THR A C 1
ATOM 2806 O O . THR A 1 372 ? -0.170 -22.970 -1.668 1.00 85.44 372 THR A O 1
ATOM 2809 N N . PHE A 1 373 ? -2.002 -24.270 -1.548 1.00 89.69 373 PHE A N 1
ATOM 2810 C CA . PHE A 1 373 ? -1.767 -24.956 -2.822 1.00 89.69 373 PHE A CA 1
ATOM 2811 C C . PHE A 1 373 ? -1.748 -23.984 -4.011 1.00 89.69 373 PHE A C 1
ATOM 2813 O O . PHE A 1 373 ? -0.808 -23.983 -4.801 1.00 89.69 373 PHE A O 1
ATOM 2820 N N . LYS A 1 374 ? -2.738 -23.084 -4.104 1.00 87.56 374 LYS A N 1
ATOM 2821 C CA . LYS A 1 374 ? -2.773 -22.050 -5.155 1.00 87.56 374 LYS A CA 1
ATOM 2822 C C . LYS A 1 374 ? -1.595 -21.081 -5.069 1.00 87.56 374 LYS A C 1
ATOM 2824 O O . LYS A 1 374 ? -1.136 -20.572 -6.087 1.00 87.56 374 LYS A O 1
ATOM 2829 N N . THR A 1 375 ? -1.111 -20.800 -3.862 1.00 84.06 375 THR A N 1
ATOM 2830 C CA . THR A 1 375 ? 0.056 -19.934 -3.659 1.00 84.06 375 THR A CA 1
ATOM 2831 C C . THR A 1 375 ? 1.330 -20.631 -4.125 1.00 84.06 375 THR A C 1
ATOM 2833 O O . THR A 1 375 ? 2.133 -20.012 -4.813 1.00 84.06 375 THR A O 1
ATOM 2836 N N . GLU A 1 376 ? 1.498 -21.919 -3.823 1.00 84.81 376 GLU A N 1
ATOM 2837 C CA . GLU A 1 376 ? 2.614 -22.730 -4.322 1.00 84.81 376 GLU A CA 1
ATOM 2838 C C . GLU A 1 376 ? 2.595 -22.844 -5.856 1.00 84.81 376 GLU A C 1
ATOM 2840 O O . GLU A 1 376 ? 3.630 -22.688 -6.508 1.00 84.81 376 GLU A O 1
ATOM 2845 N N . GLU A 1 377 ? 1.416 -23.036 -6.449 1.00 87.69 377 GLU A N 1
ATOM 2846 C CA . GLU A 1 377 ? 1.224 -23.034 -7.902 1.00 87.69 377 GLU A CA 1
ATOM 2847 C C . GLU A 1 377 ? 1.598 -21.677 -8.519 1.00 87.69 377 GLU A C 1
ATOM 2849 O O . GLU A 1 377 ? 2.388 -21.620 -9.464 1.00 87.69 377 GLU A O 1
ATOM 2854 N N . ASN A 1 378 ? 1.112 -20.572 -7.948 1.00 83.38 378 ASN A N 1
ATOM 2855 C CA . ASN A 1 378 ? 1.461 -19.224 -8.400 1.00 83.38 378 ASN A CA 1
ATOM 2856 C C . ASN A 1 378 ? 2.957 -18.931 -8.263 1.00 83.38 378 ASN A C 1
ATOM 2858 O O . ASN A 1 378 ? 3.538 -18.331 -9.164 1.00 83.38 378 ASN A O 1
ATOM 2862 N N . ILE A 1 379 ? 3.601 -19.355 -7.171 1.00 85.25 379 ILE A N 1
ATOM 2863 C CA . ILE A 1 379 ? 5.049 -19.196 -6.990 1.00 85.25 379 ILE A CA 1
ATOM 2864 C C . ILE A 1 379 ? 5.804 -19.979 -8.068 1.00 85.25 379 ILE A C 1
ATOM 2866 O O . ILE A 1 379 ? 6.728 -19.432 -8.668 1.00 85.25 379 ILE A O 1
ATOM 2870 N N . ASN A 1 380 ? 5.386 -21.206 -8.387 1.00 86.31 380 ASN A N 1
ATOM 2871 C CA . ASN A 1 380 ? 5.986 -21.989 -9.469 1.00 86.31 380 ASN A CA 1
ATOM 2872 C C . ASN A 1 380 ? 5.784 -21.338 -10.847 1.00 86.31 380 ASN A C 1
ATOM 2874 O O . ASN A 1 380 ? 6.724 -21.281 -11.644 1.00 86.31 380 ASN A O 1
ATOM 2878 N N . LEU A 1 381 ? 4.594 -20.802 -11.134 1.00 85.56 381 LEU A N 1
ATOM 2879 C CA . LEU A 1 381 ? 4.321 -20.072 -12.378 1.00 85.56 381 LEU A CA 1
ATOM 2880 C C . LEU A 1 381 ? 5.150 -18.788 -12.475 1.00 85.56 381 LEU A C 1
ATOM 2882 O O . LEU A 1 381 ? 5.733 -18.515 -13.525 1.00 85.56 381 LEU A O 1
ATOM 2886 N N . LEU A 1 382 ? 5.270 -18.033 -11.381 1.00 80.50 382 LEU A N 1
ATOM 2887 C CA . LEU A 1 382 ? 6.116 -16.844 -11.307 1.00 80.50 382 LEU A CA 1
ATOM 2888 C C . LEU A 1 382 ? 7.594 -17.193 -11.473 1.00 80.50 382 LEU A C 1
ATOM 2890 O O . LEU A 1 382 ? 8.293 -16.493 -12.202 1.00 80.50 382 LEU A O 1
ATOM 2894 N N . GLN A 1 383 ? 8.069 -18.276 -10.855 1.00 85.19 383 GLN A N 1
ATOM 2895 C CA . GLN A 1 383 ? 9.439 -18.760 -11.014 1.00 85.19 383 GLN A CA 1
ATOM 2896 C C . GLN A 1 383 ? 9.710 -19.157 -12.466 1.00 85.19 383 GLN A C 1
ATOM 2898 O O . GLN A 1 383 ? 10.726 -18.752 -13.031 1.00 85.19 383 GLN A O 1
ATOM 2903 N N . LYS A 1 384 ? 8.799 -19.909 -13.094 1.00 84.12 384 LYS A N 1
ATOM 2904 C CA . LYS A 1 384 ? 8.923 -20.332 -14.493 1.00 84.12 384 LYS A CA 1
ATOM 2905 C C . LYS A 1 384 ? 8.907 -19.134 -15.442 1.00 84.12 384 LYS A C 1
ATOM 2907 O O . LYS A 1 384 ? 9.788 -19.025 -16.290 1.00 84.12 384 LYS A O 1
ATOM 2912 N N . SER A 1 385 ? 7.959 -18.217 -15.264 1.00 82.19 385 SER A N 1
ATOM 2913 C CA . SER A 1 385 ? 7.849 -16.992 -16.062 1.00 82.19 385 SER A CA 1
ATOM 2914 C C . SER A 1 385 ? 9.079 -16.097 -15.892 1.00 82.19 385 SER A C 1
ATOM 2916 O O . SER A 1 385 ? 9.689 -15.693 -16.878 1.00 82.19 385 SER A O 1
ATOM 2918 N N . SER A 1 386 ? 9.534 -15.883 -14.653 1.00 80.31 386 SER A N 1
ATOM 2919 C CA . SER A 1 386 ? 10.745 -15.106 -14.358 1.00 80.31 386 SER A CA 1
ATOM 2920 C C . SER A 1 386 ? 11.994 -15.754 -14.945 1.00 80.31 386 SER A C 1
ATOM 2922 O O . SER A 1 386 ? 12.810 -15.068 -15.550 1.00 80.31 386 SER A O 1
ATOM 2924 N N . SER A 1 387 ? 12.144 -17.075 -14.828 1.00 83.06 387 SER A N 1
ATOM 2925 C CA . SER A 1 387 ? 13.270 -17.801 -15.420 1.00 83.06 387 SER A CA 1
ATOM 2926 C C . SER A 1 387 ? 13.265 -17.701 -16.947 1.00 83.06 387 SER A C 1
ATOM 2928 O O . SER A 1 387 ? 14.315 -17.449 -17.538 1.00 83.06 387 SER A O 1
ATOM 2930 N N . SER A 1 388 ? 12.095 -17.817 -17.577 1.00 80.44 388 SER A N 1
ATOM 2931 C CA . SER A 1 388 ? 11.942 -17.670 -19.027 1.00 80.44 388 SER A CA 1
ATOM 2932 C C . SER A 1 388 ? 12.231 -16.238 -19.489 1.00 80.44 388 SER A C 1
ATOM 2934 O O . SER A 1 388 ? 12.941 -16.040 -20.472 1.00 80.44 388 SER A O 1
ATOM 2936 N N . ALA A 1 389 ? 11.762 -15.230 -18.749 1.00 76.00 389 ALA A N 1
ATOM 2937 C CA . ALA A 1 389 ? 12.041 -13.823 -19.026 1.00 76.00 389 ALA A CA 1
ATOM 2938 C C . ALA A 1 389 ? 13.532 -13.490 -18.866 1.00 76.00 389 ALA A C 1
ATOM 2940 O O . ALA A 1 389 ? 14.103 -12.821 -19.725 1.00 76.00 389 ALA A O 1
ATOM 2941 N N . ILE A 1 390 ? 14.187 -13.997 -17.815 1.00 78.56 390 ILE A N 1
ATOM 2942 C CA . ILE A 1 390 ? 15.632 -13.828 -17.600 1.00 78.56 390 ILE A CA 1
ATOM 2943 C C . ILE A 1 390 ? 16.422 -14.506 -18.723 1.00 78.56 390 ILE A C 1
ATOM 2945 O O . ILE A 1 390 ? 17.353 -13.900 -19.252 1.00 78.56 390 ILE A O 1
ATOM 2949 N N . SER A 1 391 ? 16.036 -15.718 -19.135 1.00 81.81 391 SER A N 1
ATOM 2950 C CA . SER A 1 391 ? 16.669 -16.406 -20.267 1.00 81.81 391 SER A CA 1
ATOM 2951 C C . SER A 1 391 ? 16.494 -15.618 -21.566 1.00 81.81 391 SER A C 1
ATOM 2953 O O . SER A 1 391 ? 17.475 -15.352 -22.253 1.00 81.81 391 SER A O 1
ATOM 2955 N N . GLY A 1 392 ? 15.274 -15.166 -21.871 1.00 82.00 392 GLY A N 1
ATOM 2956 C CA . GLY A 1 392 ? 14.993 -14.360 -23.061 1.00 82.00 392 GLY A CA 1
ATOM 2957 C C . GLY A 1 392 ? 15.724 -13.015 -23.062 1.00 82.00 392 GLY A C 1
ATOM 2958 O O . GLY A 1 392 ? 16.176 -12.556 -24.109 1.00 82.00 392 GLY A O 1
ATOM 2959 N N . MET A 1 393 ? 15.901 -12.397 -21.893 1.00 77.19 393 MET A N 1
ATOM 2960 C CA . MET A 1 393 ? 16.678 -11.168 -21.738 1.00 77.19 393 MET A CA 1
ATOM 2961 C C . MET A 1 393 ? 18.180 -11.414 -21.925 1.00 77.19 393 MET A C 1
ATOM 2963 O O . MET A 1 393 ? 18.848 -10.602 -22.560 1.00 77.19 393 MET A O 1
ATOM 2967 N N . ASN A 1 394 ? 18.711 -12.534 -21.426 1.00 82.31 394 ASN A N 1
ATOM 2968 C CA . ASN A 1 394 ? 20.105 -12.923 -21.641 1.00 82.31 394 ASN A CA 1
ATOM 2969 C C . ASN A 1 394 ? 20.389 -13.214 -23.124 1.00 82.31 394 ASN A C 1
ATOM 2971 O O . ASN A 1 394 ? 21.372 -12.719 -23.677 1.00 82.31 394 ASN A O 1
ATOM 2975 N N . ASP A 1 395 ? 19.486 -13.933 -23.792 1.00 80.38 395 ASP A N 1
ATOM 2976 C CA . ASP A 1 395 ? 19.558 -14.175 -25.235 1.00 80.38 395 ASP A CA 1
ATOM 2977 C C . ASP A 1 395 ? 19.463 -12.859 -26.020 1.00 80.38 395 ASP A C 1
ATOM 2979 O O . ASP A 1 395 ? 20.244 -12.617 -26.941 1.00 80.38 395 ASP A O 1
ATOM 2983 N N . GLY A 1 396 ? 18.554 -11.963 -25.626 1.00 78.25 396 GLY A N 1
ATOM 2984 C CA . GLY A 1 396 ? 18.435 -10.635 -26.222 1.00 78.25 396 GLY A CA 1
ATOM 2985 C C . GLY A 1 396 ? 19.691 -9.782 -26.045 1.00 78.25 396 GLY A C 1
ATOM 2986 O O . GLY A 1 396 ? 20.126 -9.133 -26.996 1.00 78.25 396 GLY A O 1
ATOM 2987 N N . ALA A 1 397 ? 20.323 -9.830 -24.871 1.00 79.75 397 ALA A N 1
ATOM 2988 C CA . ALA A 1 397 ? 21.580 -9.138 -24.601 1.00 79.75 397 ALA A CA 1
ATOM 2989 C C . ALA A 1 397 ? 22.737 -9.682 -25.459 1.00 79.75 397 ALA A C 1
ATOM 2991 O O . ALA A 1 397 ? 23.530 -8.898 -25.983 1.00 79.75 397 ALA A O 1
ATOM 2992 N N . LEU A 1 398 ? 22.809 -11.002 -25.660 1.00 82.69 398 LEU A N 1
ATOM 2993 C CA . LEU A 1 398 ? 23.769 -11.636 -26.572 1.00 82.69 398 LEU A CA 1
ATOM 2994 C C . LEU A 1 398 ? 23.574 -11.167 -28.017 1.00 82.69 398 LEU A C 1
ATOM 2996 O O . LEU A 1 398 ? 24.543 -10.772 -28.667 1.00 82.69 398 LEU A O 1
ATOM 3000 N N . VAL A 1 399 ? 22.330 -11.136 -28.499 1.00 81.75 399 VAL A N 1
ATOM 3001 C CA . VAL A 1 399 ? 22.014 -10.658 -29.853 1.00 81.75 399 VAL A CA 1
ATOM 3002 C C . VAL A 1 399 ? 22.326 -9.168 -30.009 1.00 81.75 399 VAL A C 1
ATOM 3004 O O . VAL A 1 399 ? 22.892 -8.768 -31.024 1.00 81.75 399 VAL A O 1
ATOM 3007 N N . MET A 1 400 ? 22.024 -8.338 -29.005 1.00 76.00 400 MET A N 1
ATOM 3008 C CA . MET A 1 400 ? 22.390 -6.916 -29.017 1.00 76.00 400 MET A CA 1
ATOM 3009 C C . MET A 1 400 ? 23.906 -6.714 -29.054 1.00 76.00 400 MET A C 1
ATOM 3011 O O . MET A 1 400 ? 24.384 -5.840 -29.776 1.00 76.00 400 MET A O 1
ATOM 3015 N N . LYS A 1 401 ? 24.671 -7.526 -28.316 1.00 83.38 401 LYS A N 1
ATOM 3016 C CA . LYS A 1 401 ? 26.136 -7.494 -28.363 1.00 83.38 401 LYS A CA 1
ATOM 3017 C C . LYS A 1 401 ? 26.650 -7.841 -29.762 1.00 83.38 401 LYS A C 1
ATOM 3019 O O . LYS A 1 401 ? 27.465 -7.099 -30.303 1.00 83.38 401 LYS A O 1
ATOM 3024 N N . GLU A 1 402 ? 26.153 -8.920 -30.364 1.00 83.75 402 GLU A N 1
ATOM 3025 C CA . GLU A 1 402 ? 26.549 -9.328 -31.719 1.00 83.75 402 GLU A CA 1
ATOM 3026 C C . GLU A 1 402 ? 26.185 -8.256 -32.761 1.00 83.75 402 GLU A C 1
ATOM 3028 O O . GLU A 1 402 ? 26.978 -7.936 -33.649 1.00 83.75 402 GLU A O 1
ATOM 3033 N N . ALA A 1 403 ? 25.004 -7.645 -32.635 1.00 75.94 403 ALA A N 1
ATOM 3034 C CA . ALA A 1 403 ? 24.595 -6.535 -33.484 1.00 75.94 403 ALA A CA 1
ATOM 3035 C C . ALA A 1 403 ? 25.534 -5.329 -33.323 1.00 75.94 403 ALA A C 1
ATOM 3037 O O . ALA A 1 403 ? 26.006 -4.793 -34.323 1.00 75.94 403 ALA A O 1
ATOM 3038 N N . ALA A 1 404 ? 25.874 -4.935 -32.092 1.00 79.50 404 ALA A N 1
ATOM 3039 C CA . ALA A 1 404 ? 26.808 -3.839 -31.824 1.00 79.50 404 ALA A CA 1
ATOM 3040 C C . ALA A 1 404 ? 28.210 -4.100 -32.410 1.00 79.50 404 ALA A C 1
ATOM 3042 O O . ALA A 1 404 ? 28.840 -3.188 -32.957 1.00 79.50 404 ALA A O 1
ATOM 3043 N N . GLU A 1 405 ? 28.687 -5.346 -32.365 1.00 84.38 405 GLU A N 1
ATOM 3044 C CA . GLU A 1 405 ? 29.933 -5.760 -33.020 1.00 84.38 405 GLU A CA 1
ATOM 3045 C C . GLU A 1 405 ? 29.835 -5.620 -34.549 1.00 84.38 405 GLU A C 1
ATOM 3047 O O . GLU A 1 405 ? 30.718 -5.014 -35.162 1.00 84.38 405 GLU A O 1
ATOM 3052 N N . LYS A 1 406 ? 28.736 -6.073 -35.170 1.00 80.50 406 LYS A N 1
ATOM 3053 C CA . LYS A 1 406 ? 28.488 -5.900 -36.616 1.00 80.50 406 LYS A CA 1
ATOM 3054 C C . LYS A 1 406 ? 28.407 -4.427 -37.022 1.00 80.50 406 LYS A C 1
ATOM 3056 O O . LYS A 1 406 ? 29.027 -4.043 -38.012 1.00 80.50 406 LYS A O 1
ATOM 3061 N N . PHE A 1 407 ? 27.723 -3.589 -36.240 1.00 79.12 407 PHE A N 1
ATOM 3062 C CA . PHE A 1 407 ? 27.681 -2.135 -36.438 1.00 79.12 407 PHE A CA 1
ATOM 3063 C C . PHE A 1 407 ? 29.080 -1.512 -36.361 1.00 79.12 407 PHE A C 1
ATOM 3065 O O . PHE A 1 407 ? 29.434 -0.676 -37.192 1.00 79.12 407 PHE A O 1
ATOM 3072 N N . THR A 1 408 ? 29.903 -1.950 -35.407 1.00 82.81 408 THR A N 1
ATOM 3073 C CA . THR A 1 408 ? 31.288 -1.477 -35.264 1.00 82.81 408 THR A CA 1
ATOM 3074 C C . THR A 1 408 ? 32.138 -1.854 -36.477 1.00 82.81 408 THR A C 1
ATOM 3076 O O . THR A 1 408 ? 32.903 -1.027 -36.976 1.00 82.81 408 THR A O 1
ATOM 3079 N N . VAL A 1 409 ? 32.008 -3.087 -36.979 1.00 81.88 409 VAL A N 1
ATOM 3080 C CA . VAL A 1 409 ? 32.719 -3.547 -38.182 1.00 81.88 409 VAL A CA 1
ATOM 3081 C C . VAL A 1 409 ? 32.279 -2.755 -39.413 1.00 81.88 409 VAL A C 1
ATOM 3083 O O . VAL A 1 409 ? 33.135 -2.233 -40.123 1.00 81.88 409 VAL A O 1
ATOM 3086 N N . ALA A 1 410 ? 30.971 -2.590 -39.624 1.00 76.19 410 ALA A N 1
ATOM 3087 C CA . ALA A 1 410 ? 30.438 -1.784 -40.721 1.00 76.19 410 ALA A CA 1
ATOM 3088 C C . ALA A 1 410 ? 30.935 -0.328 -40.652 1.00 76.19 410 ALA A C 1
ATOM 3090 O O . ALA A 1 410 ? 31.371 0.225 -41.661 1.00 76.19 410 ALA A O 1
ATOM 3091 N N . GLY A 1 411 ? 30.962 0.267 -39.453 1.00 80.00 411 GLY A N 1
ATOM 3092 C CA . GLY A 1 411 ? 31.521 1.600 -39.224 1.00 80.00 411 GLY A CA 1
ATOM 3093 C C . GLY A 1 411 ? 32.991 1.702 -39.641 1.00 80.00 411 GLY A C 1
ATOM 3094 O O . GLY A 1 411 ? 33.352 2.604 -40.394 1.00 80.00 411 GLY A O 1
ATOM 3095 N N . LYS A 1 412 ? 33.828 0.733 -39.242 1.00 82.12 412 LYS A N 1
ATOM 3096 C CA . LYS A 1 412 ? 35.242 0.674 -39.657 1.00 82.12 412 LYS A CA 1
ATOM 3097 C C . LYS A 1 412 ? 35.402 0.546 -41.174 1.00 82.12 412 LYS A C 1
ATOM 3099 O O . LYS A 1 412 ? 36.275 1.198 -41.742 1.00 82.12 412 LYS A O 1
ATOM 3104 N N . SER A 1 413 ? 34.572 -0.259 -41.837 1.00 80.06 413 SER A N 1
ATOM 3105 C CA . SER A 1 413 ? 34.605 -0.413 -43.297 1.00 80.06 413 SER A CA 1
ATOM 3106 C C . SER A 1 413 ? 34.274 0.890 -44.026 1.00 80.06 413 SER A C 1
ATOM 3108 O O . SER A 1 413 ? 34.979 1.251 -44.968 1.00 80.06 413 SER A O 1
ATOM 3110 N N . VAL A 1 414 ? 33.264 1.633 -43.563 1.00 78.25 414 VAL A N 1
ATOM 3111 C CA . VAL A 1 414 ? 32.912 2.951 -44.121 1.00 78.25 414 VAL A CA 1
ATOM 3112 C C . VAL A 1 414 ? 34.041 3.961 -43.904 1.00 78.25 414 VAL A C 1
ATOM 3114 O O . VAL A 1 414 ? 34.402 4.684 -44.831 1.00 78.25 414 VAL A O 1
ATOM 3117 N N . THR A 1 415 ? 34.658 3.988 -42.720 1.00 80.25 415 THR A N 1
ATOM 3118 C CA . THR A 1 415 ? 35.824 4.849 -42.468 1.00 80.25 415 THR A CA 1
ATOM 3119 C C . THR A 1 415 ? 36.994 4.513 -43.399 1.00 80.25 415 THR A C 1
ATOM 3121 O O . THR A 1 415 ? 37.584 5.425 -43.972 1.00 80.25 415 THR A O 1
ATOM 3124 N N . GLY A 1 416 ? 37.285 3.226 -43.623 1.00 83.25 416 GLY A N 1
ATOM 3125 C CA . GLY A 1 416 ? 38.346 2.801 -44.543 1.00 83.25 416 GLY A CA 1
ATOM 3126 C C . GLY A 1 416 ? 38.086 3.201 -46.001 1.00 83.25 416 GLY A C 1
ATOM 3127 O O . GLY A 1 416 ? 39.000 3.624 -46.706 1.00 83.25 416 GLY A O 1
ATOM 3128 N N . VAL A 1 417 ? 36.831 3.143 -46.454 1.00 78.50 417 VAL A N 1
ATOM 3129 C CA . VAL A 1 417 ? 36.425 3.662 -47.771 1.00 78.50 417 VAL A CA 1
ATOM 3130 C C . VAL A 1 417 ? 36.691 5.163 -47.890 1.00 78.50 417 VAL A C 1
ATOM 3132 O O . VAL A 1 417 ? 37.204 5.615 -48.917 1.00 78.50 417 VAL A O 1
ATOM 3135 N N . LEU A 1 418 ? 36.333 5.942 -46.866 1.00 77.44 418 LEU A N 1
ATOM 3136 C CA . LEU A 1 418 ? 36.525 7.393 -46.869 1.00 77.44 418 LEU A CA 1
ATOM 3137 C C . LEU A 1 418 ? 38.013 7.759 -46.920 1.00 77.44 418 LEU A C 1
ATOM 3139 O O . LEU A 1 418 ? 38.396 8.671 -47.651 1.00 77.44 418 LEU A O 1
ATOM 3143 N N . GLU A 1 419 ? 38.856 7.013 -46.209 1.00 81.62 419 GLU A N 1
ATOM 3144 C CA . GLU A 1 419 ? 40.309 7.193 -46.231 1.00 81.62 419 GLU A CA 1
ATOM 3145 C C . GLU A 1 419 ? 40.913 6.847 -47.601 1.00 81.62 419 GLU A C 1
ATOM 3147 O O . GLU A 1 419 ? 41.663 7.645 -48.164 1.00 81.62 419 GLU A O 1
ATOM 3152 N N . ASN A 1 420 ? 40.504 5.729 -48.207 1.00 79.88 420 ASN A N 1
ATOM 3153 C CA . ASN A 1 420 ? 40.928 5.362 -49.562 1.00 79.88 420 ASN A CA 1
ATOM 3154 C C . ASN A 1 420 ? 40.459 6.372 -50.620 1.00 79.88 420 ASN A C 1
ATOM 3156 O O . ASN A 1 420 ? 41.191 6.673 -51.561 1.00 79.88 420 ASN A O 1
ATOM 3160 N N . SER A 1 421 ? 39.257 6.929 -50.458 1.00 75.88 421 SER A N 1
ATOM 3161 C CA . SER A 1 421 ? 38.727 7.967 -51.353 1.00 75.88 421 SER A CA 1
ATOM 3162 C C . SER A 1 421 ? 39.534 9.262 -51.248 1.00 75.88 421 SER A C 1
ATOM 3164 O O . SER A 1 421 ? 39.791 9.911 -52.261 1.00 75.88 421 SER A O 1
ATOM 3166 N N . LYS A 1 422 ? 39.988 9.614 -50.038 1.00 78.94 422 LYS A N 1
ATOM 3167 C CA . LYS A 1 422 ? 40.899 10.742 -49.817 1.00 78.94 422 LYS A CA 1
ATOM 3168 C C . LYS A 1 422 ? 42.252 10.508 -50.493 1.00 78.94 422 LYS A C 1
ATOM 3170 O O . LYS A 1 422 ? 42.700 11.376 -51.235 1.00 78.94 422 LYS A O 1
ATOM 3175 N N . LEU A 1 423 ? 42.855 9.330 -50.308 1.00 77.69 423 LEU A N 1
ATOM 3176 C CA . LEU A 1 423 ? 44.124 8.967 -50.955 1.00 77.69 423 LEU A CA 1
ATOM 3177 C C . LEU A 1 423 ? 44.033 9.021 -52.486 1.00 77.69 423 LEU A C 1
ATOM 3179 O O . LEU A 1 423 ? 44.944 9.528 -53.138 1.00 77.69 423 LEU A O 1
ATOM 3183 N N . LEU A 1 424 ? 42.926 8.545 -53.064 1.00 78.88 424 LEU A N 1
ATOM 3184 C CA . LEU A 1 424 ? 42.679 8.660 -54.501 1.00 78.88 424 LEU A CA 1
ATOM 3185 C C . LEU A 1 424 ? 42.562 10.127 -54.938 1.00 78.88 424 LEU A C 1
ATOM 3187 O O . LEU A 1 424 ? 43.146 10.505 -55.949 1.00 78.88 424 LEU A O 1
ATOM 3191 N N . GLY A 1 425 ? 41.840 10.960 -54.184 1.00 78.56 425 GLY A N 1
ATOM 3192 C CA . GLY A 1 425 ? 41.735 12.397 -54.458 1.00 78.56 425 GLY A CA 1
ATOM 3193 C C . GLY A 1 425 ? 43.097 13.099 -54.457 1.00 78.56 425 GLY A C 1
ATOM 3194 O O . GLY A 1 425 ? 43.384 13.895 -55.358 1.00 78.56 425 GLY A O 1
ATOM 3195 N N . ASP A 1 426 ? 43.962 12.748 -53.506 1.00 81.25 426 ASP A N 1
ATOM 3196 C CA . ASP A 1 426 ? 45.333 13.257 -53.424 1.00 81.25 426 ASP A CA 1
ATOM 3197 C C . ASP A 1 426 ? 46.168 12.807 -54.638 1.00 81.25 426 ASP A C 1
ATOM 3199 O O . ASP A 1 426 ? 46.825 13.634 -55.275 1.00 81.25 426 ASP A O 1
ATOM 3203 N N . GLN A 1 427 ? 46.088 11.527 -55.028 1.00 77.19 427 GLN A N 1
ATOM 3204 C CA . GLN A 1 427 ? 46.778 11.000 -56.214 1.00 77.19 427 GLN A CA 1
ATOM 3205 C C . GLN A 1 427 ? 46.302 11.661 -57.512 1.00 77.19 427 GLN A C 1
ATOM 3207 O O . GLN A 1 427 ? 47.130 12.092 -58.311 1.00 77.19 427 GLN A O 1
ATOM 3212 N N . ILE A 1 428 ? 44.988 11.811 -57.711 1.00 79.38 428 ILE A N 1
ATOM 3213 C CA . ILE A 1 428 ? 44.422 12.495 -58.884 1.00 79.38 428 ILE A CA 1
ATOM 3214 C C . ILE A 1 428 ? 44.933 13.938 -58.958 1.00 79.38 428 ILE A C 1
ATOM 3216 O O . ILE A 1 428 ? 45.338 14.396 -60.026 1.00 79.38 428 ILE A O 1
ATOM 3220 N N . THR A 1 429 ? 44.967 14.644 -57.825 1.00 79.19 429 THR A N 1
ATOM 3221 C CA . THR A 1 429 ? 45.463 16.027 -57.750 1.00 79.19 429 THR A CA 1
ATOM 3222 C C . THR A 1 429 ? 46.952 16.110 -58.089 1.00 79.19 429 THR A C 1
ATOM 3224 O O . THR A 1 429 ? 47.378 16.980 -58.858 1.00 79.19 429 THR A O 1
ATOM 3227 N N . GLN A 1 430 ? 47.758 15.188 -57.562 1.00 80.69 430 GLN A N 1
ATOM 3228 C CA . GLN A 1 430 ? 49.189 15.119 -57.842 1.00 80.69 430 GLN A CA 1
ATOM 3229 C C . GLN A 1 430 ? 49.458 14.829 -59.323 1.00 80.69 430 GLN A C 1
ATOM 3231 O O . GLN A 1 430 ? 50.266 15.518 -59.951 1.00 80.69 430 GLN A O 1
ATOM 3236 N N . THR A 1 431 ? 48.747 13.865 -59.907 1.00 76.94 431 THR A N 1
ATOM 3237 C CA . THR A 1 431 ? 48.876 13.518 -61.325 1.00 76.94 431 THR A CA 1
ATOM 3238 C C . THR A 1 431 ? 48.405 14.652 -62.230 1.00 76.94 431 THR A C 1
ATOM 3240 O O . THR A 1 431 ? 49.093 14.967 -63.198 1.00 76.94 431 THR A O 1
ATOM 3243 N N . ALA A 1 432 ? 47.303 15.332 -61.902 1.00 77.06 432 ALA A N 1
ATOM 3244 C CA . ALA A 1 432 ? 46.847 16.511 -62.640 1.00 77.06 432 ALA A CA 1
ATOM 3245 C C . ALA A 1 432 ? 47.899 17.634 -62.628 1.00 77.06 432 ALA A C 1
ATOM 3247 O O . ALA A 1 432 ? 48.162 18.257 -63.656 1.00 77.06 432 ALA A O 1
ATOM 3248 N N . THR A 1 433 ? 48.562 17.844 -61.488 1.00 81.31 433 THR A N 1
ATOM 3249 C CA . THR A 1 433 ? 49.643 18.832 -61.352 1.00 81.31 433 THR A CA 1
ATOM 3250 C C . THR A 1 433 ? 50.867 18.448 -62.189 1.00 81.31 433 THR A C 1
ATOM 3252 O O . THR A 1 433 ? 51.437 19.295 -62.881 1.00 81.31 433 THR A O 1
ATOM 3255 N N . ALA A 1 434 ? 51.255 17.169 -62.178 1.00 79.50 434 ALA A N 1
ATOM 3256 C CA . ALA A 1 434 ? 52.340 16.657 -63.011 1.00 79.50 434 ALA A CA 1
ATOM 3257 C C . ALA A 1 434 ? 52.027 16.826 -64.506 1.00 79.50 434 ALA A C 1
ATOM 3259 O O . ALA A 1 434 ? 52.855 17.348 -65.250 1.00 79.50 434 ALA A O 1
ATOM 3260 N N . LEU A 1 435 ? 50.808 16.481 -64.928 1.00 77.75 435 LEU A N 1
ATOM 3261 C CA . LEU A 1 435 ? 50.355 16.601 -66.313 1.00 77.75 435 LEU A CA 1
ATOM 3262 C C . LEU A 1 435 ? 50.315 18.061 -66.781 1.00 77.75 435 LEU A C 1
ATOM 3264 O O . LEU A 1 435 ? 50.756 18.362 -67.888 1.00 77.75 435 LEU A O 1
ATOM 3268 N N . GLN A 1 436 ? 49.858 18.982 -65.928 1.00 79.81 436 GLN A N 1
ATOM 3269 C CA . GLN A 1 436 ? 49.887 20.419 -66.206 1.00 79.81 436 GLN A CA 1
ATOM 3270 C C . GLN A 1 436 ? 51.322 20.927 -66.405 1.00 79.81 436 GLN A C 1
ATOM 3272 O O . GLN A 1 436 ? 51.581 21.707 -67.324 1.00 79.81 436 GLN A O 1
ATOM 3277 N N . SER A 1 437 ? 52.258 20.472 -65.568 1.00 79.69 437 SER A N 1
ATOM 3278 C CA . SER A 1 437 ? 53.681 20.802 -65.693 1.00 79.69 437 SER A CA 1
ATOM 3279 C C . SER A 1 437 ? 54.256 20.282 -67.012 1.00 79.69 437 SER A C 1
ATOM 3281 O O . SER A 1 437 ? 54.819 21.054 -67.788 1.00 79.69 437 SER A O 1
ATOM 3283 N N . THR A 1 438 ? 54.020 19.007 -67.333 1.00 76.00 438 THR A N 1
ATOM 3284 C CA . THR A 1 438 ? 54.450 18.405 -68.601 1.00 76.00 438 THR A CA 1
ATOM 3285 C C . THR A 1 438 ? 53.839 19.121 -69.803 1.00 76.00 438 THR A C 1
ATOM 3287 O O . THR A 1 438 ? 54.551 19.408 -70.761 1.00 76.00 438 THR A O 1
ATOM 3290 N N . SER A 1 439 ? 52.555 19.484 -69.752 1.00 78.19 439 SER A N 1
ATOM 3291 C CA . SER A 1 439 ? 51.898 20.244 -70.820 1.00 78.19 439 SER A CA 1
ATOM 3292 C C . SER A 1 439 ? 52.555 21.609 -71.040 1.00 78.19 439 SER A C 1
ATOM 3294 O O . SER A 1 439 ? 52.684 22.048 -72.183 1.00 78.19 439 SER A O 1
ATOM 3296 N N . ASN A 1 440 ? 53.004 22.273 -69.971 1.00 79.62 440 ASN A N 1
ATOM 3297 C CA . ASN A 1 440 ? 53.745 23.529 -70.075 1.00 79.62 440 ASN A CA 1
ATOM 3298 C C . ASN A 1 440 ? 55.131 23.313 -70.703 1.00 79.62 440 ASN A C 1
ATOM 3300 O O . ASN A 1 440 ? 55.528 24.093 -71.567 1.00 79.62 440 ASN A O 1
ATOM 3304 N N . THR A 1 441 ? 55.844 22.246 -70.329 1.00 80.38 441 THR A N 1
ATOM 3305 C CA . THR A 1 441 ? 57.141 21.885 -70.928 1.00 80.38 441 THR A CA 1
ATOM 3306 C C . THR A 1 441 ? 57.011 21.549 -72.414 1.00 80.38 441 THR A C 1
ATOM 3308 O O . THR A 1 441 ? 57.797 22.033 -73.223 1.00 80.38 441 THR A O 1
ATOM 3311 N N . VAL A 1 442 ? 55.996 20.770 -72.798 1.00 77.69 442 VAL A N 1
ATOM 3312 C CA . VAL A 1 442 ? 55.725 20.425 -74.202 1.00 77.69 442 VAL A CA 1
ATOM 3313 C C . VAL A 1 442 ? 55.407 21.682 -75.011 1.00 77.69 442 VAL A C 1
ATOM 3315 O O . VAL A 1 442 ? 55.967 21.873 -76.087 1.00 77.69 442 VAL A O 1
ATOM 3318 N N . ARG A 1 443 ? 54.576 22.585 -74.477 1.00 79.06 443 ARG A N 1
ATOM 3319 C CA . ARG A 1 443 ? 54.291 23.876 -75.117 1.00 79.06 443 ARG A CA 1
ATOM 3320 C C . ARG A 1 443 ? 55.562 24.704 -75.334 1.00 79.06 443 ARG A C 1
ATOM 3322 O O . ARG A 1 443 ? 55.760 25.220 -76.427 1.00 79.06 443 ARG A O 1
ATOM 3329 N N . GLN A 1 444 ? 56.441 24.785 -74.334 1.00 82.94 444 GLN A N 1
ATOM 3330 C CA . GLN A 1 444 ? 57.727 25.479 -74.464 1.00 82.94 444 GLN A CA 1
ATOM 3331 C C . GLN A 1 444 ? 58.630 24.846 -75.530 1.00 82.94 444 GLN A C 1
ATOM 3333 O O . GLN A 1 444 ? 59.270 25.573 -76.288 1.00 82.94 444 GLN A O 1
ATOM 3338 N N . ALA A 1 445 ? 58.660 23.514 -75.623 1.00 77.00 445 ALA A N 1
ATOM 3339 C CA . ALA A 1 445 ? 59.425 22.811 -76.649 1.00 77.00 445 ALA A CA 1
ATOM 3340 C C . ALA A 1 445 ? 58.904 23.116 -78.066 1.00 77.00 445 ALA A C 1
ATOM 3342 O O . ALA A 1 445 ? 59.707 23.378 -78.961 1.00 77.00 445 ALA A O 1
ATOM 3343 N N . PHE A 1 446 ? 57.580 23.158 -78.264 1.00 78.50 446 PHE A N 1
ATOM 3344 C CA . PHE A 1 446 ? 56.978 23.570 -79.538 1.00 78.50 446 PHE A CA 1
ATOM 3345 C C . PHE A 1 446 ? 57.271 25.037 -79.879 1.00 78.50 446 PHE A C 1
ATOM 3347 O O . PHE A 1 446 ? 57.641 25.328 -81.015 1.00 78.50 446 PHE A O 1
ATOM 3354 N N . ASP A 1 447 ? 57.172 25.949 -78.907 1.00 80.50 447 ASP A N 1
ATOM 3355 C CA . ASP A 1 447 ? 57.490 27.370 -79.107 1.00 80.50 447 ASP A CA 1
ATOM 3356 C C . ASP A 1 447 ? 58.969 27.570 -79.491 1.00 80.50 447 ASP A C 1
ATOM 3358 O O . ASP A 1 447 ? 59.292 28.387 -80.356 1.00 80.50 447 ASP A O 1
ATOM 3362 N N . GLN A 1 448 ? 59.884 26.823 -78.863 1.00 81.38 448 GLN A N 1
ATOM 3363 C CA . GLN A 1 448 ? 61.310 26.850 -79.194 1.00 81.38 448 GLN A CA 1
ATOM 3364 C C . GLN A 1 448 ? 61.575 26.258 -80.582 1.00 81.38 448 GLN A C 1
ATOM 3366 O O . GLN A 1 448 ? 62.351 26.826 -81.349 1.00 81.38 448 GLN A O 1
ATOM 3371 N N . TYR A 1 449 ? 60.899 25.164 -80.929 1.00 74.12 449 TYR A N 1
ATOM 3372 C CA . TYR A 1 449 ? 61.013 24.556 -82.248 1.00 74.12 449 TYR A CA 1
ATOM 3373 C C . TYR A 1 449 ? 60.520 25.486 -83.363 1.00 74.12 449 TYR A C 1
ATOM 3375 O O . TYR A 1 449 ? 61.215 25.642 -84.363 1.00 74.12 449 TYR A O 1
ATOM 3383 N N . ASP A 1 450 ? 59.367 26.147 -83.202 1.00 77.69 450 ASP A N 1
ATOM 3384 C CA . ASP A 1 450 ? 58.846 27.078 -84.216 1.00 77.69 450 ASP A CA 1
ATOM 3385 C C . ASP A 1 450 ? 59.822 28.239 -84.474 1.00 77.69 450 ASP A C 1
ATOM 3387 O O . ASP A 1 450 ? 59.998 28.675 -85.614 1.00 77.69 450 ASP A O 1
ATOM 3391 N N . ARG A 1 451 ? 60.535 28.692 -83.432 1.00 79.06 451 ARG A N 1
ATOM 3392 C CA . ARG A 1 451 ? 61.628 29.667 -83.574 1.00 79.06 451 ARG A CA 1
ATOM 3393 C C . ARG A 1 451 ? 62.804 29.099 -84.360 1.00 79.06 451 ARG A C 1
ATOM 3395 O O . ARG A 1 451 ? 63.199 29.705 -85.350 1.00 79.06 451 ARG A O 1
ATOM 3402 N N . THR A 1 452 ? 63.325 27.932 -83.980 1.00 76.69 452 THR A N 1
ATOM 3403 C CA . THR A 1 452 ? 64.448 27.298 -84.691 1.00 76.69 452 THR A CA 1
ATOM 3404 C C . THR A 1 452 ? 64.100 26.987 -86.146 1.00 76.69 452 THR A C 1
ATOM 3406 O O . THR A 1 452 ? 64.941 27.149 -87.028 1.00 76.69 452 THR A O 1
ATOM 3409 N N . ARG A 1 453 ? 62.854 26.596 -86.436 1.00 75.69 453 ARG A N 1
ATOM 3410 C CA . ARG A 1 453 ? 62.366 26.397 -87.804 1.00 75.69 453 ARG A CA 1
ATOM 3411 C C . ARG A 1 453 ? 62.412 27.696 -88.606 1.00 75.69 453 ARG A C 1
ATOM 3413 O O . ARG A 1 453 ? 62.932 27.682 -89.717 1.00 75.69 453 ARG A O 1
ATOM 3420 N N . LYS A 1 454 ? 61.902 28.803 -88.055 1.00 79.06 454 LYS A N 1
ATOM 3421 C CA . LYS A 1 454 ? 61.966 30.126 -88.701 1.00 79.06 454 LYS A CA 1
ATOM 3422 C C . LYS A 1 454 ? 63.408 30.561 -88.957 1.00 79.06 454 LYS A C 1
ATOM 3424 O O . LYS A 1 454 ? 63.724 30.927 -90.082 1.00 79.06 454 LYS A O 1
ATOM 3429 N N . GLU A 1 455 ? 64.288 30.425 -87.966 1.00 78.31 455 GLU A N 1
ATOM 3430 C CA . GLU A 1 455 ? 65.722 30.721 -88.107 1.00 78.31 455 GLU A CA 1
ATOM 3431 C C . GLU A 1 455 ? 66.374 29.854 -89.197 1.00 78.31 455 GLU A C 1
ATOM 3433 O O . GLU A 1 455 ? 67.113 30.353 -90.042 1.00 78.31 455 GLU A O 1
ATOM 3438 N N . THR A 1 456 ? 66.058 28.557 -89.239 1.00 73.31 456 THR A N 1
ATOM 3439 C CA . THR A 1 456 ? 66.588 27.633 -90.256 1.00 73.31 456 THR A CA 1
ATOM 3440 C C . THR A 1 456 ? 66.080 27.984 -91.654 1.00 73.31 456 THR A C 1
ATOM 3442 O O . THR A 1 456 ? 66.861 27.968 -92.602 1.00 73.31 456 THR A O 1
ATOM 3445 N N . GLN A 1 457 ? 64.805 28.356 -91.801 1.00 73.12 457 GLN A N 1
ATOM 3446 C CA . GLN A 1 457 ? 64.255 28.828 -93.076 1.00 73.12 457 GLN A CA 1
ATOM 3447 C C . GLN A 1 457 ? 64.924 30.130 -93.533 1.00 73.12 457 GLN A C 1
ATOM 3449 O O . GLN A 1 457 ? 65.290 30.245 -94.701 1.00 73.12 457 GLN A O 1
ATOM 3454 N N . GLU A 1 458 ? 65.167 31.077 -92.625 1.00 77.62 458 GLU A N 1
ATOM 3455 C CA . GLU A 1 458 ? 65.933 32.294 -92.922 1.00 77.62 458 GLU A CA 1
ATOM 3456 C C . GLU A 1 458 ? 67.378 31.982 -93.344 1.00 77.62 458 GLU A C 1
ATOM 3458 O O . GLU A 1 458 ? 67.876 32.575 -94.307 1.00 77.62 458 GLU A O 1
ATOM 3463 N N . TYR A 1 459 ? 68.045 31.018 -92.696 1.00 73.12 459 TYR A N 1
ATOM 3464 C CA . TYR A 1 459 ? 69.372 30.548 -93.107 1.00 73.12 459 TYR A CA 1
ATOM 3465 C C . TYR A 1 459 ? 69.358 29.880 -94.482 1.00 73.12 459 TYR A C 1
ATOM 3467 O O . TYR A 1 459 ? 70.255 30.138 -95.281 1.00 73.12 459 TYR A O 1
ATOM 3475 N N . VAL A 1 460 ? 68.349 29.062 -94.791 1.00 71.62 460 VAL A N 1
ATOM 3476 C CA . VAL A 1 460 ? 68.196 28.415 -96.104 1.00 71.62 460 VAL A CA 1
ATOM 3477 C C . VAL A 1 460 ? 67.964 29.454 -97.199 1.00 71.62 460 VAL A C 1
ATOM 3479 O O . VAL A 1 460 ? 68.629 29.395 -98.231 1.00 71.62 460 VAL A O 1
ATOM 3482 N N . VAL A 1 461 ? 67.096 30.444 -96.973 1.00 77.50 461 VAL A N 1
ATOM 3483 C CA . VAL A 1 461 ? 66.864 31.549 -97.921 1.00 77.50 461 VAL A CA 1
ATOM 3484 C C . VAL A 1 461 ? 68.135 32.382 -98.106 1.00 77.50 461 VAL A C 1
ATOM 3486 O O . VAL A 1 461 ? 68.499 32.721 -99.232 1.00 77.50 461 VAL A O 1
ATOM 3489 N N . SER A 1 462 ? 68.864 32.657 -97.023 1.00 74.88 462 SER A N 1
ATOM 3490 C CA . SER A 1 462 ? 70.143 33.376 -97.076 1.00 74.88 462 SER A CA 1
ATOM 3491 C C . SER A 1 462 ? 71.220 32.583 -97.825 1.00 74.88 462 SER A C 1
ATOM 3493 O O . SER A 1 462 ? 71.976 33.161 -98.603 1.00 74.88 462 SER A O 1
ATOM 3495 N N . LEU A 1 463 ? 71.271 31.259 -97.645 1.00 70.75 463 LEU A N 1
ATOM 3496 C CA . LEU A 1 463 ? 72.152 30.355 -98.388 1.00 70.75 463 LEU A CA 1
ATOM 3497 C C . LEU A 1 463 ? 71.773 30.287 -99.869 1.00 70.75 463 LEU A C 1
ATOM 3499 O O . LEU A 1 463 ? 72.664 30.350 -100.710 1.00 70.75 463 LEU A O 1
ATOM 3503 N N . GLN A 1 464 ? 70.483 30.219 -100.208 1.00 69.00 464 GLN A N 1
ATOM 3504 C CA . GLN A 1 464 ? 70.012 30.285 -101.596 1.00 69.00 464 GLN A CA 1
ATOM 3505 C C . GLN A 1 464 ? 70.418 31.607 -102.260 1.00 69.00 464 GLN A C 1
ATOM 3507 O O . GLN A 1 464 ? 70.962 31.591 -103.363 1.00 69.00 464 GLN A O 1
ATOM 3512 N N . ALA A 1 465 ? 70.258 32.738 -101.565 1.00 72.12 465 ALA A N 1
ATOM 3513 C CA . ALA A 1 465 ? 70.704 34.045 -102.047 1.00 72.12 465 ALA A CA 1
ATOM 3514 C C . ALA A 1 465 ? 72.237 34.129 -102.200 1.00 72.12 465 ALA A C 1
ATOM 3516 O O . ALA A 1 465 ? 72.738 34.708 -103.166 1.00 72.12 465 ALA A O 1
ATOM 3517 N N . LEU A 1 466 ? 73.004 33.532 -101.280 1.00 68.88 466 LEU A N 1
ATOM 3518 C CA . LEU A 1 466 ? 74.464 33.404 -101.381 1.00 68.88 466 LEU A CA 1
ATOM 3519 C C . LEU A 1 466 ? 74.883 32.545 -102.578 1.00 68.88 466 LEU A C 1
ATOM 3521 O O . LEU A 1 466 ? 75.818 32.912 -103.283 1.00 68.88 466 LEU A O 1
ATOM 3525 N N . ILE A 1 467 ? 74.183 31.439 -102.839 1.00 65.06 467 ILE A N 1
ATOM 3526 C CA . ILE A 1 467 ? 74.417 30.564 -103.995 1.00 65.06 467 ILE A CA 1
ATOM 3527 C C . ILE A 1 467 ? 74.123 31.307 -105.297 1.00 65.06 467 ILE A C 1
ATOM 3529 O O . ILE A 1 467 ? 74.918 31.239 -106.231 1.00 65.06 467 ILE A O 1
ATOM 3533 N N . GLU A 1 468 ? 73.010 32.035 -105.372 1.00 67.00 468 GLU A N 1
ATOM 3534 C CA . GLU A 1 468 ? 72.631 32.788 -106.568 1.00 67.00 468 GLU A CA 1
ATOM 3535 C C . GLU A 1 468 ? 73.619 33.930 -106.864 1.00 67.00 468 GLU A C 1
ATOM 3537 O O . GLU A 1 468 ? 73.983 34.149 -108.023 1.00 67.00 468 GLU A O 1
ATOM 3542 N N . ASN A 1 469 ? 74.146 34.583 -105.822 1.00 65.62 469 ASN A N 1
ATOM 3543 C CA . ASN A 1 469 ? 75.238 35.551 -105.946 1.00 65.62 469 ASN A CA 1
ATOM 3544 C C . ASN A 1 469 ? 76.571 34.888 -106.347 1.00 65.62 469 ASN A C 1
ATOM 3546 O O . ASN A 1 469 ? 77.223 35.353 -107.281 1.00 65.62 469 ASN A O 1
ATOM 3550 N N . ALA A 1 470 ? 76.946 33.762 -105.733 1.00 61.06 470 ALA A N 1
ATOM 3551 C CA . ALA A 1 470 ? 78.174 33.026 -106.054 1.00 61.06 470 ALA A CA 1
ATOM 3552 C C . ALA A 1 470 ? 78.167 32.426 -107.473 1.00 61.06 470 ALA A C 1
ATOM 3554 O O . ALA A 1 470 ? 79.215 32.289 -108.096 1.00 61.06 470 ALA A O 1
ATOM 3555 N N . LYS A 1 471 ? 76.989 32.099 -108.020 1.00 59.44 471 LYS A N 1
ATOM 3556 C CA . LYS A 1 471 ? 76.817 31.625 -109.403 1.00 59.44 471 LYS A CA 1
ATOM 3557 C C . LYS A 1 471 ? 76.987 32.751 -110.437 1.00 59.44 471 LYS A C 1
ATOM 3559 O O . LYS A 1 471 ? 77.262 32.463 -111.601 1.00 59.44 471 LYS A O 1
ATOM 3564 N N . LYS A 1 472 ? 76.825 34.016 -110.025 1.00 63.25 472 LYS A N 1
ATOM 3565 C CA . LYS A 1 472 ? 77.029 35.220 -110.852 1.00 63.25 472 LYS A CA 1
ATOM 3566 C C . LYS A 1 472 ? 78.487 35.692 -110.886 1.00 63.25 472 LYS A C 1
ATOM 3568 O O . LYS A 1 472 ? 78.895 36.277 -111.888 1.00 63.25 472 LYS A O 1
ATOM 3573 N N . GLU A 1 473 ? 79.276 35.433 -109.845 1.00 57.16 473 GLU A N 1
ATOM 3574 C CA . GLU A 1 473 ? 80.712 35.740 -109.824 1.00 57.16 473 GLU A CA 1
ATOM 3575 C C . GLU A 1 473 ? 81.529 34.624 -110.497 1.00 57.16 473 GLU A C 1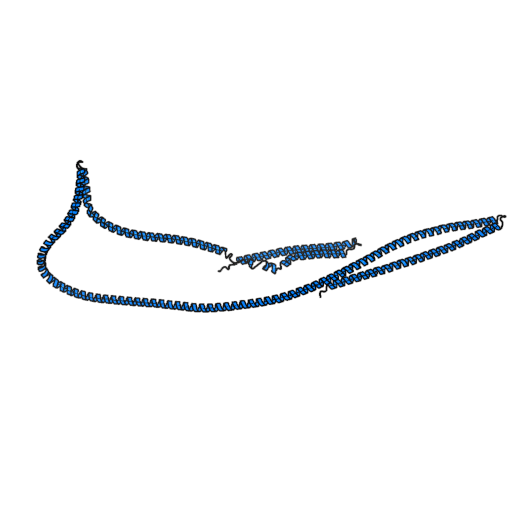
ATOM 3577 O O . GLU A 1 473 ? 81.665 33.505 -110.006 1.00 57.16 473 GLU A O 1
ATOM 3582 N N . SER A 1 474 ? 82.079 34.930 -111.674 1.00 49.91 474 SER A N 1
ATOM 3583 C CA . SER A 1 474 ? 82.891 34.015 -112.481 1.00 49.91 474 SER A CA 1
ATOM 3584 C C . SER A 1 474 ? 84.189 33.618 -111.766 1.00 49.91 474 SER A C 1
ATOM 3586 O O . SER A 1 474 ? 85.209 34.290 -111.921 1.00 49.91 474 SER A O 1
ATOM 3588 N N . GLY A 1 475 ? 84.189 32.495 -111.042 1.00 56.28 475 GLY A N 1
ATOM 3589 C CA . GLY A 1 475 ? 85.440 31.922 -110.532 1.00 56.28 475 GLY A CA 1
ATOM 3590 C C . GLY A 1 475 ? 85.354 30.902 -109.403 1.00 56.28 475 GLY A C 1
ATOM 3591 O O . GLY A 1 475 ? 86.322 30.781 -108.659 1.00 56.28 475 GLY A O 1
ATOM 3592 N N . ILE A 1 476 ? 84.252 30.163 -109.242 1.00 53.31 476 ILE A N 1
ATOM 3593 C CA . ILE A 1 476 ? 84.134 29.156 -108.175 1.00 53.31 476 ILE A CA 1
ATOM 3594 C C . ILE A 1 476 ? 83.823 27.783 -108.779 1.00 53.31 476 ILE A C 1
ATOM 3596 O O . ILE A 1 476 ? 82.894 27.612 -109.566 1.00 53.31 476 ILE A O 1
ATOM 3600 N N . GLY A 1 477 ? 84.667 26.800 -108.450 1.00 58.69 477 GLY A N 1
ATOM 3601 C CA . GLY A 1 477 ? 84.665 25.474 -109.063 1.00 58.69 477 GLY A CA 1
ATOM 3602 C C . GLY A 1 477 ? 83.424 24.646 -108.724 1.00 58.69 477 GLY A C 1
ATOM 3603 O O . GLY A 1 477 ? 82.931 24.679 -107.599 1.00 58.69 477 GLY A O 1
ATOM 3604 N N . SER A 1 478 ? 82.990 23.828 -109.688 1.00 60.06 478 SER A N 1
ATOM 3605 C CA . SER A 1 478 ? 81.865 22.874 -109.613 1.00 60.06 478 SER A CA 1
ATOM 3606 C C . SER A 1 478 ? 81.758 22.075 -108.297 1.00 60.06 478 SER A C 1
ATOM 3608 O O . SER A 1 478 ? 80.654 21.701 -107.909 1.00 60.06 478 SER A O 1
ATOM 3610 N N . ARG A 1 479 ? 82.864 21.868 -107.567 1.00 58.84 479 ARG A N 1
ATOM 3611 C CA . ARG A 1 479 ? 82.866 21.227 -106.240 1.00 58.84 479 ARG A CA 1
ATOM 3612 C C . ARG A 1 479 ? 82.133 22.015 -105.151 1.00 58.84 479 ARG A C 1
ATOM 3614 O O . ARG A 1 479 ? 81.408 21.397 -104.389 1.00 58.84 479 ARG A O 1
ATOM 3621 N N . MET A 1 480 ? 82.274 23.340 -105.077 1.00 63.19 480 MET A N 1
ATOM 3622 C CA . MET A 1 480 ? 81.654 24.127 -103.997 1.00 63.19 480 MET A CA 1
ATOM 3623 C C . MET A 1 480 ? 80.135 24.236 -104.175 1.00 63.19 480 MET A C 1
ATOM 3625 O O . MET A 1 480 ? 79.395 24.175 -103.201 1.00 63.19 480 MET A O 1
ATOM 3629 N N . ILE A 1 481 ? 79.669 24.312 -105.426 1.00 67.94 481 ILE A N 1
ATOM 3630 C CA . ILE A 1 481 ? 78.239 24.222 -105.755 1.00 67.94 481 ILE A CA 1
ATOM 3631 C C . ILE A 1 481 ? 77.702 22.833 -105.391 1.00 67.94 481 ILE A C 1
ATOM 3633 O O . ILE A 1 481 ? 76.670 22.744 -104.742 1.00 67.94 481 ILE A O 1
ATOM 3637 N N . SER A 1 482 ? 78.435 21.764 -105.718 1.00 68.69 482 SER A N 1
ATOM 3638 C CA . SER A 1 482 ? 78.028 20.396 -105.375 1.00 68.69 482 SER A CA 1
ATOM 3639 C C . SER A 1 482 ? 77.996 20.140 -103.858 1.00 68.69 482 SER A C 1
ATOM 3641 O O . SER A 1 482 ? 77.069 19.498 -103.367 1.00 68.69 482 SER A O 1
ATOM 3643 N N . ASP A 1 483 ? 78.952 20.676 -103.092 1.00 71.81 483 ASP A N 1
ATOM 3644 C CA . ASP A 1 483 ? 78.945 20.585 -101.626 1.00 71.81 483 ASP A CA 1
ATOM 3645 C C . ASP A 1 483 ? 77.792 21.393 -101.002 1.00 71.81 483 ASP A C 1
ATOM 3647 O O . ASP A 1 483 ? 77.183 20.935 -100.035 1.00 71.81 483 ASP A O 1
ATOM 3651 N N . LEU A 1 484 ? 77.440 22.554 -101.567 1.00 67.50 484 LEU A N 1
ATOM 3652 C CA . LEU A 1 484 ? 76.299 23.362 -101.117 1.00 67.50 484 LEU A CA 1
ATOM 3653 C C . LEU A 1 484 ? 74.948 22.737 -101.491 1.00 67.50 484 LEU A C 1
ATOM 3655 O O . LEU A 1 484 ? 74.045 22.730 -100.659 1.00 67.50 484 LEU A O 1
ATOM 3659 N N . GLU A 1 485 ? 74.817 22.148 -102.681 1.00 69.88 485 GLU A N 1
ATOM 3660 C CA . GLU A 1 485 ? 73.654 21.335 -103.066 1.00 69.88 485 GLU A CA 1
ATOM 3661 C C . GLU A 1 485 ? 73.489 20.140 -102.120 1.00 69.88 485 GLU A C 1
ATOM 3663 O O . GLU A 1 485 ? 72.376 19.832 -101.697 1.00 69.88 485 GLU A O 1
ATOM 3668 N N . ARG A 1 486 ? 74.596 19.512 -101.700 1.00 76.25 486 ARG A N 1
ATOM 3669 C CA . ARG A 1 486 ? 74.575 18.435 -100.702 1.00 76.25 486 ARG A CA 1
ATOM 3670 C C . ARG A 1 486 ? 74.136 18.927 -99.320 1.00 76.25 486 ARG A C 1
ATOM 3672 O O . ARG A 1 486 ? 73.405 18.213 -98.639 1.00 76.25 486 ARG A O 1
ATOM 3679 N N . ILE A 1 487 ? 74.557 20.121 -98.895 1.00 75.50 487 ILE A N 1
ATOM 3680 C CA . ILE A 1 487 ? 74.132 20.722 -97.618 1.00 75.50 487 ILE A CA 1
ATOM 3681 C C . ILE A 1 487 ? 72.648 21.103 -97.660 1.00 75.50 487 ILE A C 1
ATOM 3683 O O . ILE A 1 487 ? 71.933 20.812 -96.707 1.00 75.50 487 ILE A O 1
ATOM 3687 N N . LEU A 1 488 ? 72.161 21.684 -98.759 1.00 72.06 488 LEU A N 1
ATOM 3688 C CA . LEU A 1 488 ? 70.737 21.974 -98.962 1.00 72.06 488 LEU A CA 1
ATOM 3689 C C . LEU A 1 488 ? 69.895 20.698 -98.962 1.00 72.06 488 LEU A C 1
ATOM 3691 O O . LEU A 1 488 ? 68.915 20.631 -98.230 1.00 72.06 488 LEU A O 1
ATOM 3695 N N . ALA A 1 489 ? 70.319 19.660 -99.684 1.00 75.56 489 ALA A N 1
ATOM 3696 C CA . ALA A 1 489 ? 69.649 18.361 -99.666 1.00 75.56 489 ALA A CA 1
ATOM 3697 C C . ALA A 1 489 ? 69.664 17.728 -98.262 1.00 75.56 489 ALA A C 1
ATOM 3699 O O . ALA A 1 489 ? 68.678 17.128 -97.834 1.00 75.56 489 ALA A O 1
ATOM 3700 N N . SER A 1 490 ? 70.760 17.890 -97.513 1.00 76.69 490 SER A N 1
ATOM 3701 C CA . SER A 1 490 ? 70.854 17.466 -96.112 1.00 76.69 490 SER A CA 1
ATOM 3702 C C . SER A 1 490 ? 69.912 18.258 -95.201 1.00 76.69 490 SER A C 1
ATOM 3704 O O . SER A 1 490 ? 69.324 17.666 -94.302 1.00 76.69 490 SER A O 1
ATOM 3706 N N . LEU A 1 491 ? 69.769 19.570 -95.405 1.00 74.00 491 LEU A N 1
ATOM 3707 C CA . LEU A 1 491 ? 68.867 20.442 -94.645 1.00 74.00 491 LEU A CA 1
ATOM 3708 C C . LEU A 1 491 ? 67.400 20.141 -94.953 1.00 74.00 491 LEU A C 1
ATOM 3710 O O . LEU A 1 491 ? 66.606 20.027 -94.030 1.00 74.00 491 LEU A O 1
ATOM 3714 N N . GLU A 1 492 ? 67.056 19.928 -96.220 1.00 71.56 492 GLU A N 1
ATOM 3715 C CA . GLU A 1 492 ? 65.710 19.537 -96.653 1.00 71.56 492 GLU A CA 1
ATOM 3716 C C . GLU A 1 492 ? 65.339 18.145 -96.113 1.00 71.56 492 GLU A C 1
ATOM 3718 O O . GLU A 1 492 ? 64.230 17.920 -95.627 1.00 71.56 492 GLU A O 1
ATOM 3723 N N . THR A 1 493 ? 66.304 17.217 -96.093 1.00 79.12 493 THR A N 1
ATOM 3724 C CA . THR A 1 493 ? 66.132 15.903 -95.456 1.00 79.12 493 THR A CA 1
ATOM 3725 C C . THR A 1 493 ? 65.956 16.034 -93.940 1.00 79.12 493 THR A C 1
ATOM 3727 O O . THR A 1 493 ? 65.096 15.362 -93.375 1.00 79.12 493 THR A O 1
ATOM 3730 N N . ALA A 1 494 ? 66.720 16.906 -93.276 1.00 75.50 494 ALA A N 1
ATOM 3731 C CA . ALA A 1 494 ? 66.606 17.151 -91.837 1.00 75.50 494 ALA A CA 1
ATOM 3732 C C . ALA A 1 494 ? 65.291 17.860 -91.455 1.00 75.50 494 ALA A C 1
ATOM 3734 O O . ALA A 1 494 ? 64.696 17.525 -90.428 1.00 75.50 494 ALA A O 1
ATOM 3735 N N . GLU A 1 495 ? 64.800 18.794 -92.278 1.00 70.31 495 GLU A N 1
ATOM 3736 C CA . GLU A 1 495 ? 63.486 19.431 -92.112 1.00 70.31 495 GLU A CA 1
ATOM 3737 C C . GLU A 1 495 ? 62.380 18.380 -92.221 1.00 70.31 495 GLU A C 1
ATOM 3739 O O . GLU A 1 495 ? 61.553 18.262 -91.317 1.00 70.31 495 GLU A O 1
ATOM 3744 N N . LYS A 1 496 ? 62.419 17.547 -93.267 1.00 78.00 496 LYS A N 1
ATOM 3745 C CA . LYS A 1 496 ? 61.446 16.469 -93.462 1.00 78.00 496 LYS A CA 1
ATOM 3746 C C . LYS A 1 496 ? 61.459 15.460 -92.311 1.00 78.00 496 LYS A C 1
ATOM 3748 O O . LYS A 1 496 ? 60.406 15.150 -91.767 1.00 78.00 496 LYS A O 1
ATOM 3753 N N . GLN A 1 497 ? 62.640 15.014 -91.881 1.00 77.88 497 GLN A N 1
ATOM 3754 C CA . GLN A 1 497 ? 62.783 14.120 -90.726 1.00 77.88 497 GLN A CA 1
ATOM 3755 C C . GLN A 1 497 ? 62.281 14.754 -89.422 1.00 77.88 497 GLN A C 1
ATOM 3757 O O . GLN A 1 497 ? 61.736 14.051 -88.575 1.00 77.88 497 GLN A O 1
ATOM 3762 N N . SER A 1 498 ? 62.432 16.070 -89.248 1.00 73.50 498 SER A N 1
ATOM 3763 C CA . SER A 1 498 ? 61.926 16.775 -88.065 1.00 73.50 498 SER A CA 1
ATOM 3764 C C . SER A 1 498 ? 60.403 16.911 -88.074 1.00 73.50 498 SER A C 1
ATOM 3766 O O . SER A 1 498 ? 59.783 16.766 -87.023 1.00 73.50 498 SER A O 1
ATOM 3768 N N . VAL A 1 499 ? 59.795 17.149 -89.241 1.00 73.94 499 VAL A N 1
ATOM 3769 C CA . VAL A 1 499 ? 58.331 17.147 -89.403 1.00 73.94 499 VAL A CA 1
ATOM 3770 C C . VAL A 1 499 ? 57.770 15.757 -89.103 1.00 73.94 499 VAL A C 1
ATOM 3772 O O . VAL A 1 499 ? 56.870 15.640 -88.275 1.00 73.94 499 VAL A O 1
ATOM 3775 N N . ASP A 1 500 ? 58.369 14.706 -89.669 1.00 78.38 500 ASP A N 1
ATOM 3776 C CA . ASP A 1 500 ? 57.974 13.319 -89.398 1.00 78.38 500 ASP A CA 1
ATOM 3777 C C . ASP A 1 500 ? 58.135 12.966 -87.905 1.00 78.38 500 ASP A C 1
ATOM 3779 O O . ASP A 1 500 ? 57.280 12.300 -87.316 1.00 78.38 500 ASP A O 1
ATOM 3783 N N . TYR A 1 501 ? 59.204 13.442 -87.255 1.00 74.88 501 TYR A N 1
ATOM 3784 C CA . TYR A 1 501 ? 59.405 13.266 -85.816 1.00 74.88 501 TYR A CA 1
ATOM 3785 C C . TYR A 1 501 ? 58.331 13.984 -84.990 1.00 74.88 501 TYR A C 1
ATOM 3787 O O . TYR A 1 501 ? 57.830 13.407 -84.028 1.00 74.88 501 TYR A O 1
ATOM 3795 N N . LEU A 1 502 ? 57.934 15.206 -85.356 1.00 74.12 502 LEU A N 1
ATOM 3796 C CA . LEU A 1 502 ? 56.884 15.946 -84.651 1.00 74.12 502 LEU A CA 1
ATOM 3797 C C . LEU A 1 502 ? 55.499 15.343 -84.838 1.00 74.12 502 LEU A C 1
ATOM 3799 O O . LEU A 1 502 ? 54.749 15.267 -83.865 1.00 74.12 502 LEU A O 1
ATOM 3803 N N . ASP A 1 503 ? 55.171 14.876 -86.038 1.00 77.75 503 ASP A N 1
ATOM 3804 C CA . ASP A 1 503 ? 53.930 14.139 -86.267 1.00 77.75 503 ASP A CA 1
ATOM 3805 C C . ASP A 1 503 ? 53.909 12.858 -85.430 1.00 77.75 503 ASP A C 1
ATOM 3807 O O . ASP A 1 503 ? 52.894 12.530 -84.810 1.00 77.75 503 ASP A O 1
ATOM 3811 N N . ASN A 1 504 ? 55.049 12.173 -85.310 1.00 79.88 504 ASN A N 1
ATOM 3812 C CA . ASN A 1 504 ? 55.168 11.015 -84.435 1.00 79.88 504 ASN A CA 1
ATOM 3813 C C . ASN A 1 504 ? 55.033 11.393 -82.948 1.00 79.88 504 ASN A C 1
ATOM 3815 O O . ASN A 1 504 ? 54.310 10.727 -82.215 1.00 79.88 504 ASN A O 1
ATOM 3819 N N . VAL A 1 505 ? 55.644 12.494 -82.496 1.00 77.38 505 VAL A N 1
ATOM 3820 C CA . VAL A 1 505 ? 55.482 13.004 -81.122 1.00 77.38 505 VAL A CA 1
ATOM 3821 C C . VAL A 1 505 ? 54.028 13.376 -80.844 1.00 77.38 505 VAL A C 1
ATOM 3823 O O . VAL A 1 505 ? 53.523 13.025 -79.784 1.00 77.38 505 VAL A O 1
ATOM 3826 N N . ASN A 1 506 ? 53.333 14.030 -81.775 1.00 76.75 506 ASN A N 1
ATOM 3827 C CA . ASN A 1 506 ? 51.928 14.402 -81.623 1.00 76.75 506 ASN A CA 1
ATOM 3828 C C . ASN A 1 506 ? 51.025 13.159 -81.554 1.00 76.75 506 ASN A C 1
ATOM 3830 O O . ASN A 1 506 ? 50.158 13.064 -80.686 1.00 76.75 506 ASN A O 1
ATOM 3834 N N . ASN A 1 507 ? 51.289 12.158 -82.398 1.00 77.50 507 ASN A N 1
ATOM 3835 C CA . ASN A 1 507 ? 50.595 10.871 -82.356 1.00 77.50 507 ASN A CA 1
ATOM 3836 C C . ASN A 1 507 ? 50.852 10.115 -81.043 1.00 77.50 507 ASN A C 1
ATOM 3838 O O . ASN A 1 507 ? 49.910 9.592 -80.448 1.00 77.50 507 ASN A O 1
ATOM 3842 N N . VAL A 1 508 ? 52.094 10.103 -80.546 1.00 78.88 508 VAL A N 1
ATOM 3843 C CA . VAL A 1 508 ? 52.440 9.511 -79.245 1.00 78.88 508 VAL A CA 1
ATOM 3844 C C . VAL A 1 508 ? 51.773 10.280 -78.107 1.00 78.88 508 VAL A C 1
ATOM 3846 O O . VAL A 1 508 ? 51.202 9.654 -77.218 1.00 78.88 508 VAL A O 1
ATOM 3849 N N . LEU A 1 509 ? 51.774 11.617 -78.129 1.00 75.50 509 LEU A N 1
ATOM 3850 C CA . LEU A 1 509 ? 51.118 12.443 -77.112 1.00 75.50 509 LEU A CA 1
ATOM 3851 C C . LEU A 1 509 ? 49.619 12.141 -77.070 1.00 75.50 509 LEU A C 1
ATOM 3853 O O . LEU A 1 509 ? 49.080 11.855 -76.003 1.00 75.50 509 LEU A O 1
ATOM 3857 N N . LYS A 1 510 ? 48.964 12.143 -78.236 1.00 78.62 510 LYS A N 1
ATOM 3858 C CA . LYS A 1 510 ? 47.546 11.810 -78.379 1.00 78.62 510 LYS A CA 1
ATOM 3859 C C . LYS A 1 510 ? 47.250 10.412 -77.835 1.00 78.62 510 LYS A C 1
ATOM 3861 O O . LYS A 1 510 ? 46.370 10.278 -76.990 1.00 78.62 510 LYS A O 1
ATOM 3866 N N . GLY A 1 511 ? 48.034 9.407 -78.229 1.00 78.94 511 GLY A N 1
ATOM 3867 C CA . GLY A 1 511 ? 47.893 8.042 -77.719 1.00 78.94 511 GLY A CA 1
ATOM 3868 C C . GLY A 1 511 ? 48.116 7.943 -76.207 1.00 78.94 511 GLY A C 1
ATOM 3869 O O . GLY A 1 511 ? 47.398 7.219 -75.522 1.00 78.94 511 GLY A O 1
ATOM 3870 N N . THR A 1 512 ? 49.053 8.716 -75.655 1.00 75.56 512 THR A N 1
ATOM 3871 C CA . THR A 1 512 ? 49.330 8.742 -74.210 1.00 75.56 512 THR A CA 1
ATOM 3872 C C . THR A 1 512 ? 48.181 9.389 -73.434 1.00 75.56 512 THR A C 1
ATOM 3874 O O . THR A 1 512 ? 47.790 8.867 -72.394 1.00 75.56 512 THR A O 1
ATOM 3877 N N . PHE A 1 513 ? 47.587 10.476 -73.940 1.00 77.06 513 PHE A N 1
ATOM 3878 C CA . PHE A 1 513 ? 46.414 11.113 -73.326 1.00 77.06 513 PHE A CA 1
ATOM 3879 C C . PHE A 1 513 ? 45.153 10.248 -73.423 1.00 77.06 513 PHE A C 1
ATOM 3881 O O . PHE A 1 513 ? 44.401 10.168 -72.454 1.00 77.06 513 PHE A O 1
ATOM 3888 N N . GLU A 1 514 ? 44.929 9.579 -74.555 1.00 79.06 514 GLU A N 1
ATOM 3889 C CA . GLU A 1 514 ? 43.824 8.626 -74.720 1.00 79.06 514 GLU A CA 1
ATOM 3890 C C . GLU A 1 514 ? 43.984 7.426 -73.773 1.00 79.06 514 GLU A C 1
ATOM 3892 O O . GLU A 1 514 ? 43.034 7.061 -73.079 1.00 79.06 514 GLU A O 1
ATOM 3897 N N . THR A 1 515 ? 45.199 6.876 -73.662 1.00 77.94 515 THR A N 1
ATOM 3898 C CA . THR A 1 515 ? 45.513 5.779 -72.729 1.00 77.94 515 THR A CA 1
ATOM 3899 C C . THR A 1 515 ? 45.342 6.226 -71.279 1.00 77.94 515 THR A C 1
ATOM 3901 O O . THR A 1 515 ? 44.683 5.545 -70.503 1.00 77.94 515 THR A O 1
ATOM 3904 N N . PHE A 1 516 ? 45.854 7.404 -70.913 1.00 79.12 516 PHE A N 1
ATOM 3905 C CA . PHE A 1 516 ? 45.679 7.972 -69.575 1.00 79.12 516 PHE A CA 1
ATOM 3906 C C . PHE A 1 516 ? 44.203 8.193 -69.227 1.00 79.12 516 PHE A C 1
ATOM 3908 O O . PHE A 1 516 ? 43.772 7.857 -68.126 1.00 79.12 516 PHE A O 1
ATOM 3915 N N . GLY A 1 517 ? 43.414 8.732 -70.162 1.00 78.44 517 GLY A N 1
ATOM 3916 C CA . GLY A 1 517 ? 41.976 8.909 -69.982 1.00 78.44 517 GLY A CA 1
ATOM 3917 C C . GLY A 1 517 ? 41.257 7.577 -69.765 1.00 78.44 517 GLY A C 1
ATOM 3918 O O . GLY A 1 517 ? 40.436 7.472 -68.856 1.00 78.44 517 GLY A O 1
ATOM 3919 N N . SER A 1 518 ? 41.604 6.551 -70.548 1.00 79.88 518 SER A N 1
ATOM 3920 C CA . SER A 1 518 ? 41.058 5.199 -70.393 1.00 79.88 518 SER A CA 1
ATOM 3921 C C . SER A 1 518 ? 41.413 4.588 -69.036 1.00 79.88 518 SER A C 1
ATOM 3923 O O . SER A 1 518 ? 40.518 4.144 -68.322 1.00 79.88 518 SER A O 1
ATOM 3925 N N . GLU A 1 519 ? 42.687 4.631 -68.643 1.00 77.19 519 GLU A N 1
ATOM 3926 C CA . GLU A 1 519 ? 43.184 4.112 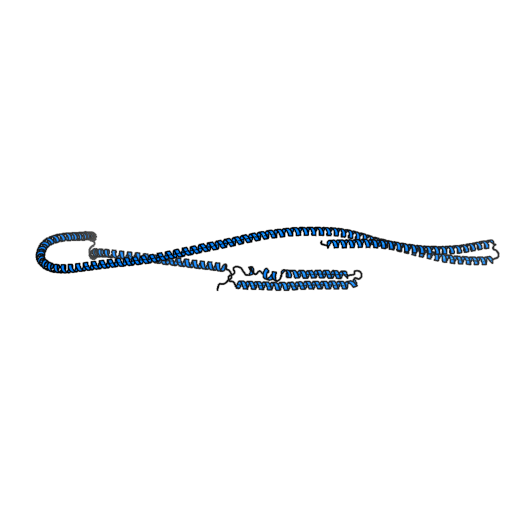-67.359 1.00 77.19 519 GLU A CA 1
ATOM 3927 C C . GLU A 1 519 ? 42.567 4.849 -66.162 1.00 77.19 519 GLU A C 1
ATOM 3929 O O . GLU A 1 519 ? 42.191 4.233 -65.169 1.00 77.19 519 GLU A O 1
ATOM 3934 N N . MET A 1 520 ? 42.373 6.168 -66.250 1.00 75.12 520 MET A N 1
ATOM 3935 C CA . MET A 1 520 ? 41.687 6.940 -65.207 1.00 75.12 520 MET A CA 1
ATOM 3936 C C . MET A 1 520 ? 40.213 6.555 -65.079 1.00 75.12 520 MET A C 1
ATOM 3938 O O . MET A 1 520 ? 39.714 6.391 -63.965 1.00 75.12 520 MET A O 1
ATOM 3942 N N . VAL A 1 521 ? 39.503 6.398 -66.200 1.00 81.31 521 VAL A N 1
ATOM 3943 C CA . VAL A 1 521 ? 38.106 5.940 -66.194 1.00 81.31 521 VAL A CA 1
ATOM 3944 C C . VAL A 1 521 ? 38.012 4.525 -65.629 1.00 81.31 521 VAL A C 1
ATOM 3946 O O . VAL A 1 521 ? 37.122 4.247 -64.825 1.00 81.31 521 VAL A O 1
ATOM 3949 N N . GLU A 1 522 ? 38.938 3.645 -65.999 1.00 79.81 522 GLU A N 1
ATOM 3950 C CA . GLU A 1 522 ? 39.012 2.281 -65.486 1.00 79.81 522 GLU A CA 1
ATOM 3951 C C . GLU A 1 522 ? 39.309 2.255 -63.985 1.00 79.81 522 GLU A C 1
ATOM 3953 O O . GLU A 1 522 ? 38.607 1.578 -63.235 1.00 79.81 522 GLU A O 1
ATOM 3958 N N . GLN A 1 523 ? 40.254 3.062 -63.507 1.00 76.69 523 GLN A N 1
ATOM 3959 C CA . GLN A 1 523 ? 40.592 3.146 -62.090 1.00 76.69 523 GLN A CA 1
ATOM 3960 C C . GLN A 1 523 ? 39.443 3.724 -61.254 1.00 76.69 523 GLN A C 1
ATOM 3962 O O . GLN A 1 523 ? 39.113 3.181 -60.198 1.00 76.69 523 GLN A O 1
ATOM 3967 N N . VAL A 1 524 ? 38.772 4.776 -61.733 1.00 78.88 524 VAL A N 1
ATOM 3968 C CA . VAL A 1 524 ? 37.573 5.332 -61.083 1.00 78.88 524 VAL A CA 1
ATOM 3969 C C . VAL A 1 524 ? 36.441 4.305 -61.066 1.00 78.88 524 VAL A C 1
ATOM 3971 O O . VAL A 1 524 ? 35.772 4.146 -60.044 1.00 78.88 524 VAL A O 1
ATOM 3974 N N . LYS A 1 525 ? 36.245 3.558 -62.156 1.00 80.38 525 LYS A N 1
ATOM 3975 C CA . LYS A 1 525 ? 35.251 2.482 -62.231 1.00 80.38 525 LYS A CA 1
ATOM 3976 C C . LYS A 1 525 ? 35.578 1.346 -61.261 1.00 80.38 525 LYS A C 1
ATOM 3978 O O . LYS A 1 525 ? 34.686 0.886 -60.555 1.00 80.38 525 LYS A O 1
ATOM 3983 N N . ASN A 1 526 ? 36.840 0.936 -61.167 1.00 79.12 526 ASN A N 1
ATOM 3984 C CA . ASN A 1 526 ? 37.294 -0.107 -60.249 1.00 79.12 526 ASN A CA 1
ATOM 3985 C C . ASN A 1 526 ? 37.097 0.305 -58.787 1.00 79.12 526 ASN A C 1
ATOM 3987 O O . ASN A 1 526 ? 36.578 -0.479 -57.993 1.00 79.12 526 ASN A O 1
ATOM 3991 N N . VAL A 1 527 ? 37.431 1.550 -58.437 1.00 75.88 527 VAL A N 1
ATOM 3992 C CA . VAL A 1 527 ? 37.191 2.091 -57.092 1.00 75.88 527 VAL A CA 1
ATOM 3993 C C . VAL A 1 527 ? 35.697 2.222 -56.810 1.00 75.88 527 VAL A C 1
ATOM 3995 O O . VAL A 1 527 ? 35.257 1.846 -55.729 1.00 75.88 527 VAL A O 1
ATOM 3998 N N . SER A 1 528 ? 34.896 2.680 -57.774 1.00 75.12 528 SER A N 1
ATOM 3999 C CA . SER A 1 528 ? 33.440 2.763 -57.635 1.00 75.12 528 SER A CA 1
ATOM 4000 C C . SER A 1 528 ? 32.813 1.390 -57.386 1.00 75.12 528 SER A C 1
ATOM 4002 O O . SER A 1 528 ? 32.033 1.255 -56.450 1.00 75.12 528 SER A O 1
ATOM 4004 N N . VAL A 1 529 ? 33.203 0.360 -58.142 1.00 81.19 529 VAL A N 1
ATOM 4005 C CA . VAL A 1 529 ? 32.714 -1.018 -57.962 1.00 81.19 529 VAL A CA 1
ATOM 4006 C C . VAL A 1 529 ? 33.180 -1.612 -56.631 1.00 81.19 529 VAL A C 1
ATOM 4008 O O . VAL A 1 529 ? 32.400 -2.264 -55.936 1.00 81.19 529 VAL A O 1
ATOM 4011 N N . ALA A 1 530 ? 34.437 -1.386 -56.242 1.00 76.50 530 ALA A N 1
ATOM 4012 C CA . ALA A 1 530 ? 34.946 -1.823 -54.944 1.00 76.50 530 ALA A CA 1
ATOM 4013 C C . ALA A 1 530 ? 34.187 -1.153 -53.791 1.00 76.50 530 ALA A C 1
ATOM 4015 O O . ALA A 1 530 ? 33.840 -1.814 -52.811 1.00 76.50 530 ALA A O 1
ATOM 4016 N N . ASN A 1 531 ? 33.885 0.137 -53.932 1.00 76.00 531 ASN A N 1
ATOM 4017 C CA . ASN A 1 531 ? 33.143 0.899 -52.945 1.00 76.00 531 ASN A CA 1
ATOM 4018 C C . ASN A 1 531 ? 31.691 0.419 -52.833 1.00 76.00 531 ASN A C 1
ATOM 4020 O O . ASN A 1 531 ? 31.220 0.126 -51.738 1.00 76.00 531 ASN A O 1
ATOM 4024 N N . ASP A 1 532 ? 31.016 0.228 -53.965 1.00 79.62 532 ASP A N 1
ATOM 4025 C CA . ASP A 1 532 ? 29.640 -0.268 -54.017 1.00 79.62 532 ASP A CA 1
ATOM 4026 C C . ASP A 1 532 ? 29.523 -1.670 -53.395 1.00 79.62 532 ASP A C 1
ATOM 4028 O O . ASP A 1 532 ? 28.613 -1.951 -52.613 1.00 79.62 532 ASP A O 1
ATOM 4032 N N . LYS A 1 533 ? 30.522 -2.533 -53.621 1.00 81.19 533 LYS A N 1
ATOM 4033 C CA . LYS A 1 533 ? 30.612 -3.855 -52.987 1.00 81.19 533 LYS A CA 1
ATOM 4034 C C . LYS A 1 533 ? 30.806 -3.768 -51.469 1.00 81.19 533 LYS A C 1
ATOM 4036 O O . LYS A 1 533 ? 30.166 -4.518 -50.732 1.00 81.19 533 LYS A O 1
ATOM 4041 N N . ILE A 1 534 ? 31.677 -2.882 -50.981 1.00 77.75 534 ILE A N 1
ATOM 4042 C CA . ILE A 1 534 ? 31.918 -2.707 -49.538 1.00 77.75 534 ILE A CA 1
ATOM 4043 C C . ILE A 1 534 ? 30.688 -2.106 -48.852 1.00 77.75 534 ILE A C 1
ATOM 4045 O O . ILE A 1 534 ? 30.293 -2.590 -47.788 1.00 77.75 534 ILE A O 1
ATOM 4049 N N . LEU A 1 535 ? 30.056 -1.102 -49.460 1.00 77.88 535 LEU A N 1
ATOM 4050 C CA . LEU A 1 535 ? 28.842 -0.471 -48.946 1.00 77.88 535 LEU A CA 1
ATOM 4051 C C . LEU A 1 535 ? 27.668 -1.449 -48.932 1.00 77.88 535 LEU A C 1
ATOM 4053 O O . LEU A 1 535 ? 27.014 -1.572 -47.903 1.00 77.88 535 LEU A O 1
ATOM 4057 N N . THR A 1 536 ? 27.458 -2.214 -50.005 1.00 81.44 536 THR A N 1
ATOM 4058 C CA . THR A 1 536 ? 26.397 -3.233 -50.073 1.00 81.44 536 THR A CA 1
ATOM 4059 C C . THR A 1 536 ? 26.598 -4.325 -49.024 1.00 81.44 536 THR A C 1
ATOM 4061 O O . THR A 1 536 ? 25.657 -4.690 -48.322 1.00 81.44 536 THR A O 1
ATOM 4064 N N . ASN A 1 537 ? 27.829 -4.811 -48.844 1.00 78.19 537 ASN A N 1
ATOM 4065 C CA . ASN A 1 537 ? 28.131 -5.807 -47.813 1.00 78.19 537 ASN A CA 1
ATOM 4066 C C . ASN A 1 537 ? 27.940 -5.250 -46.395 1.00 78.19 537 ASN A C 1
ATOM 4068 O O . ASN A 1 537 ? 27.418 -5.943 -45.523 1.00 78.19 537 ASN A O 1
ATOM 4072 N N . SER A 1 538 ? 28.333 -3.996 -46.166 1.00 73.94 538 SER A N 1
ATOM 4073 C CA . SER A 1 538 ? 28.153 -3.323 -44.875 1.00 73.94 538 SER A CA 1
ATOM 4074 C C . SER A 1 538 ? 26.672 -3.073 -44.582 1.00 73.94 538 SER A C 1
ATOM 4076 O O . SER A 1 538 ? 26.223 -3.305 -43.462 1.00 73.94 538 SER A O 1
ATOM 4078 N N . LEU A 1 539 ? 25.892 -2.677 -45.592 1.00 77.31 539 LEU A N 1
ATOM 4079 C CA . LEU A 1 539 ? 24.447 -2.481 -45.497 1.00 77.31 539 LEU A CA 1
ATOM 4080 C C . LEU A 1 539 ? 23.721 -3.806 -45.229 1.00 77.31 539 LEU A C 1
ATOM 4082 O O . LEU A 1 539 ? 22.853 -3.854 -44.364 1.00 77.31 539 LEU A O 1
ATOM 4086 N N . GLY A 1 540 ? 24.120 -4.893 -45.893 1.00 79.75 540 GLY A N 1
ATOM 4087 C CA . GLY A 1 540 ? 23.582 -6.232 -45.639 1.00 79.75 540 GLY A CA 1
ATOM 4088 C C . GLY A 1 540 ? 23.908 -6.747 -44.234 1.00 79.75 540 GLY A C 1
ATOM 4089 O O . GLY A 1 540 ? 23.041 -7.299 -43.558 1.00 79.75 540 GLY A O 1
ATOM 4090 N N . ALA A 1 541 ? 25.131 -6.514 -43.746 1.00 75.62 541 ALA A N 1
ATOM 4091 C CA . ALA A 1 541 ? 25.519 -6.863 -42.378 1.00 75.62 541 ALA A CA 1
ATOM 4092 C C . ALA A 1 541 ? 24.727 -6.064 -41.327 1.00 75.62 541 ALA A C 1
ATOM 4094 O O . ALA A 1 541 ? 24.323 -6.620 -40.303 1.00 75.62 541 ALA A O 1
ATOM 4095 N N . LEU A 1 542 ? 24.471 -4.782 -41.598 1.00 75.38 542 LEU A N 1
ATOM 4096 C CA . LEU A 1 542 ? 23.649 -3.906 -40.763 1.00 75.38 542 LEU A CA 1
ATOM 4097 C C . LEU A 1 542 ? 22.175 -4.311 -40.772 1.00 75.38 542 LEU A C 1
ATOM 4099 O O . LEU A 1 542 ? 21.570 -4.417 -39.709 1.00 75.38 542 LEU A O 1
ATOM 4103 N N . GLN A 1 543 ? 21.607 -4.596 -41.943 1.00 79.88 543 GLN A N 1
ATOM 4104 C CA . GLN A 1 543 ? 20.234 -5.075 -42.067 1.00 79.88 543 GLN A CA 1
ATOM 4105 C C . GLN A 1 543 ? 20.041 -6.388 -41.299 1.00 79.88 543 GLN A C 1
ATOM 4107 O O . GLN A 1 543 ? 19.116 -6.493 -40.498 1.00 79.88 543 GLN A O 1
ATOM 4112 N N . GLY A 1 544 ? 20.959 -7.347 -41.451 1.00 77.38 544 GLY A N 1
ATOM 4113 C CA . GLY A 1 544 ? 20.913 -8.605 -40.703 1.00 77.38 544 GLY A CA 1
ATOM 4114 C C . GLY A 1 544 ? 21.044 -8.420 -39.185 1.00 77.38 544 GLY A C 1
ATOM 4115 O O . GLY A 1 544 ? 20.422 -9.155 -38.420 1.00 77.38 544 GLY A O 1
ATOM 4116 N N . ALA A 1 545 ? 21.814 -7.427 -38.728 1.00 74.38 545 ALA A N 1
ATOM 4117 C CA . ALA A 1 545 ? 21.925 -7.079 -37.309 1.00 74.38 545 ALA A CA 1
ATOM 4118 C C . ALA A 1 545 ? 20.644 -6.425 -36.754 1.00 74.38 545 ALA A C 1
ATOM 4120 O O . ALA A 1 545 ? 20.248 -6.685 -35.619 1.00 74.38 545 ALA A O 1
ATOM 4121 N N . VAL A 1 546 ? 19.970 -5.593 -37.550 1.00 77.06 546 VAL A N 1
ATOM 4122 C CA . VAL A 1 546 ? 18.693 -4.971 -37.170 1.00 77.06 546 VAL A CA 1
ATOM 4123 C C . VAL A 1 546 ? 17.570 -6.008 -37.143 1.00 77.06 546 VAL A C 1
ATOM 4125 O O . VAL A 1 546 ? 16.788 -6.039 -36.194 1.00 77.06 546 VAL A O 1
ATOM 4128 N N . GLU A 1 547 ? 17.510 -6.903 -38.129 1.00 80.50 547 GLU A N 1
ATOM 4129 C CA . GLU A 1 547 ? 16.541 -8.004 -38.157 1.00 80.50 547 GLU A CA 1
ATOM 4130 C C . GLU A 1 547 ? 16.732 -8.964 -36.973 1.00 80.50 547 GLU A C 1
ATOM 4132 O O . GLU A 1 547 ? 15.746 -9.358 -36.343 1.00 80.50 547 GLU A O 1
ATOM 4137 N N . SER A 1 548 ? 17.979 -9.287 -36.601 1.00 74.75 548 SER A N 1
ATOM 4138 C CA . SER A 1 548 ? 18.242 -10.124 -35.423 1.00 74.75 548 SER A CA 1
ATOM 4139 C C . SER A 1 548 ? 17.816 -9.437 -34.123 1.00 74.75 548 SER A C 1
ATOM 4141 O O . SER A 1 548 ? 17.181 -10.073 -33.279 1.00 74.75 548 SER A O 1
ATOM 4143 N N . MET A 1 549 ? 18.067 -8.131 -33.978 1.00 73.75 549 MET A N 1
ATOM 4144 C CA . MET A 1 549 ? 17.583 -7.341 -32.841 1.00 73.75 549 MET A CA 1
ATOM 4145 C C . MET A 1 549 ? 16.053 -7.312 -32.757 1.00 73.75 549 MET A C 1
ATOM 4147 O O . MET A 1 549 ? 15.499 -7.511 -31.676 1.00 73.75 549 MET A O 1
ATOM 4151 N N . ILE A 1 550 ? 15.355 -7.104 -33.877 1.00 78.25 550 ILE A N 1
ATOM 4152 C CA . ILE A 1 550 ? 13.884 -7.112 -33.918 1.00 78.25 550 ILE A CA 1
ATOM 4153 C C . ILE A 1 550 ? 13.347 -8.487 -33.498 1.00 78.25 550 ILE A C 1
ATOM 4155 O O . ILE A 1 550 ? 12.420 -8.566 -32.689 1.00 78.25 550 ILE A O 1
ATOM 4159 N N . ALA A 1 551 ? 13.952 -9.572 -33.987 1.00 74.31 551 ALA A N 1
ATOM 4160 C CA . ALA A 1 551 ? 13.571 -10.932 -33.615 1.00 74.31 551 ALA A CA 1
ATOM 4161 C C . ALA A 1 551 ? 13.811 -11.225 -32.121 1.00 74.31 551 ALA A C 1
ATOM 4163 O O . ALA A 1 551 ? 12.977 -11.865 -31.477 1.00 74.31 551 ALA A O 1
ATOM 4164 N N . ALA A 1 552 ? 14.911 -10.728 -31.549 1.00 70.19 552 ALA A N 1
ATOM 4165 C CA . ALA A 1 552 ? 15.216 -10.868 -30.127 1.00 70.19 552 ALA A CA 1
ATOM 4166 C C . ALA A 1 552 ? 14.224 -10.098 -29.238 1.00 70.19 552 ALA A C 1
ATOM 4168 O O . ALA A 1 552 ? 13.682 -10.654 -28.283 1.00 70.19 552 ALA A O 1
ATOM 4169 N N . VAL A 1 553 ? 13.900 -8.853 -29.594 1.00 67.75 553 VAL A N 1
ATOM 4170 C CA . VAL A 1 553 ? 12.899 -8.042 -28.878 1.00 67.75 553 VAL A CA 1
ATOM 4171 C C . VAL A 1 553 ? 11.503 -8.669 -28.972 1.00 67.75 553 VAL A C 1
ATOM 4173 O O . VAL A 1 553 ? 10.754 -8.673 -27.995 1.00 67.75 553 VAL A O 1
ATOM 4176 N N . ALA A 1 554 ? 11.154 -9.265 -30.115 1.00 69.06 554 ALA A N 1
ATOM 4177 C CA . ALA A 1 554 ? 9.888 -9.976 -30.280 1.00 69.06 554 ALA A CA 1
ATOM 4178 C C . ALA A 1 554 ? 9.779 -11.226 -29.385 1.00 69.06 554 ALA A C 1
ATOM 4180 O O . ALA A 1 554 ? 8.684 -11.526 -28.909 1.00 69.06 554 ALA A O 1
ATOM 4181 N N . ARG A 1 555 ? 10.892 -11.927 -29.114 1.00 65.44 555 ARG A N 1
ATOM 4182 C CA . ARG A 1 555 ? 10.924 -13.059 -28.167 1.00 65.44 555 ARG A CA 1
ATOM 4183 C C . ARG A 1 555 ? 10.725 -12.616 -26.721 1.00 65.44 555 ARG A C 1
ATOM 4185 O O . ARG A 1 555 ? 9.989 -13.274 -26.002 1.00 65.44 555 ARG A O 1
ATOM 4192 N N . ILE A 1 556 ? 11.295 -11.480 -26.321 1.00 62.94 556 ILE A N 1
ATOM 4193 C CA . ILE A 1 556 ? 11.105 -10.915 -24.972 1.00 62.94 556 ILE A CA 1
ATOM 4194 C C . ILE A 1 556 ? 9.637 -10.516 -24.732 1.00 62.94 556 ILE A C 1
ATOM 4196 O O . ILE A 1 556 ? 9.145 -10.579 -23.609 1.00 62.94 556 ILE A O 1
ATOM 4200 N N . ARG A 1 557 ? 8.915 -10.117 -25.787 1.00 55.16 557 ARG A N 1
ATOM 4201 C CA . ARG A 1 557 ? 7.533 -9.626 -25.689 1.00 55.16 557 ARG A CA 1
ATOM 4202 C C . ARG A 1 557 ? 6.463 -10.723 -25.716 1.00 55.16 557 ARG A C 1
ATOM 4204 O O . ARG A 1 557 ? 5.299 -10.407 -25.485 1.00 55.16 557 ARG A O 1
ATOM 4211 N N . ARG A 1 558 ? 6.804 -11.980 -26.015 1.00 49.94 558 ARG A N 1
ATOM 4212 C CA . ARG A 1 558 ? 5.842 -13.092 -25.976 1.00 49.94 558 ARG A CA 1
ATOM 4213 C C . ARG A 1 558 ? 5.923 -13.806 -24.624 1.00 49.94 558 ARG A C 1
ATOM 4215 O O . ARG A 1 558 ? 6.834 -14.609 -24.444 1.00 49.94 558 ARG A O 1
ATOM 4222 N N . PRO A 1 559 ? 4.994 -13.546 -23.689 1.00 46.41 559 PRO A N 1
ATOM 4223 C CA . PRO A 1 559 ? 4.701 -14.533 -22.666 1.00 46.41 559 PRO A CA 1
ATOM 4224 C C . PRO A 1 559 ? 4.026 -15.724 -23.364 1.00 46.41 559 PRO A C 1
ATOM 4226 O O . PRO A 1 559 ? 3.080 -15.520 -24.130 1.00 46.41 559 PRO A O 1
ATOM 4229 N N . GLU A 1 560 ? 4.559 -16.932 -23.173 1.00 46.88 560 GLU A N 1
ATOM 4230 C CA . GLU A 1 560 ? 3.789 -18.162 -23.420 1.00 46.88 560 GLU A CA 1
ATOM 4231 C C . GLU A 1 560 ? 2.715 -18.343 -22.349 1.00 46.88 560 GLU A C 1
ATOM 4233 O O . GLU A 1 560 ? 3.032 -18.108 -21.156 1.00 46.88 560 GLU A O 1
#

Foldseek 3Di:
DDFAADPDFPCVVLPLCVQPCVVVVLVVLVCVLVVLLVVLVVLLVVLQVVLVVQADPVPRVVSVVSSVVSNVVSNVSSVVSNVVSVVSVVVSVVVSVVSVVVSVVVRVVVNVSHDDDPPPVVVVVVVVVVVVVVVVVVVVVVVVVVVVVVVVVVVVVVVVVVVVVVVVVVCVVVCVVVCVVCVVVVVVVVVVVVVVVPDDPVCVVVVVVVVVVVVVVVVCCVVVVVVVVVVCVVVVVVVVVVVVVVVVVVVVVVCVVVVVVCVVVCVVVVVVVCVVVVVVVVVVVVVVVVVVVVVVVVCVVVVVVVVVVVVVVVVVVVVVVVVVVVVVVVVVVVVVVVVVVVVVVVVVVVVVVVVVVVVVVVVVVVVVVVVVVVVVVVVVVVVVLVVLLVVLVVVLVVLLVLLVVLLVVLVVLVVVLVVVVVVVVVVVVVVVVVVVVVVVVVVVVVVVVVVVVVVLVVVLVVLVVVLVVVVVDPDDDPVVNVVSVVVSVVSVVVVVVVVVVVVVVVVVVVVVVVVVVVVVVVVVVVSVVVSVVSNVVSVVSNVVSVVSSVVSVVSSPDDD

pLDDT: mean 75.15, std 11.14, range [42.06, 94.38]

Secondary structure (DSSP, 8-state):
----B-SS-GGGTS-HIIIIIHHHTHHHHHHHHHHHHHHHHHHHHHHHHHHHHT--STTHHHHHHHHHHHHHHHHHHHHHHHHHHHHHHHHHHHHHHHHHHHHHHHHHHHHHHSBS-TTHHHHHHHHHHHHHHHHHHHHHHHHHHHHHHHHHHHHHHHHHHHHHHHHHHHHHHHHHHHHHHHHHHHHHHHHHHHHHTSS-TTSHHHHHHHHHHHHHHHHHHHHHHHHHHHHHHHHHHHHHHHHHHHHHHHHHHHHHHHHHHHHHHHHHHHHHHHHHHHHHHHHHHHHHHHHHHHHHHHHHHHHHHHHHHHHHHHHHHHHHHHHHHHHHHHHHHHHHHHHHHHHHHHHHHHHHHHHHHHHHHHHHHHHHHHHHHHHHHHHHHHHHHHHHHHHHHHHHHHHHHHHHHHHHHHHHHHHHHHHHHHHHHHHHHHHHHHHHHHHHHHHHHHHHHHHHHHHHHHHHHHHHHHHHHHHHSS---HHHHHHHHHHHHHHHHHHHHHHHHHHHHHHHHHHHHHHHHHHHHHHHHHHHHHHHHHHHHHHHHHHHHHHHHHHHHHHHT---

Sequence (560 aa):
MSSLRATVPAEAYFTQEALVDIQINADYFRHLPGIMTGIGIIGTFSGLVWGLHSFSAIAAAESLGPLLKEVTSAFIGSGVAIFAAICITFWEKITLNRCYKLVEELHNTIDSLFATGAGEEYLARLVLASEKNSTHTAALKDALIEDLKTLMNDVADKHISAQANQSAALAGQISDAIKNSLEEPFKELGGIVRTASGNQGEQVSGLLENLLTAFMAKIDDTFGQQLAGINAAIQKSSDSMTLVQEAMSRLIGDIANAGQSAASEMSSKLEESMSKAALAQEKMNEQMREFVNELRDLIISQQNESKSALDEAMKLVLTQLQEAISSIASERSNQIAQDRERTNTLSVETKALYGGLSENINKLIEDIKVVTFKTEENINLLQKSSSSAISGMNDGALVMKEAAEKFTVAGKSVTGVLENSKLLGDQITQTATALQSTSNTVRQAFDQYDRTRKETQEYVVSLQALIENAKKESGIGSRMISDLERILASLETAEKQSVDYLDNVNNVLKGTFETFGSEMVEQVKNVSVANDKILTNSLGALQGAVESMIAAVARIRRPE